Protein AF-A0A928ZUV5-F1 (afdb_monomer)

Structure (mmCIF, N/CA/C/O backbone):
data_AF-A0A928ZUV5-F1
#
_entry.id   AF-A0A928ZUV5-F1
#
loop_
_atom_site.group_PDB
_atom_site.id
_atom_site.type_symbol
_atom_site.label_atom_id
_atom_site.label_alt_id
_atom_site.label_comp_id
_atom_site.label_asym_id
_atom_site.label_entity_id
_atom_site.label_seq_id
_atom_site.pdbx_PDB_ins_code
_atom_site.Cartn_x
_atom_site.Cartn_y
_atom_site.Cartn_z
_atom_site.occupancy
_atom_site.B_iso_or_equiv
_atom_site.auth_seq_id
_atom_site.auth_comp_id
_atom_site.auth_asym_id
_atom_site.auth_atom_id
_atom_site.pdbx_PDB_model_num
ATOM 1 N N . MET A 1 1 ? -35.736 39.343 26.086 1.00 34.75 1 MET A N 1
ATOM 2 C CA . MET A 1 1 ? -36.819 38.716 25.304 1.00 34.75 1 MET A CA 1
ATOM 3 C C . MET A 1 1 ? -36.236 38.257 23.977 1.00 34.75 1 MET A C 1
ATOM 5 O O . MET A 1 1 ? -35.538 39.042 23.350 1.00 34.75 1 MET A O 1
ATOM 9 N N . LEU A 1 2 ? -36.472 36.987 23.620 1.00 40.19 2 LEU A N 1
ATOM 10 C CA . LEU A 1 2 ? -36.371 36.425 22.257 1.00 40.19 2 LEU A CA 1
ATOM 11 C C . LEU A 1 2 ? -37.178 37.307 21.276 1.00 40.19 2 LEU A C 1
ATOM 13 O O . LEU A 1 2 ? -38.035 38.056 21.731 1.00 40.19 2 LEU A O 1
ATOM 17 N N . VAL A 1 3 ? -36.928 37.349 19.966 1.00 33.28 3 VAL A N 1
ATOM 18 C CA . VAL A 1 3 ? -37.143 36.328 18.912 1.00 33.28 3 VAL A CA 1
ATOM 19 C C . VAL A 1 3 ? -36.393 36.866 17.671 1.00 33.28 3 VAL A C 1
ATOM 21 O O . VAL A 1 3 ? -36.357 38.075 17.490 1.00 33.28 3 VAL A O 1
ATOM 24 N N . GLY A 1 4 ? -35.750 36.151 16.754 1.00 29.72 4 GLY A N 1
ATOM 25 C CA . GLY A 1 4 ? -35.701 34.753 16.348 1.00 29.72 4 GLY A CA 1
ATOM 26 C C . GLY A 1 4 ? -35.381 34.810 14.848 1.00 29.72 4 GLY A C 1
ATOM 27 O O . GLY A 1 4 ? -36.216 35.231 14.054 1.00 29.72 4 GLY A O 1
ATOM 28 N N . THR A 1 5 ? -34.144 34.506 14.464 1.00 37.41 5 THR A N 1
ATOM 29 C CA . THR A 1 5 ? -33.697 34.520 13.068 1.00 37.41 5 THR A CA 1
ATOM 30 C C . THR A 1 5 ? -34.237 33.285 12.353 1.00 37.41 5 THR A C 1
ATOM 32 O O . THR A 1 5 ? -33.891 32.156 12.698 1.00 37.41 5 THR A O 1
ATOM 35 N N . GLN A 1 6 ? -35.098 33.491 11.353 1.00 34.44 6 GLN A N 1
ATOM 36 C CA . GLN A 1 6 ? -35.467 32.446 10.401 1.00 34.44 6 GLN A CA 1
ATOM 37 C C . GLN A 1 6 ? -34.206 31.996 9.656 1.00 34.44 6 GLN A C 1
ATOM 39 O O . GLN A 1 6 ? -33.642 32.744 8.859 1.00 34.44 6 GLN A O 1
ATOM 44 N N . LEU A 1 7 ? -33.771 30.760 9.912 1.00 34.69 7 LEU A N 1
ATOM 45 C CA . LEU A 1 7 ? -32.947 30.020 8.966 1.00 34.69 7 LEU A CA 1
ATOM 46 C C . LEU A 1 7 ? -33.766 29.861 7.682 1.00 34.69 7 LEU A C 1
ATOM 48 O O . LEU A 1 7 ? -34.763 29.139 7.670 1.00 34.69 7 LEU A O 1
ATOM 52 N N . SER A 1 8 ? -33.361 30.538 6.608 1.00 36.69 8 SER A N 1
ATOM 53 C CA . SER A 1 8 ? -33.871 30.225 5.277 1.00 36.69 8 SER A CA 1
ATOM 54 C C . SER A 1 8 ? -33.466 28.793 4.946 1.00 36.69 8 SER A C 1
ATOM 56 O O . SER A 1 8 ? -32.279 28.459 4.985 1.00 36.69 8 SER A O 1
ATOM 58 N N . ALA A 1 9 ? -34.461 27.952 4.672 1.00 40.84 9 ALA A N 1
ATOM 59 C CA . ALA A 1 9 ? -34.273 26.564 4.286 1.00 40.84 9 ALA A CA 1
ATOM 60 C C . ALA A 1 9 ? -33.273 26.470 3.124 1.00 40.84 9 ALA A C 1
ATOM 62 O O . ALA A 1 9 ? -33.366 27.217 2.147 1.00 40.84 9 ALA A O 1
ATOM 63 N N . LEU A 1 10 ? -32.296 25.573 3.266 1.00 36.78 10 LEU A N 1
ATOM 64 C CA . LEU A 1 10 ? -31.362 25.238 2.198 1.00 36.78 10 LEU A CA 1
ATOM 65 C C . LEU A 1 10 ? -32.161 24.713 0.994 1.00 36.78 10 LEU A C 1
ATOM 67 O O . LEU A 1 10 ? -33.110 23.954 1.197 1.00 36.78 10 LEU A O 1
ATOM 71 N N . PRO A 1 11 ? -31.812 25.108 -0.241 1.00 39.28 11 PRO A N 1
ATOM 72 C CA . PRO A 1 11 ? -32.515 24.634 -1.422 1.00 39.28 11 PRO A CA 1
ATOM 73 C C . PRO A 1 11 ? -32.370 23.114 -1.557 1.00 39.28 11 PRO A C 1
ATOM 75 O O . PRO A 1 11 ? -31.277 22.563 -1.415 1.00 39.28 11 PRO A O 1
ATOM 78 N N . ASP A 1 12 ? -33.493 22.462 -1.844 1.00 45.22 12 ASP A N 1
ATOM 79 C CA . ASP A 1 12 ? -33.680 21.009 -1.909 1.00 45.22 12 ASP A CA 1
ATOM 80 C C . ASP A 1 12 ? -33.172 20.444 -3.250 1.00 45.22 12 ASP A C 1
ATOM 82 O O . ASP A 1 12 ? -33.903 19.813 -4.009 1.00 45.22 12 ASP A O 1
ATOM 86 N N . VAL A 1 13 ? -31.921 20.762 -3.605 1.00 48.31 13 VAL A N 1
ATOM 87 C CA . VAL A 1 13 ? -31.307 20.317 -4.863 1.00 48.31 13 VAL A CA 1
ATOM 88 C C . VAL A 1 13 ? -30.431 19.096 -4.579 1.00 48.31 13 VAL A C 1
ATOM 90 O O . VAL A 1 13 ? -29.430 19.212 -3.861 1.00 48.31 13 VAL A O 1
ATOM 93 N N . PRO A 1 14 ? -30.762 17.918 -5.133 1.00 38.62 14 PRO A N 1
ATOM 94 C CA . PRO A 1 14 ? -29.944 16.728 -4.982 1.00 38.62 14 PRO A CA 1
ATOM 95 C C . PRO A 1 14 ? -28.511 16.968 -5.494 1.00 38.62 14 PRO A C 1
ATOM 97 O O . PRO A 1 14 ? -28.330 17.620 -6.525 1.00 38.62 14 PRO A O 1
ATOM 100 N N . PRO A 1 15 ? -27.467 16.399 -4.857 1.00 39.66 15 PRO A N 1
ATOM 101 C CA . PRO A 1 15 ? -26.061 16.676 -5.188 1.00 39.66 15 PRO A CA 1
ATOM 102 C C . PRO A 1 15 ? -25.649 16.441 -6.652 1.00 39.66 15 PRO A C 1
ATOM 104 O O . PRO A 1 15 ? -24.589 16.902 -7.072 1.00 39.66 15 PRO A O 1
ATOM 107 N N . TYR A 1 16 ? -26.453 15.705 -7.422 1.00 41.53 16 TYR A N 1
ATOM 108 C CA . TYR A 1 16 ? -26.205 15.394 -8.829 1.00 41.53 16 TYR A CA 1
ATOM 109 C C . TYR A 1 16 ? -26.739 16.452 -9.812 1.00 41.53 16 TYR A C 1
ATOM 111 O O . TYR A 1 16 ? -26.345 16.422 -10.974 1.00 41.53 16 TYR A O 1
ATOM 119 N N . GLU A 1 17 ? -27.585 17.389 -9.370 1.00 33.06 17 GLU A N 1
ATOM 120 C CA . GLU A 1 17 ? -28.183 18.432 -10.227 1.00 33.06 17 GLU A CA 1
ATOM 121 C C . GLU A 1 17 ? -27.441 19.776 -10.166 1.00 33.06 17 GLU A C 1
ATOM 123 O O . GLU A 1 17 ? -27.757 20.707 -10.906 1.00 33.06 17 GLU A O 1
ATOM 128 N N . ILE A 1 18 ? -26.395 19.886 -9.340 1.00 37.78 18 ILE A N 1
ATOM 129 C CA . ILE A 1 18 ? -25.515 21.058 -9.332 1.00 37.78 18 ILE A CA 1
ATOM 130 C C . ILE A 1 18 ? -24.645 21.014 -10.596 1.00 37.78 18 ILE A C 1
ATOM 132 O O . ILE A 1 18 ? -23.668 20.262 -10.672 1.00 37.78 18 ILE A O 1
ATOM 136 N N . SER A 1 19 ? -24.977 21.839 -11.594 1.00 27.92 19 SER A N 1
ATOM 137 C CA . SER A 1 19 ? -24.165 21.991 -12.804 1.00 27.92 19 SER A CA 1
ATOM 138 C C . SER A 1 19 ? -22.754 22.462 -12.433 1.00 27.92 19 SER A C 1
ATOM 140 O O . SER A 1 19 ? -22.548 23.565 -11.925 1.00 27.92 19 SER A O 1
ATOM 142 N N . ASN A 1 20 ? -21.783 21.583 -12.660 1.00 37.09 20 ASN A N 1
ATOM 143 C CA . ASN A 1 20 ? -20.393 21.712 -12.247 1.00 37.09 20 ASN A CA 1
ATOM 144 C C . ASN A 1 20 ? -19.578 22.479 -13.314 1.00 37.09 20 ASN A C 1
ATOM 146 O O . ASN A 1 20 ? -19.436 21.961 -14.421 1.00 37.09 20 ASN A O 1
ATOM 150 N N . PRO A 1 21 ? -18.982 23.649 -13.009 1.00 34.03 21 PRO A N 1
ATOM 151 C CA . PRO A 1 21 ? -18.217 24.430 -13.987 1.00 34.03 21 PRO A CA 1
ATOM 152 C C . PRO A 1 21 ? -16.858 23.813 -14.373 1.00 34.03 21 PRO A C 1
ATOM 154 O O . PRO A 1 21 ? -16.180 24.341 -15.247 1.00 34.03 21 PRO A O 1
ATOM 157 N N . CYS A 1 22 ? -16.454 22.685 -13.773 1.00 36.38 22 CYS A N 1
ATOM 158 C CA . CYS A 1 22 ? -15.201 22.000 -14.103 1.00 36.38 22 CYS A CA 1
ATOM 159 C C . CYS A 1 22 ? -15.484 20.535 -14.468 1.00 36.38 22 CYS A C 1
ATOM 161 O O . CYS A 1 22 ? -15.741 19.706 -13.591 1.00 36.38 22 CYS A O 1
ATOM 163 N N . SER A 1 23 ? -15.448 20.189 -15.754 1.00 34.97 23 SER A N 1
ATOM 164 C CA . SER A 1 23 ? -15.669 18.840 -16.299 1.00 34.97 23 SER A CA 1
ATOM 165 C C . SER A 1 23 ? -14.643 17.819 -15.778 1.00 34.97 23 SER A C 1
ATOM 167 O O . SER A 1 23 ? -13.642 17.558 -16.439 1.00 34.97 23 SER A O 1
ATOM 169 N N . GLY A 1 24 ? -14.880 17.277 -14.576 1.00 41.72 24 GLY A N 1
ATOM 170 C CA . GLY A 1 24 ? -14.031 16.313 -13.861 1.00 41.72 24 GLY A CA 1
ATOM 171 C C . GLY A 1 24 ? -13.125 15.490 -14.769 1.00 41.72 24 GLY A C 1
ATOM 172 O O . GLY A 1 24 ? -13.603 14.624 -15.493 1.00 41.72 24 GLY A O 1
ATOM 173 N N . GLY A 1 25 ? -11.830 15.805 -14.745 1.00 52.34 25 GLY A N 1
ATOM 174 C CA . GLY A 1 25 ? -10.859 15.222 -15.662 1.00 52.34 25 GLY A CA 1
ATOM 175 C C . GLY A 1 25 ? -10.641 13.720 -15.459 1.00 52.34 25 GLY A C 1
ATOM 176 O O . GLY A 1 25 ? -11.062 13.121 -14.473 1.00 52.34 25 GLY A O 1
ATOM 177 N N . ASN A 1 26 ? -9.920 13.104 -16.393 1.00 63.84 26 ASN A N 1
ATOM 178 C CA . ASN A 1 26 ? -9.464 11.719 -16.274 1.00 63.84 26 ASN A CA 1
ATOM 179 C C . ASN A 1 26 ? -8.281 11.612 -15.294 1.00 63.84 26 ASN A C 1
ATOM 181 O O . ASN A 1 26 ? -7.395 12.470 -15.287 1.00 63.84 26 ASN A O 1
ATOM 185 N N . ILE A 1 27 ? -8.198 10.525 -14.514 1.00 78.44 27 ILE A N 1
ATOM 186 C CA . ILE A 1 27 ? -7.034 10.260 -13.651 1.00 78.44 27 ILE A CA 1
ATOM 187 C C . ILE A 1 27 ? -5.859 9.785 -14.523 1.00 78.44 27 ILE A C 1
ATOM 189 O O . ILE A 1 27 ? -5.655 8.594 -14.746 1.00 78.44 27 ILE A O 1
ATOM 193 N N . GLN A 1 28 ? -5.090 10.731 -15.062 1.00 75.12 28 GLN A N 1
ATOM 194 C CA . GLN A 1 28 ? -4.007 10.441 -16.014 1.00 75.12 28 GLN A CA 1
ATOM 195 C C . GLN A 1 28 ? -2.661 10.129 -15.332 1.00 75.12 28 GLN A C 1
ATOM 197 O O . GLN A 1 28 ? -1.810 9.429 -15.894 1.00 75.12 28 GLN A O 1
ATOM 202 N N . ARG A 1 29 ? -2.463 10.605 -14.097 1.00 80.94 29 ARG A N 1
ATOM 203 C CA . ARG A 1 29 ? -1.216 10.477 -13.327 1.00 80.94 29 ARG A CA 1
ATOM 204 C C . ARG A 1 29 ? -1.486 10.124 -11.853 1.00 80.94 29 ARG A C 1
ATOM 206 O O . ARG A 1 29 ? -2.605 10.345 -11.392 1.00 80.94 29 ARG A O 1
ATOM 213 N N . PRO A 1 30 ? -0.497 9.564 -11.122 1.00 85.31 30 PRO A N 1
ATOM 214 C CA . PRO A 1 30 ? -0.672 9.221 -9.714 1.00 85.31 30 PRO A CA 1
ATOM 215 C C . PRO A 1 30 ? -0.987 10.462 -8.882 1.00 85.31 30 PRO A C 1
ATOM 217 O O . PRO A 1 30 ? -0.330 11.484 -9.065 1.00 85.31 30 PRO A O 1
ATOM 220 N N . ALA A 1 31 ? -1.916 10.332 -7.932 1.00 88.31 31 ALA A N 1
ATOM 221 C CA . ALA A 1 31 ? -2.242 11.372 -6.952 1.00 88.31 31 ALA A CA 1
ATOM 222 C C . ALA A 1 31 ? -1.061 11.733 -6.048 1.00 88.31 31 ALA A C 1
ATOM 224 O O . ALA A 1 31 ? -0.915 12.872 -5.629 1.00 88.31 31 ALA A O 1
ATOM 225 N N . LEU A 1 32 ? -0.206 10.752 -5.763 1.00 87.75 32 LEU A N 1
ATOM 226 C CA . LEU A 1 32 ? 1.003 10.916 -4.977 1.00 87.75 32 LEU A CA 1
ATOM 227 C C . LEU A 1 32 ? 2.144 10.189 -5.684 1.00 87.75 32 LEU A C 1
ATOM 229 O O . LEU A 1 32 ? 2.018 9.027 -6.076 1.00 87.75 32 LEU A O 1
ATOM 233 N N . ARG A 1 33 ? 3.286 10.858 -5.841 1.00 81.75 33 ARG A N 1
ATOM 234 C CA . ARG A 1 33 ? 4.514 10.182 -6.261 1.00 81.75 33 ARG A CA 1
ATOM 235 C C . ARG A 1 33 ? 5.185 9.613 -5.024 1.00 81.75 33 ARG A C 1
ATOM 237 O O . ARG A 1 33 ? 5.738 10.362 -4.233 1.00 81.75 33 ARG A O 1
ATOM 244 N N . TYR A 1 34 ? 5.095 8.300 -4.870 1.00 76.88 34 TYR A N 1
ATOM 245 C CA . TYR A 1 34 ? 5.625 7.574 -3.724 1.00 76.88 34 TYR A CA 1
ATOM 246 C C . TYR A 1 34 ? 6.459 6.382 -4.192 1.00 76.88 34 TYR A C 1
ATOM 248 O O . TYR A 1 34 ? 6.263 5.867 -5.302 1.00 76.88 34 TYR A O 1
ATOM 256 N N . PHE A 1 35 ? 7.399 5.943 -3.355 1.00 71.19 35 PHE A N 1
ATOM 257 C CA . PHE A 1 35 ? 8.228 4.781 -3.656 1.00 71.19 35 PHE A CA 1
ATOM 258 C C . PHE A 1 35 ? 7.375 3.538 -3.924 1.00 71.19 35 PHE A C 1
ATOM 260 O O . PHE A 1 35 ? 6.336 3.332 -3.305 1.00 71.19 35 PHE A O 1
ATOM 267 N N . GLY A 1 36 ? 7.818 2.721 -4.881 1.00 73.06 36 GLY A N 1
ATOM 268 C CA . GLY A 1 36 ? 7.126 1.486 -5.253 1.00 73.06 36 GLY A CA 1
ATOM 269 C C . GLY A 1 36 ? 5.856 1.674 -6.090 1.00 73.06 36 GLY A C 1
ATOM 270 O O . GLY A 1 36 ? 5.246 0.675 -6.459 1.00 73.06 36 GLY A O 1
ATOM 271 N N . GLY A 1 37 ? 5.474 2.909 -6.445 1.00 81.44 37 GLY A N 1
ATOM 272 C CA . GLY A 1 37 ? 4.234 3.193 -7.172 1.00 81.44 37 GLY A CA 1
ATOM 273 C C . GLY A 1 37 ? 4.103 2.446 -8.506 1.00 81.44 37 GLY A C 1
ATOM 274 O O . GLY A 1 37 ? 4.863 2.676 -9.451 1.00 81.44 37 GLY A O 1
ATOM 275 N N . LYS A 1 38 ? 3.080 1.592 -8.617 1.00 86.38 38 LYS A N 1
ATOM 276 C CA . LYS A 1 38 ? 2.831 0.743 -9.795 1.00 86.38 38 LYS A CA 1
ATOM 277 C C . LYS A 1 38 ? 2.019 1.403 -10.905 1.00 86.38 38 LYS A C 1
ATOM 279 O O . LYS A 1 38 ? 1.602 0.722 -11.834 1.00 86.38 38 LYS A O 1
ATOM 284 N N . TRP A 1 39 ? 1.845 2.726 -10.884 1.00 87.50 39 TRP A N 1
ATOM 285 C CA . TRP A 1 39 ? 0.979 3.460 -11.822 1.00 87.50 39 TRP A CA 1
ATOM 286 C C . TRP A 1 39 ? 1.140 3.063 -13.294 1.00 87.50 39 TRP A C 1
ATOM 288 O O . TRP A 1 39 ? 0.157 2.868 -14.003 1.00 87.50 39 TRP A O 1
ATOM 298 N N . ARG A 1 40 ? 2.390 2.931 -13.758 1.00 86.31 40 ARG A N 1
ATOM 299 C CA . ARG A 1 40 ? 2.705 2.600 -15.158 1.00 86.31 40 ARG A CA 1
ATOM 300 C C . ARG A 1 40 ? 2.382 1.153 -15.523 1.00 86.31 40 ARG A C 1
ATOM 302 O O . ARG A 1 40 ? 2.090 0.882 -16.683 1.00 86.31 40 ARG A O 1
ATOM 309 N N . ILE A 1 41 ? 2.481 0.229 -14.568 1.00 88.69 41 ILE A N 1
ATOM 310 C CA . ILE A 1 41 ? 2.246 -1.201 -14.804 1.00 88.69 41 ILE A CA 1
ATOM 311 C C . ILE A 1 41 ? 0.872 -1.666 -14.321 1.00 88.69 41 ILE A C 1
ATOM 313 O O . ILE A 1 41 ? 0.480 -2.774 -14.663 1.00 88.69 41 ILE A O 1
ATOM 317 N N . ALA A 1 42 ? 0.124 -0.816 -13.616 1.00 89.38 42 ALA A N 1
ATOM 318 C CA . ALA A 1 42 ? -1.205 -1.109 -13.101 1.00 89.38 42 ALA A CA 1
ATOM 319 C C . ALA A 1 42 ? -2.154 -1.701 -14.156 1.00 89.38 42 ALA A C 1
ATOM 321 O O . ALA A 1 42 ? -2.770 -2.703 -13.831 1.00 89.38 42 ALA A O 1
ATOM 322 N N . PRO A 1 43 ? -2.229 -1.226 -15.422 1.00 87.06 43 PRO A N 1
ATOM 323 C CA . PRO A 1 43 ? -3.073 -1.883 -16.429 1.00 87.06 43 PRO A CA 1
ATOM 324 C C . PRO A 1 43 ? -2.738 -3.362 -16.656 1.00 87.06 43 PRO A C 1
ATOM 326 O O . PRO A 1 43 ? -3.629 -4.176 -16.837 1.00 87.06 43 PRO A O 1
ATOM 329 N N . TRP A 1 44 ? -1.454 -3.727 -16.612 1.00 90.81 44 TRP A N 1
ATOM 330 C CA . TRP A 1 44 ? -1.048 -5.129 -16.731 1.00 90.81 44 TRP A CA 1
ATOM 331 C C . TRP A 1 44 ? -1.393 -5.924 -15.478 1.00 90.81 44 TRP A C 1
ATOM 333 O O . TRP A 1 44 ? -1.866 -7.038 -15.617 1.00 90.81 44 TRP A O 1
ATOM 343 N N . ILE A 1 45 ? -1.208 -5.349 -14.285 1.00 91.56 45 ILE A N 1
ATOM 344 C CA . ILE A 1 45 ? -1.619 -5.986 -13.025 1.00 91.56 45 ILE A CA 1
ATOM 345 C C . ILE A 1 45 ? -3.126 -6.254 -13.038 1.00 91.56 45 ILE A C 1
ATOM 347 O O . ILE A 1 45 ? -3.545 -7.372 -12.773 1.00 91.56 45 ILE A O 1
ATOM 351 N N . ILE A 1 46 ? -3.921 -5.240 -13.398 1.00 89.56 46 ILE A N 1
ATOM 352 C CA . ILE A 1 46 ? -5.388 -5.283 -13.442 1.00 89.56 46 ILE A CA 1
ATOM 353 C C . ILE A 1 46 ? -5.884 -6.404 -14.358 1.00 89.56 46 ILE A C 1
ATOM 355 O O . ILE A 1 46 ? -6.822 -7.101 -13.992 1.00 89.56 46 ILE A O 1
ATOM 359 N N . ASN A 1 47 ? -5.218 -6.633 -15.493 1.00 89.19 47 ASN A N 1
ATOM 360 C CA . ASN A 1 47 ? -5.569 -7.710 -16.423 1.00 89.19 47 ASN A CA 1
ATOM 361 C C . ASN A 1 47 ? -5.381 -9.125 -15.847 1.00 89.19 47 ASN A C 1
ATOM 363 O O . ASN A 1 47 ? -5.874 -10.078 -16.441 1.00 89.19 47 ASN A O 1
ATOM 367 N N . HIS A 1 48 ? -4.672 -9.264 -14.725 1.00 91.56 48 HIS A N 1
ATOM 368 C CA . HIS A 1 48 ? -4.461 -10.535 -14.024 1.00 91.56 48 HIS A CA 1
ATOM 369 C C . HIS A 1 48 ? -5.221 -10.614 -12.696 1.00 91.56 48 HIS A C 1
ATOM 371 O O . HIS A 1 48 ? -5.063 -11.584 -11.956 1.00 91.56 48 HIS A O 1
ATOM 377 N N . LEU A 1 49 ? -6.022 -9.598 -12.360 1.00 89.44 49 LEU A N 1
ATOM 378 C CA . LEU A 1 49 ? -6.871 -9.640 -11.176 1.00 89.44 49 LEU A CA 1
ATOM 379 C C . LEU A 1 49 ? -8.108 -10.502 -11.479 1.00 89.44 49 LEU A C 1
ATOM 381 O O . LEU A 1 49 ? -8.808 -10.217 -12.453 1.00 89.44 49 LEU A O 1
ATOM 385 N N . PRO A 1 50 ? -8.415 -11.525 -10.663 1.00 90.12 50 PRO A N 1
ATOM 386 C CA . PRO A 1 50 ? -9.644 -12.293 -10.827 1.00 90.12 50 PRO A CA 1
ATOM 387 C C . PRO A 1 50 ? -10.871 -11.421 -10.538 1.00 90.12 50 PRO A C 1
ATOM 389 O O . PRO A 1 50 ? -10.772 -10.377 -9.887 1.00 90.12 50 PRO A O 1
ATOM 392 N N . GLU A 1 51 ? -12.043 -11.855 -10.995 1.00 86.56 51 GLU A N 1
ATOM 393 C CA . GLU A 1 51 ? -13.306 -11.205 -10.645 1.00 86.56 51 GLU A CA 1
ATOM 394 C C . GLU A 1 51 ? -13.525 -11.232 -9.124 1.00 86.56 51 GLU A C 1
ATOM 396 O O . GLU A 1 51 ? -13.261 -12.230 -8.455 1.00 86.56 51 GLU A O 1
ATOM 401 N N . HIS A 1 52 ? -13.976 -10.113 -8.557 1.00 90.19 52 HIS A N 1
ATOM 402 C CA . HIS A 1 52 ? -14.082 -9.950 -7.112 1.00 90.19 52 HIS A CA 1
ATOM 403 C C . HIS A 1 52 ? -15.153 -8.932 -6.733 1.00 90.19 52 HIS A C 1
ATOM 405 O O . HIS A 1 52 ? -15.388 -7.945 -7.431 1.00 90.19 52 HIS A O 1
ATOM 411 N N . ARG A 1 53 ? -15.767 -9.144 -5.564 1.00 89.75 53 ARG A N 1
ATOM 412 C CA . ARG A 1 53 ? -16.744 -8.211 -4.985 1.00 89.75 53 ARG A CA 1
ATOM 413 C C . ARG A 1 53 ? -16.086 -7.230 -4.020 1.00 89.75 53 ARG A C 1
ATOM 415 O O . ARG A 1 53 ? -16.467 -6.062 -3.985 1.00 89.75 53 ARG A O 1
ATOM 422 N N . VAL A 1 54 ? -15.130 -7.714 -3.228 1.00 93.06 54 VAL A N 1
ATOM 423 C CA . VAL A 1 54 ? -14.363 -6.916 -2.267 1.00 93.06 54 VAL A CA 1
ATOM 424 C C . VAL A 1 54 ? -12.923 -6.832 -2.761 1.00 93.06 54 VAL A C 1
ATOM 426 O O . VAL A 1 54 ? -12.330 -7.848 -3.111 1.00 93.06 54 VAL A O 1
ATOM 429 N N . TYR A 1 55 ? -12.362 -5.630 -2.806 1.00 97.19 55 TYR A N 1
ATOM 430 C CA . TYR A 1 55 ? -10.967 -5.3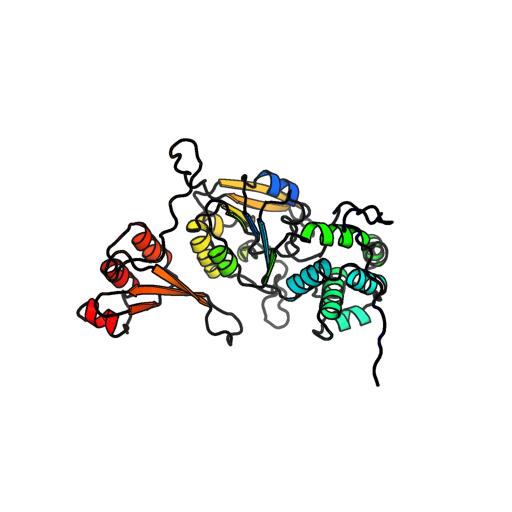89 -3.162 1.00 97.19 55 TYR A CA 1
ATOM 431 C C . TYR A 1 55 ? -10.223 -4.819 -1.961 1.00 97.19 55 TYR A C 1
ATOM 433 O O . TYR A 1 55 ? -10.687 -3.848 -1.365 1.00 97.19 55 TYR A O 1
ATOM 441 N N . CYS A 1 56 ? -9.074 -5.391 -1.620 1.00 98.19 56 CYS A N 1
ATOM 442 C CA . CYS A 1 56 ? -8.225 -4.903 -0.544 1.00 98.19 56 CYS A CA 1
ATOM 443 C C . CYS A 1 56 ? -6.780 -4.733 -1.032 1.00 98.19 56 CYS A C 1
ATOM 445 O O . CYS A 1 56 ? -6.205 -5.658 -1.607 1.00 98.19 56 CYS A O 1
ATOM 447 N N . GLU A 1 57 ? -6.183 -3.568 -0.767 1.00 97.81 57 GLU A N 1
ATOM 448 C CA . GLU A 1 57 ? -4.735 -3.347 -0.870 1.00 97.81 57 GLU A CA 1
ATOM 449 C C . GLU A 1 57 ? -4.135 -3.242 0.533 1.00 97.81 57 GLU A C 1
ATOM 451 O O . GLU A 1 57 ? -4.207 -2.173 1.138 1.00 97.81 57 GLU A O 1
ATOM 456 N N . PRO A 1 58 ? -3.528 -4.313 1.076 1.00 95.31 58 PRO A N 1
ATOM 457 C CA . PRO A 1 58 ? -2.888 -4.256 2.388 1.00 95.31 58 PRO A CA 1
ATOM 458 C C . PRO A 1 58 ? -1.642 -3.354 2.413 1.00 95.31 58 PRO A C 1
ATOM 460 O O . PRO A 1 58 ? -1.304 -2.808 3.462 1.00 95.31 58 PRO A O 1
ATOM 463 N N . TYR A 1 59 ? -0.973 -3.209 1.264 1.00 94.50 59 TYR A N 1
ATOM 464 C CA . TYR A 1 59 ? 0.199 -2.355 1.042 1.00 94.50 59 TYR A CA 1
ATOM 465 C C . TYR A 1 59 ? -0.105 -1.358 -0.079 1.00 94.50 59 TYR A C 1
ATOM 467 O O . TYR A 1 59 ? 0.363 -1.505 -1.208 1.00 94.50 59 TYR A O 1
ATOM 475 N N . GLY A 1 60 ? -0.967 -0.386 0.197 1.00 91.25 60 GLY A N 1
ATOM 476 C CA . GLY A 1 60 ? -1.503 0.470 -0.853 1.00 91.25 60 GLY A CA 1
ATOM 477 C C . GLY A 1 60 ? -0.501 1.467 -1.439 1.00 91.25 60 GLY A C 1
ATOM 478 O O . GLY A 1 60 ? -0.617 1.839 -2.609 1.00 91.25 60 GLY A O 1
ATOM 479 N N . GLY A 1 61 ? 0.501 1.916 -0.676 1.00 91.44 61 GLY A N 1
ATOM 480 C CA . GLY A 1 61 ? 1.424 2.962 -1.116 1.00 91.44 61 GLY A CA 1
ATOM 481 C C . GLY A 1 61 ? 0.660 4.173 -1.665 1.00 91.44 61 GLY A C 1
ATOM 482 O O . GLY A 1 61 ? -0.234 4.704 -1.023 1.00 91.44 61 GLY A O 1
ATOM 483 N N . ALA A 1 62 ? 0.948 4.594 -2.899 1.00 91.06 62 ALA A N 1
ATOM 484 C CA . ALA A 1 62 ? 0.198 5.670 -3.566 1.00 91.06 62 ALA A CA 1
ATOM 485 C C . ALA A 1 62 ? -1.143 5.233 -4.207 1.00 91.06 62 ALA A C 1
ATOM 487 O O . ALA A 1 62 ? -1.612 5.898 -5.134 1.00 91.06 62 ALA A O 1
ATOM 488 N N . PHE A 1 63 ? -1.713 4.094 -3.802 1.00 94.12 63 PHE A N 1
ATOM 489 C CA . PHE A 1 63 ? -2.989 3.535 -4.277 1.00 94.12 63 PHE A CA 1
ATOM 490 C C . PHE A 1 63 ? -3.088 3.399 -5.803 1.00 94.12 63 PHE A C 1
ATOM 492 O O . PHE A 1 63 ? -4.136 3.588 -6.419 1.00 94.12 63 PHE A O 1
ATOM 499 N N . SER A 1 64 ? -1.960 3.105 -6.455 1.00 92.12 64 SER A N 1
ATOM 500 C CA . SER A 1 64 ? -1.850 3.165 -7.916 1.00 92.12 64 SER A CA 1
ATOM 501 C C . SER A 1 64 ? -2.741 2.161 -8.647 1.00 92.12 64 SER A C 1
ATOM 503 O O . SER A 1 64 ? -3.231 2.481 -9.728 1.00 92.12 64 SER A O 1
ATOM 505 N N . VAL A 1 65 ? -2.905 0.949 -8.108 1.00 92.75 65 VAL A N 1
ATOM 506 C CA . VAL A 1 65 ? -3.742 -0.087 -8.730 1.00 92.75 65 VAL A CA 1
ATOM 507 C C . VAL A 1 65 ? -5.211 0.185 -8.401 1.00 92.75 65 VAL A C 1
ATOM 509 O O . VAL A 1 65 ? -6.018 0.282 -9.324 1.00 92.75 65 VAL A O 1
ATOM 512 N N . GLY A 1 66 ? -5.530 0.459 -7.136 1.00 92.19 66 GLY A N 1
ATOM 513 C CA . GLY A 1 66 ? -6.869 0.785 -6.649 1.00 92.19 66 GLY A CA 1
ATOM 514 C C . GLY A 1 66 ? -7.504 1.973 -7.368 1.00 92.19 66 GLY A C 1
ATOM 515 O O . GLY A 1 66 ? -8.647 1.891 -7.805 1.00 92.19 66 GLY A O 1
ATOM 516 N N . LEU A 1 67 ? -6.749 3.050 -7.605 1.00 91.88 67 LEU A N 1
ATOM 517 C CA . LEU A 1 67 ? -7.244 4.217 -8.347 1.00 91.88 67 LEU A CA 1
ATOM 518 C C . LEU A 1 67 ? -7.484 3.948 -9.840 1.00 91.88 67 LEU A C 1
ATOM 520 O O . LEU A 1 67 ? -8.216 4.703 -10.478 1.00 91.88 67 LEU A O 1
ATOM 524 N N . ARG A 1 68 ? -6.859 2.913 -10.415 1.00 90.12 68 ARG A N 1
ATOM 525 C CA . ARG A 1 68 ? -6.900 2.624 -11.859 1.00 90.12 68 ARG A CA 1
ATOM 526 C C . ARG A 1 68 ? -7.806 1.461 -12.240 1.00 90.12 68 ARG A C 1
ATOM 528 O O . ARG A 1 68 ? -8.211 1.397 -13.397 1.00 90.12 68 ARG A O 1
ATOM 535 N N . LYS A 1 69 ? -8.094 0.540 -11.320 1.00 89.94 69 LYS A N 1
ATOM 536 C CA . LYS A 1 69 ? -9.065 -0.531 -11.562 1.00 89.94 69 LYS A CA 1
ATOM 537 C C . LYS A 1 69 ? -10.483 0.031 -11.612 1.00 89.94 69 LYS A C 1
ATOM 539 O O . LYS A 1 69 ? -10.798 1.019 -10.936 1.00 89.94 69 LYS A O 1
ATOM 544 N N . SER A 1 70 ? -11.350 -0.658 -12.347 1.00 85.56 70 SER A N 1
ATOM 545 C CA . SER A 1 70 ? -12.798 -0.469 -12.242 1.00 85.56 70 SER A CA 1
ATOM 546 C C . SER A 1 70 ? -13.233 -0.663 -10.787 1.00 85.56 70 SER A C 1
ATOM 548 O O . SER A 1 70 ? -12.731 -1.599 -10.164 1.00 85.56 70 SER A O 1
ATOM 550 N N . PRO A 1 71 ? -14.110 0.179 -10.215 1.00 87.69 71 PRO A N 1
ATOM 551 C CA . PRO A 1 71 ? -14.552 0.040 -8.827 1.00 87.69 71 PRO A CA 1
ATOM 552 C C . PRO A 1 71 ? -15.125 -1.350 -8.519 1.00 87.69 71 PRO A C 1
ATOM 554 O O . PRO A 1 71 ? -15.865 -1.910 -9.324 1.00 87.69 71 PRO A O 1
ATOM 557 N N . ALA A 1 72 ? -14.776 -1.905 -7.356 1.00 85.88 72 ALA A N 1
ATOM 558 C CA . ALA A 1 72 ? -15.462 -3.074 -6.795 1.00 85.88 72 ALA A CA 1
ATOM 559 C C . ALA A 1 72 ? -16.644 -2.622 -5.918 1.00 85.88 72 ALA A C 1
ATOM 561 O O . ALA A 1 72 ? -16.762 -1.439 -5.598 1.00 85.88 72 ALA A O 1
ATOM 562 N N . ALA A 1 73 ? -17.503 -3.553 -5.492 1.00 85.56 73 ALA A N 1
ATOM 563 C CA . ALA A 1 73 ? -18.631 -3.223 -4.614 1.00 85.56 73 ALA A CA 1
ATOM 564 C C . ALA A 1 73 ? -18.169 -2.694 -3.245 1.00 85.56 73 ALA A C 1
ATOM 566 O O . ALA A 1 73 ? -18.838 -1.859 -2.643 1.00 85.56 73 ALA A O 1
ATOM 567 N N . VAL A 1 74 ? -17.026 -3.185 -2.758 1.00 93.25 74 VAL A N 1
ATOM 568 C CA . VAL A 1 74 ? -16.346 -2.675 -1.563 1.00 93.25 74 VAL A CA 1
ATOM 569 C C . VAL A 1 74 ? -14.854 -2.579 -1.858 1.00 93.25 74 VAL A C 1
ATOM 571 O O . VAL A 1 74 ? -14.260 -3.539 -2.347 1.00 93.25 74 VAL A O 1
ATOM 574 N N . GLU A 1 75 ? -14.238 -1.440 -1.547 1.00 96.50 75 GLU A N 1
ATOM 575 C CA . GLU A 1 75 ? -12.799 -1.226 -1.718 1.00 96.50 75 GLU A CA 1
ATOM 576 C C . GLU A 1 75 ? -12.170 -0.739 -0.416 1.00 96.50 75 GLU A C 1
ATOM 578 O O . GLU A 1 75 ? -12.622 0.249 0.164 1.00 96.50 75 GLU A O 1
ATOM 583 N N . ILE A 1 76 ? -11.115 -1.430 0.010 1.00 98.12 76 ILE A N 1
ATOM 584 C CA . ILE A 1 76 ? -10.321 -1.121 1.193 1.00 98.12 76 ILE A CA 1
ATOM 585 C C . ILE A 1 76 ? -8.886 -0.860 0.753 1.00 98.12 76 ILE A C 1
ATOM 587 O O . ILE A 1 76 ? -8.221 -1.740 0.208 1.00 98.12 76 ILE A O 1
ATOM 591 N N . LEU A 1 77 ? -8.389 0.342 1.002 1.00 97.88 77 LEU A N 1
ATOM 592 C CA . LEU A 1 77 ? -7.015 0.722 0.711 1.00 97.88 77 LEU A CA 1
ATOM 593 C C . LEU A 1 77 ? -6.304 1.001 2.035 1.00 97.88 77 LEU A C 1
ATOM 595 O O . LEU A 1 77 ? -6.532 2.034 2.665 1.00 97.88 77 LEU A O 1
ATOM 599 N N . ASN A 1 78 ? -5.476 0.053 2.471 1.00 94.88 78 ASN A N 1
ATOM 600 C CA . ASN A 1 78 ? -4.708 0.153 3.704 1.00 94.88 78 ASN A CA 1
ATOM 601 C C . ASN A 1 78 ? -3.284 0.617 3.402 1.00 94.88 78 ASN A C 1
ATOM 603 O O . ASN A 1 78 ? -2.636 0.137 2.472 1.00 94.88 78 ASN A O 1
ATOM 607 N N . GLU A 1 79 ? -2.768 1.513 4.235 1.00 92.44 79 GLU A N 1
ATOM 608 C CA . GLU A 1 79 ? -1.361 1.885 4.194 1.00 92.44 79 GLU A CA 1
ATOM 609 C C . GLU A 1 79 ? -0.799 2.044 5.609 1.00 92.44 79 GLU A C 1
ATOM 611 O O . GLU A 1 79 ? -1.461 2.545 6.516 1.00 92.44 79 GLU A O 1
ATOM 616 N N . ARG A 1 80 ? 0.444 1.597 5.813 1.00 85.38 80 ARG A N 1
ATOM 617 C CA . ARG A 1 80 ? 1.122 1.676 7.112 1.00 85.38 80 ARG A CA 1
ATOM 618 C C . ARG A 1 80 ? 1.680 3.068 7.379 1.00 85.38 80 ARG A C 1
ATOM 620 O O . ARG A 1 80 ? 1.851 3.439 8.536 1.00 85.38 80 ARG A O 1
ATOM 627 N N . ASN A 1 81 ? 2.020 3.821 6.335 1.00 84.44 81 ASN A N 1
ATOM 628 C CA . ASN A 1 81 ? 2.512 5.180 6.493 1.00 84.44 81 ASN A CA 1
ATOM 629 C C . ASN A 1 81 ? 1.365 6.167 6.781 1.00 84.44 81 ASN A C 1
ATOM 631 O O . ASN A 1 81 ? 0.586 6.467 5.870 1.00 84.44 81 ASN A O 1
ATOM 635 N N . PRO A 1 82 ? 1.294 6.749 7.995 1.00 84.75 82 PRO A N 1
ATOM 636 C CA . PRO A 1 82 ? 0.213 7.660 8.362 1.00 84.75 82 PRO A CA 1
ATOM 637 C C . PRO A 1 82 ? 0.183 8.924 7.499 1.00 84.75 82 PRO A C 1
ATOM 639 O O . PRO A 1 82 ? -0.890 9.472 7.281 1.00 84.75 82 PRO A O 1
ATOM 642 N N . ASN A 1 83 ? 1.320 9.370 6.954 1.00 89.88 83 ASN A N 1
ATOM 643 C CA . ASN A 1 83 ? 1.357 10.557 6.096 1.00 89.88 83 ASN A CA 1
ATOM 644 C C . ASN A 1 83 ? 0.683 10.304 4.742 1.00 89.88 83 ASN A C 1
ATOM 646 O O . ASN A 1 83 ? 0.025 11.190 4.198 1.00 89.88 83 ASN A O 1
ATOM 650 N N . VAL A 1 84 ? 0.815 9.083 4.212 1.00 93.12 84 VAL A N 1
ATOM 651 C CA . VAL A 1 84 ? 0.133 8.672 2.978 1.00 93.12 84 VAL A CA 1
ATOM 652 C C . VAL A 1 84 ? -1.369 8.594 3.221 1.00 93.12 84 VAL A C 1
ATOM 654 O O . VAL A 1 84 ? -2.141 9.164 2.451 1.00 93.12 84 VAL A O 1
ATOM 657 N N . VAL A 1 85 ? -1.777 7.958 4.323 1.00 93.62 85 VAL A N 1
ATOM 658 C CA . VAL A 1 85 ? -3.190 7.870 4.710 1.00 93.62 85 VAL A CA 1
ATOM 659 C C . VAL A 1 85 ? -3.789 9.260 4.915 1.00 93.62 85 VAL A C 1
ATOM 661 O O . VAL A 1 85 ? -4.823 9.560 4.322 1.00 93.62 85 VAL A O 1
ATOM 664 N N . ASN A 1 86 ? -3.113 10.130 5.670 1.00 94.50 86 ASN A N 1
ATOM 665 C CA . ASN A 1 86 ? -3.557 11.500 5.911 1.00 94.50 86 ASN A CA 1
ATOM 666 C C . ASN A 1 86 ? -3.726 12.283 4.599 1.00 94.50 86 ASN A C 1
ATOM 668 O O . ASN A 1 86 ? -4.757 12.919 4.400 1.00 94.50 86 ASN A O 1
ATOM 672 N N . PHE A 1 87 ? -2.773 12.185 3.663 1.00 96.81 87 PHE A N 1
ATOM 673 C CA . PHE A 1 87 ? -2.895 12.835 2.354 1.00 96.81 87 PHE A CA 1
ATOM 674 C C . PHE A 1 87 ? -4.164 12.408 1.607 1.00 96.81 87 PHE A C 1
ATOM 676 O O . PHE A 1 87 ? -4.929 13.260 1.159 1.00 96.81 87 PHE A O 1
ATOM 683 N N . PHE A 1 88 ? -4.421 11.103 1.494 1.00 97.44 88 PHE A N 1
ATOM 684 C CA . PHE A 1 88 ? -5.599 10.615 0.777 1.00 97.44 88 PHE A CA 1
ATOM 685 C C . PHE A 1 88 ? -6.912 10.878 1.522 1.00 97.44 88 PHE A C 1
ATOM 687 O O . PHE A 1 88 ? -7.927 11.130 0.875 1.00 97.44 88 PHE A O 1
ATOM 694 N N . GLN A 1 89 ? -6.906 10.874 2.858 1.00 96.38 89 GLN A N 1
ATOM 695 C CA . GLN A 1 89 ? -8.065 11.263 3.664 1.00 96.38 89 GLN A CA 1
ATOM 696 C C . GLN A 1 89 ? -8.401 12.748 3.483 1.00 96.38 89 GLN A C 1
ATOM 698 O O . GLN A 1 89 ? -9.562 13.074 3.244 1.00 96.38 89 GLN A O 1
ATOM 703 N N . MET A 1 90 ? -7.401 13.636 3.515 1.00 96.31 90 MET A N 1
ATOM 704 C CA . MET A 1 90 ? -7.600 15.066 3.253 1.00 96.31 90 MET A CA 1
ATOM 705 C C . MET A 1 90 ? -8.035 15.317 1.811 1.00 96.31 90 MET A C 1
ATOM 707 O O . MET A 1 90 ? -8.969 16.074 1.586 1.00 96.31 90 MET A O 1
ATOM 711 N N . LEU A 1 91 ? -7.446 14.622 0.835 1.00 95.44 91 LEU A N 1
ATOM 712 C CA . LEU A 1 91 ? -7.873 14.731 -0.559 1.00 95.44 91 LEU A CA 1
ATOM 713 C C . LEU A 1 91 ? -9.319 14.252 -0.767 1.00 95.44 91 LEU A C 1
ATOM 715 O O . LEU A 1 91 ? -10.046 14.800 -1.593 1.00 95.44 91 LEU A O 1
ATOM 719 N N . LYS A 1 92 ? -9.751 13.223 -0.036 1.00 94.56 92 LYS A N 1
ATOM 720 C CA . LYS A 1 92 ? -11.128 12.725 -0.087 1.00 94.56 92 LYS A CA 1
ATOM 721 C C . LYS A 1 92 ? -12.115 13.691 0.580 1.00 94.56 92 LYS A C 1
ATOM 723 O O . LYS A 1 92 ? -13.183 13.916 0.025 1.00 94.56 92 LYS A O 1
ATOM 728 N N . ALA A 1 93 ? -11.779 14.227 1.752 1.00 91.88 93 ALA A N 1
ATOM 729 C CA . ALA A 1 93 ? -12.696 15.029 2.565 1.00 91.88 93 ALA A CA 1
ATOM 730 C C . ALA A 1 93 ? -12.721 16.517 2.177 1.00 91.88 93 ALA A C 1
ATOM 732 O O . ALA A 1 93 ? -13.794 17.101 2.081 1.00 91.88 93 ALA A O 1
ATOM 733 N N . TRP A 1 94 ? -11.549 17.101 1.921 1.00 94.25 94 TRP A N 1
ATOM 734 C CA . TRP A 1 94 ? -11.334 18.536 1.691 1.00 94.25 94 TRP A CA 1
ATOM 735 C C . TRP A 1 94 ? -10.491 18.777 0.426 1.00 94.25 94 TRP A C 1
ATOM 737 O O . TRP A 1 94 ? -9.403 19.362 0.486 1.00 94.25 94 TRP A O 1
ATOM 747 N N . PRO A 1 95 ? -10.926 18.269 -0.748 1.00 91.56 95 PRO A N 1
ATOM 748 C CA . PRO A 1 95 ? -10.121 18.332 -1.961 1.00 91.56 95 PRO A CA 1
ATOM 749 C C . PRO A 1 95 ? -9.819 19.762 -2.402 1.00 91.56 95 PRO A C 1
ATOM 751 O O . PRO A 1 95 ? -8.719 20.018 -2.879 1.00 91.56 95 PRO A O 1
ATOM 754 N N . ARG A 1 96 ? -10.772 20.694 -2.276 1.00 90.50 96 ARG A N 1
ATOM 755 C CA . ARG A 1 96 ? -10.611 22.064 -2.787 1.00 90.50 96 ARG A CA 1
ATOM 756 C C . ARG A 1 96 ? -9.597 22.840 -1.957 1.00 90.50 96 ARG A C 1
ATOM 758 O O . ARG A 1 96 ? -8.739 23.515 -2.516 1.00 90.50 96 ARG A O 1
ATOM 765 N N . GLU A 1 97 ? -9.675 22.702 -0.644 1.00 92.06 97 GLU A N 1
ATOM 766 C CA . GLU A 1 97 ? -8.795 23.336 0.327 1.00 92.06 97 GLU A CA 1
ATOM 767 C C . GLU A 1 97 ? -7.372 22.799 0.182 1.00 92.06 97 GLU A C 1
ATOM 769 O O . GLU A 1 97 ? -6.428 23.581 0.059 1.00 92.06 97 GLU A O 1
ATOM 774 N N . LEU A 1 98 ? -7.216 21.471 0.101 1.00 93.62 98 LEU A N 1
ATOM 775 C CA . LEU A 1 98 ? -5.909 20.856 -0.115 1.00 93.62 98 LEU A CA 1
ATOM 776 C C . LEU A 1 98 ? -5.304 21.277 -1.461 1.00 93.62 98 LEU A C 1
ATOM 778 O O . LEU A 1 98 ? -4.134 21.645 -1.504 1.00 93.62 98 LEU A O 1
ATOM 782 N N . ILE A 1 99 ? -6.079 21.256 -2.550 1.00 90.31 99 ILE A N 1
ATOM 783 C CA . ILE A 1 99 ? -5.602 21.661 -3.883 1.00 90.31 99 ILE A CA 1
ATOM 784 C C . ILE A 1 99 ? -5.188 23.131 -3.892 1.00 90.31 99 ILE A C 1
ATOM 786 O O . ILE A 1 99 ? -4.087 23.444 -4.334 1.00 90.31 99 ILE A O 1
ATOM 790 N N . THR A 1 100 ? -6.008 24.013 -3.318 1.00 88.69 100 THR A N 1
ATOM 791 C CA . THR A 1 100 ? -5.684 25.443 -3.208 1.00 88.69 100 THR A CA 1
ATOM 792 C C . THR A 1 100 ? -4.375 25.638 -2.449 1.00 88.69 100 THR A C 1
ATOM 794 O O . THR A 1 100 ? -3.482 26.338 -2.922 1.00 88.69 100 THR A O 1
ATOM 797 N N . ALA A 1 101 ? -4.216 24.965 -1.304 1.00 91.00 101 ALA A N 1
ATOM 798 C CA . ALA A 1 101 ? -2.997 25.034 -0.508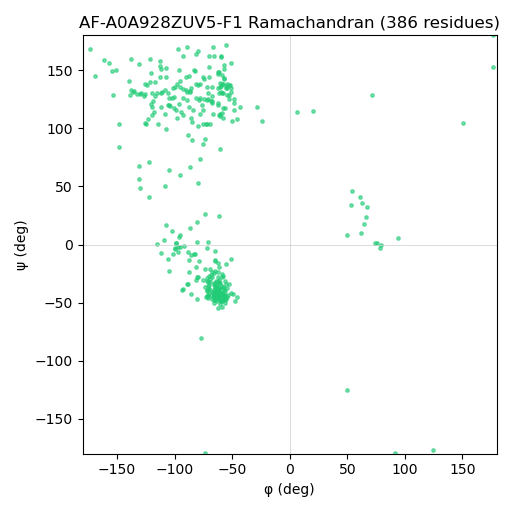 1.00 91.00 101 ALA A CA 1
ATOM 799 C C . ALA A 1 101 ? -1.765 24.526 -1.282 1.00 91.00 101 ALA A C 1
ATOM 801 O O . ALA A 1 101 ? -0.680 25.096 -1.162 1.00 91.00 101 ALA A O 1
ATOM 802 N N . LEU A 1 102 ? -1.913 23.478 -2.097 1.00 89.62 102 LEU A N 1
ATOM 803 C CA . LEU A 1 102 ? -0.844 22.929 -2.937 1.00 89.62 102 LEU A CA 1
ATOM 804 C C . LEU A 1 102 ? -0.454 23.843 -4.106 1.00 89.62 102 LEU A C 1
ATOM 806 O O . LEU A 1 102 ? 0.739 23.933 -4.427 1.00 89.62 102 LEU A O 1
ATOM 810 N N . ASP A 1 103 ? -1.433 24.506 -4.717 1.00 85.81 103 ASP A N 1
ATOM 811 C CA . ASP A 1 103 ? -1.243 25.380 -5.876 1.00 85.81 103 ASP A CA 1
ATOM 812 C C . ASP A 1 103 ? -0.532 26.682 -5.491 1.00 85.81 103 ASP A C 1
ATOM 814 O O . ASP A 1 103 ? 0.379 27.116 -6.194 1.00 85.81 103 ASP A O 1
ATOM 818 N N . VAL A 1 104 ? -0.862 27.263 -4.332 1.00 85.31 104 VAL A N 1
ATOM 819 C CA . VAL A 1 104 ? -0.230 28.510 -3.851 1.00 85.31 104 VAL A CA 1
ATOM 820 C C . VAL A 1 104 ? 1.118 28.292 -3.150 1.00 85.31 104 VAL A C 1
ATOM 822 O O . VAL A 1 104 ? 1.811 29.252 -2.812 1.00 85.31 104 VAL A O 1
ATOM 825 N N . SER A 1 105 ? 1.509 27.040 -2.895 1.00 87.38 105 SER A N 1
ATOM 826 C CA . SER A 1 105 ? 2.721 26.725 -2.133 1.00 87.38 105 SER A CA 1
ATOM 827 C C . SER A 1 105 ? 4.014 27.038 -2.898 1.00 87.38 105 SER A C 1
ATOM 829 O O . SER A 1 105 ? 4.201 26.536 -4.014 1.00 87.38 105 SER A O 1
ATOM 831 N N . PRO A 1 106 ? 4.980 27.752 -2.284 1.00 85.69 106 PRO A N 1
ATOM 832 C CA . PRO A 1 106 ? 6.236 28.084 -2.944 1.00 85.69 106 PRO A CA 1
ATOM 833 C C . PRO A 1 106 ? 7.082 26.832 -3.197 1.00 85.69 106 PRO A C 1
ATOM 835 O O . PRO A 1 106 ? 7.286 25.997 -2.319 1.00 85.69 106 PRO A O 1
ATOM 838 N N . ARG A 1 107 ? 7.653 26.709 -4.398 1.00 80.44 107 ARG A N 1
ATOM 839 C CA . ARG A 1 107 ? 8.506 25.569 -4.780 1.00 80.44 107 ARG A CA 1
ATOM 840 C C . ARG A 1 107 ? 9.982 25.881 -4.573 1.00 80.44 107 ARG A C 1
ATOM 842 O O . ARG A 1 107 ? 10.779 25.883 -5.507 1.00 80.44 107 ARG A O 1
ATOM 849 N N . THR A 1 108 ? 10.340 26.176 -3.328 1.00 84.06 108 THR A N 1
ATOM 850 C CA . THR A 1 108 ? 11.703 26.563 -2.945 1.00 84.06 108 THR A CA 1
ATOM 851 C C . THR A 1 108 ? 12.354 25.508 -2.061 1.00 84.06 108 THR A C 1
ATOM 853 O O . THR A 1 108 ? 11.682 24.728 -1.385 1.00 84.06 108 THR A O 1
ATOM 856 N N . GLN A 1 109 ? 13.687 25.511 -2.019 1.00 83.94 109 GLN A N 1
ATOM 857 C CA . GLN A 1 109 ? 14.421 24.655 -1.091 1.00 83.94 109 GLN A CA 1
ATOM 858 C C . GLN A 1 109 ? 14.065 24.977 0.369 1.00 83.94 109 GLN A C 1
ATOM 860 O O . GLN A 1 109 ? 13.939 24.063 1.176 1.00 83.94 109 GLN A O 1
ATOM 865 N N . ALA A 1 110 ? 13.851 26.253 0.704 1.00 88.75 110 ALA A N 1
ATOM 866 C CA . ALA A 1 110 ? 13.433 26.656 2.044 1.00 88.75 110 ALA A CA 1
ATOM 867 C C . ALA A 1 110 ? 12.075 26.044 2.426 1.00 88.75 110 ALA A C 1
ATOM 869 O O . ALA A 1 110 ? 11.930 25.517 3.525 1.00 88.75 110 ALA A O 1
ATOM 870 N N . GLU A 1 111 ? 11.101 26.048 1.510 1.00 90.00 111 GLU A N 1
ATOM 871 C CA . GLU A 1 111 ? 9.807 25.401 1.747 1.00 90.00 111 GLU A CA 1
ATOM 872 C C . GLU A 1 111 ? 9.941 23.880 1.875 1.00 90.00 111 GLU A C 1
ATOM 874 O O . GLU A 1 111 ? 9.327 23.271 2.749 1.00 90.00 111 GLU A O 1
ATOM 879 N N . PHE A 1 112 ? 10.798 23.255 1.065 1.00 88.50 112 PHE A N 1
ATOM 880 C CA . PHE A 1 112 ? 11.090 21.830 1.196 1.00 88.50 112 PHE A CA 1
ATOM 881 C C . PHE A 1 112 ? 11.649 21.454 2.566 1.00 88.50 112 PHE A C 1
ATOM 883 O O . PHE A 1 112 ? 11.248 20.430 3.115 1.00 88.50 112 PHE A O 1
ATOM 890 N N . GLU A 1 113 ? 12.555 22.258 3.125 1.00 88.94 113 GLU A N 1
ATOM 891 C CA . GLU A 1 113 ? 13.088 22.005 4.466 1.00 88.94 113 GLU A CA 1
ATOM 892 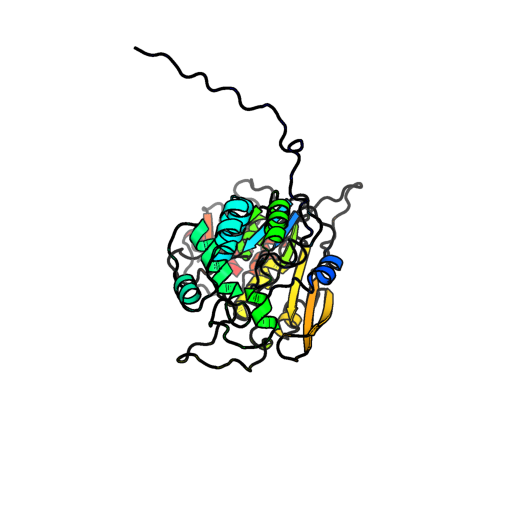C C . GLU A 1 113 ? 11.987 22.091 5.535 1.00 88.94 113 GLU A C 1
ATOM 894 O O . GLU A 1 113 ? 11.925 21.216 6.399 1.00 88.94 113 GLU A O 1
ATOM 899 N N . LYS A 1 114 ? 11.046 23.043 5.426 1.00 91.12 114 LYS A N 1
ATOM 900 C CA . LYS A 1 114 ? 9.869 23.101 6.317 1.00 91.12 114 LYS A CA 1
ATOM 901 C C . LYS A 1 114 ? 8.979 21.863 6.188 1.00 91.12 114 LYS A C 1
ATOM 903 O O . LYS A 1 114 ? 8.488 21.344 7.187 1.00 91.12 114 LYS A O 1
ATOM 908 N N . CYS A 1 115 ? 8.811 21.347 4.969 1.00 90.25 115 CYS A N 1
ATOM 909 C CA . CYS A 1 115 ? 7.991 20.163 4.702 1.00 90.25 115 CYS A CA 1
ATOM 910 C C . CYS A 1 115 ? 8.537 18.869 5.336 1.00 90.25 115 CYS A C 1
ATOM 912 O O . CYS A 1 115 ? 7.823 17.870 5.372 1.00 90.25 115 CYS A O 1
ATOM 914 N N . LYS A 1 116 ? 9.786 18.849 5.827 1.00 84.56 116 LYS A N 1
ATOM 915 C CA . LYS A 1 116 ? 10.366 17.676 6.509 1.00 84.56 116 LYS A CA 1
ATOM 916 C C . LYS A 1 116 ? 9.918 17.526 7.960 1.00 84.56 116 LYS A C 1
ATOM 918 O O . LYS A 1 116 ? 10.160 16.476 8.555 1.00 84.56 116 LYS A O 1
ATOM 923 N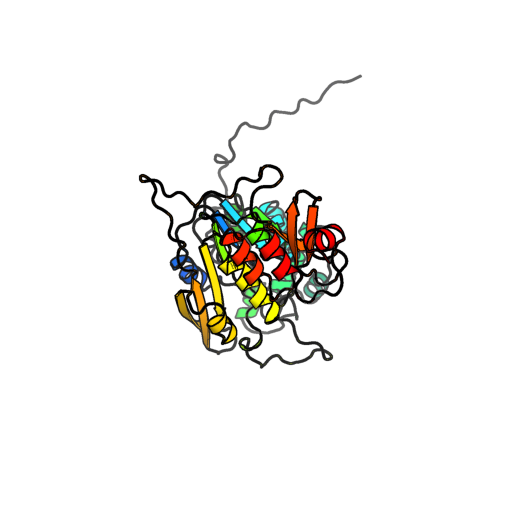 N . VAL A 1 117 ? 9.320 18.564 8.536 1.00 84.38 117 VAL A N 1
ATOM 924 C CA . VAL A 1 117 ? 8.904 18.593 9.939 1.00 84.38 117 VAL A CA 1
ATOM 925 C C . VAL A 1 117 ? 7.410 18.297 10.034 1.00 84.38 117 VAL A C 1
ATOM 927 O O . VAL A 1 117 ? 6.611 18.846 9.273 1.00 84.38 117 VAL A O 1
ATOM 930 N N . ILE A 1 118 ? 7.039 17.433 10.983 1.00 81.19 118 ILE A N 1
ATOM 931 C CA . ILE A 1 118 ? 5.639 17.154 11.320 1.00 81.19 118 ILE A CA 1
ATOM 932 C C . ILE A 1 118 ? 5.138 18.294 12.207 1.00 81.19 118 ILE A C 1
ATOM 934 O O . ILE A 1 118 ? 5.459 18.353 13.390 1.00 81.19 118 ILE A O 1
ATOM 938 N N . GLU A 1 119 ? 4.381 19.210 11.619 1.00 82.50 119 GLU A N 1
ATOM 939 C CA . GLU A 1 119 ? 3.812 20.380 12.285 1.00 82.50 119 GLU A CA 1
ATOM 940 C C . GLU A 1 119 ? 2.591 20.863 11.485 1.00 82.50 119 GLU A C 1
ATOM 942 O O . GLU A 1 119 ? 2.485 20.598 10.285 1.00 82.50 119 GLU A O 1
ATOM 947 N N . GLY A 1 120 ? 1.681 21.566 12.164 1.00 91.25 120 GLY A N 1
ATOM 948 C CA . GLY A 1 120 ? 0.415 22.039 11.608 1.00 91.25 120 GLY A CA 1
ATOM 949 C C . GLY A 1 120 ? -0.726 21.044 11.808 1.00 91.25 120 GLY A C 1
ATOM 950 O O . GLY A 1 120 ? -0.550 19.980 12.410 1.00 91.25 120 GLY A O 1
ATOM 951 N N . ASP A 1 121 ? -1.909 21.408 11.321 1.00 91.88 121 ASP A N 1
ATOM 952 C CA . ASP A 1 121 ? -3.080 20.533 11.321 1.00 91.88 121 ASP A CA 1
ATOM 953 C C . ASP A 1 121 ? -2.970 19.417 10.261 1.00 91.88 121 ASP A C 1
ATOM 955 O O . ASP A 1 121 ? -1.972 19.289 9.547 1.00 91.88 121 ASP A O 1
ATOM 959 N N . THR A 1 122 ? -3.988 18.560 10.163 1.00 93.81 122 THR A N 1
ATOM 960 C CA . THR A 1 122 ? -3.989 17.429 9.223 1.00 93.81 122 THR A CA 1
ATOM 961 C C . THR A 1 122 ? -3.907 17.871 7.761 1.00 93.81 122 THR A C 1
ATOM 963 O O . THR A 1 122 ? -3.268 17.185 6.959 1.00 93.81 122 THR A O 1
ATOM 966 N N . LEU A 1 123 ? -4.497 19.017 7.405 1.00 93.88 123 LEU A N 1
ATOM 967 C CA . LEU A 1 123 ? -4.456 19.556 6.046 1.00 93.88 123 LEU A CA 1
ATOM 968 C C . LEU A 1 123 ? -3.053 20.064 5.709 1.00 93.88 123 LEU A C 1
ATOM 970 O O . LEU A 1 123 ? -2.506 19.713 4.661 1.00 93.88 123 LEU A O 1
ATOM 974 N N . GLU A 1 124 ? -2.432 20.809 6.620 1.00 94.56 124 GLU A N 1
ATOM 975 C CA . GLU A 1 124 ? -1.065 21.300 6.462 1.00 94.56 124 GLU A CA 1
ATOM 976 C C . GLU A 1 124 ? -0.060 20.145 6.399 1.00 94.56 124 GLU A C 1
ATOM 978 O O . GLU A 1 124 ? 0.830 20.130 5.546 1.00 94.56 124 GLU A O 1
ATOM 983 N N . GLN A 1 125 ? -0.237 19.115 7.226 1.00 94.31 125 GLN A N 1
ATOM 984 C CA . GLN A 1 125 ? 0.587 17.907 7.167 1.00 94.31 125 GLN A CA 1
ATOM 985 C C . GLN A 1 125 ? 0.438 17.172 5.824 1.00 94.31 125 GLN A C 1
ATOM 987 O O . GLN A 1 125 ? 1.432 16.693 5.274 1.00 94.31 125 GLN A O 1
ATOM 992 N N . ALA A 1 126 ? -0.772 17.106 5.256 1.00 94.81 126 ALA A N 1
ATOM 993 C CA . ALA A 1 126 ? -1.005 16.523 3.932 1.00 94.81 126 ALA A CA 1
ATOM 994 C C . ALA A 1 126 ? -0.328 17.341 2.819 1.00 94.81 126 ALA A C 1
ATOM 996 O O . ALA A 1 126 ? 0.343 16.765 1.954 1.00 94.81 126 ALA A O 1
ATOM 997 N N . ARG A 1 127 ? -0.445 18.676 2.871 1.00 93.94 127 ARG A N 1
ATOM 998 C CA . ARG A 1 127 ? 0.222 19.610 1.949 1.00 93.94 127 ARG A CA 1
ATOM 999 C C . ARG A 1 127 ? 1.740 19.437 2.002 1.00 93.94 127 ARG A C 1
ATOM 1001 O O . ARG A 1 127 ? 2.370 19.182 0.972 1.00 93.94 127 ARG A O 1
ATOM 1008 N N . ARG A 1 128 ? 2.324 19.508 3.204 1.00 93.31 128 ARG A N 1
ATOM 1009 C CA . ARG A 1 128 ? 3.765 19.334 3.444 1.00 93.31 128 ARG A CA 1
ATOM 1010 C C . ARG A 1 128 ? 4.253 17.988 2.930 1.00 93.31 128 ARG A C 1
ATOM 1012 O O . ARG A 1 128 ? 5.239 17.942 2.199 1.00 93.31 128 ARG A O 1
ATOM 1019 N N . PHE A 1 129 ? 3.549 16.899 3.235 1.00 92.38 129 PHE A N 1
ATOM 1020 C CA . PHE A 1 129 ? 3.947 15.564 2.791 1.00 92.38 129 PHE A CA 1
ATOM 1021 C C . PHE A 1 129 ? 3.925 15.413 1.263 1.00 92.38 129 PHE A C 1
ATOM 1023 O O . PHE A 1 129 ? 4.877 14.883 0.680 1.00 92.38 129 PHE A O 1
ATOM 1030 N N . TYR A 1 130 ? 2.883 15.917 0.593 1.00 91.38 130 TYR A N 1
ATOM 1031 C CA . TYR A 1 130 ? 2.816 15.914 -0.870 1.00 91.38 130 TYR A CA 1
ATOM 1032 C C . TYR A 1 130 ? 3.985 16.692 -1.483 1.00 91.38 130 TYR A C 1
ATOM 1034 O O . TYR A 1 130 ? 4.681 16.181 -2.366 1.00 91.38 130 TYR A O 1
ATOM 1042 N N . LEU A 1 131 ? 4.246 17.904 -0.989 1.00 88.44 131 LEU A N 1
ATOM 1043 C CA . LEU A 1 131 ? 5.336 18.751 -1.467 1.00 88.44 131 LEU A CA 1
ATOM 1044 C C . LEU A 1 131 ? 6.706 18.121 -1.207 1.00 88.44 131 LEU A C 1
ATOM 1046 O O . LEU A 1 131 ? 7.550 18.100 -2.104 1.00 88.44 131 LEU A O 1
ATOM 1050 N N . GLN A 1 132 ? 6.915 17.538 -0.026 1.00 87.69 132 GLN A N 1
ATOM 1051 C CA . GLN A 1 132 ? 8.132 16.802 0.308 1.00 87.69 132 GLN A CA 1
ATOM 1052 C C . GLN A 1 132 ? 8.374 15.666 -0.693 1.00 87.69 132 GLN A C 1
ATOM 1054 O O . GLN A 1 132 ? 9.486 15.508 -1.203 1.00 87.69 132 GLN A O 1
ATOM 1059 N N . CYS A 1 133 ? 7.338 14.894 -1.026 1.00 85.25 133 CYS A N 1
ATOM 1060 C CA . CYS A 1 133 ? 7.442 13.845 -2.032 1.00 85.25 133 CYS A CA 1
ATOM 1061 C C . CYS A 1 133 ? 7.799 14.438 -3.400 1.00 85.25 133 CYS A C 1
ATOM 1063 O O . CYS A 1 133 ? 8.823 14.067 -3.968 1.00 85.25 133 CYS A O 1
ATOM 1065 N N . GLN A 1 134 ? 7.035 15.410 -3.900 1.00 81.19 134 GLN A N 1
ATOM 1066 C CA . GLN A 1 134 ? 7.205 15.966 -5.249 1.00 81.19 134 GLN A CA 1
ATOM 1067 C C . GLN A 1 134 ? 8.534 16.704 -5.467 1.00 81.19 134 GLN A C 1
ATOM 1069 O O . GLN A 1 134 ? 9.109 16.630 -6.551 1.00 81.19 134 GLN A O 1
ATOM 1074 N N . MET A 1 135 ? 9.033 17.414 -4.453 1.00 81.38 135 MET A N 1
ATOM 1075 C CA . MET A 1 135 ? 10.252 18.228 -4.560 1.00 81.38 135 MET A CA 1
ATOM 1076 C C . MET A 1 135 ? 11.537 17.444 -4.253 1.00 81.38 135 MET A C 1
ATOM 1078 O O . MET A 1 135 ? 12.653 17.943 -4.427 1.00 81.38 135 MET A O 1
ATOM 1082 N N . SER A 1 136 ? 11.406 16.198 -3.802 1.00 78.69 136 SER A N 1
ATOM 1083 C CA . SER A 1 136 ? 12.552 15.353 -3.488 1.00 78.69 136 SER A CA 1
ATOM 1084 C C . SER A 1 136 ? 13.135 14.641 -4.712 1.00 78.69 136 SER A C 1
ATOM 1086 O O . SER A 1 136 ? 12.445 14.251 -5.656 1.00 78.69 136 SER A O 1
ATOM 1088 N N . PHE A 1 137 ? 14.441 14.387 -4.672 1.00 69.25 137 PHE A N 1
ATOM 1089 C CA . PHE A 1 137 ? 15.126 13.548 -5.642 1.00 69.25 137 PHE A CA 1
ATOM 1090 C C . PHE A 1 137 ? 14.492 12.153 -5.643 1.00 69.25 137 PHE A C 1
ATOM 1092 O O . PHE A 1 137 ? 14.316 11.545 -4.587 1.00 69.25 137 PHE A O 1
ATOM 1099 N N . SER A 1 138 ? 14.160 11.643 -6.832 1.00 66.81 138 SER A N 1
ATOM 1100 C CA . SER A 1 138 ? 13.425 10.382 -7.057 1.00 66.81 138 SER A CA 1
ATOM 1101 C C . SER A 1 138 ? 11.995 10.310 -6.492 1.00 66.81 138 SER A C 1
ATOM 1103 O O . SER A 1 138 ? 11.373 9.257 -6.583 1.00 66.81 138 SER A O 1
ATOM 1105 N N . ASN A 1 139 ? 11.436 11.433 -6.030 1.00 67.56 139 ASN A N 1
ATOM 1106 C CA . ASN A 1 139 ? 10.085 11.556 -5.475 1.00 67.56 139 ASN A CA 1
ATOM 1107 C C . ASN A 1 139 ? 9.828 10.701 -4.212 1.00 67.56 139 ASN A C 1
ATOM 1109 O O . ASN A 1 139 ? 8.797 10.048 -4.083 1.00 67.56 139 ASN A O 1
ATOM 1113 N N . GLY A 1 140 ? 10.810 10.653 -3.312 1.00 62.12 140 GLY A N 1
ATOM 1114 C CA . GLY A 1 140 ? 10.840 9.785 -2.134 1.00 62.12 140 GLY A CA 1
ATOM 1115 C C . GLY A 1 140 ? 10.810 10.465 -0.763 1.00 62.12 140 GLY A C 1
ATOM 1116 O O . GLY A 1 140 ? 10.954 9.805 0.259 1.00 62.12 140 GLY A O 1
ATOM 1117 N N . GLY A 1 141 ? 10.747 11.792 -0.728 1.00 63.38 141 GLY A N 1
ATOM 1118 C CA . GLY A 1 141 ? 10.796 12.613 0.485 1.00 63.38 141 GLY A CA 1
ATOM 1119 C C . GLY A 1 141 ? 12.190 12.826 1.097 1.00 63.38 141 GLY A C 1
ATOM 1120 O O . GLY A 1 141 ? 12.320 13.558 2.071 1.00 63.38 141 GLY A O 1
ATOM 1121 N N . GLY A 1 142 ? 13.245 12.219 0.537 1.00 70.94 142 GLY A N 1
ATOM 1122 C CA . GLY A 1 142 ? 14.587 12.210 1.138 1.00 70.94 142 GLY A CA 1
ATOM 1123 C C . GLY A 1 142 ? 15.387 13.512 0.978 1.00 70.94 142 GLY A C 1
ATOM 1124 O O . GLY A 1 142 ? 15.510 14.310 1.903 1.00 70.94 142 GLY A O 1
ATOM 1125 N N . ARG A 1 143 ? 16.012 13.711 -0.189 1.00 73.06 143 ARG A N 1
ATOM 1126 C CA . ARG A 1 143 ? 16.882 14.872 -0.469 1.00 73.06 143 ARG A CA 1
ATOM 1127 C C . ARG A 1 143 ? 16.183 15.830 -1.422 1.00 73.06 143 ARG A C 1
ATOM 1129 O O . ARG A 1 143 ? 15.540 15.356 -2.350 1.00 73.06 143 ARG A O 1
ATOM 1136 N N . TRP A 1 144 ? 16.379 17.135 -1.253 1.00 77.44 144 TRP A N 1
ATOM 1137 C CA . TRP A 1 144 ? 15.965 18.145 -2.232 1.00 77.44 144 TRP A CA 1
ATOM 1138 C C . TRP A 1 144 ? 16.473 17.797 -3.638 1.00 77.44 144 TRP A C 1
ATOM 1140 O O . TRP A 1 144 ? 17.636 17.414 -3.811 1.00 77.44 144 TRP A O 1
ATOM 1150 N N . SER A 1 145 ? 15.608 17.917 -4.644 1.00 72.19 145 SER A N 1
ATOM 1151 C CA . SER A 1 145 ? 15.988 17.724 -6.042 1.00 72.19 145 SER A CA 1
ATOM 1152 C C . SER A 1 145 ? 16.481 19.034 -6.662 1.00 72.19 145 SER A C 1
ATOM 1154 O O . SER A 1 145 ? 15.692 19.784 -7.226 1.00 72.19 145 SER A O 1
ATOM 1156 N N . SER A 1 146 ? 17.794 19.279 -6.653 1.00 64.50 146 SER A N 1
ATOM 1157 C CA . SER A 1 146 ? 18.411 20.351 -7.448 1.00 64.50 146 SER A CA 1
ATOM 1158 C C . SER A 1 146 ? 18.807 19.847 -8.845 1.00 64.50 146 SER A C 1
ATOM 1160 O O . SER A 1 146 ? 19.398 18.774 -8.991 1.00 64.50 146 SER A O 1
ATOM 1162 N N . GLY A 1 147 ? 18.457 20.570 -9.913 1.00 59.94 147 GLY A N 1
ATOM 1163 C CA . GLY A 1 147 ? 18.952 20.293 -11.269 1.00 59.94 147 GLY A CA 1
ATOM 1164 C C . GLY A 1 147 ? 18.353 21.199 -12.344 1.00 59.94 147 GLY A C 1
ATOM 1165 O O . GLY A 1 147 ? 17.231 21.662 -12.198 1.00 59.94 147 GLY A O 1
ATOM 1166 N N . THR A 1 148 ? 19.103 21.407 -13.427 1.00 54.00 148 THR A N 1
ATOM 1167 C CA . THR A 1 148 ? 18.823 22.373 -14.509 1.00 54.00 148 THR A CA 1
ATOM 1168 C C . THR A 1 148 ? 18.105 21.774 -15.722 1.00 54.00 148 THR A C 1
ATOM 1170 O O . THR A 1 148 ? 17.958 22.436 -16.745 1.00 54.00 148 THR A O 1
ATOM 1173 N N . SER A 1 149 ? 17.671 20.510 -15.663 1.00 57.16 149 SER A N 1
ATOM 1174 C CA . SER A 1 149 ? 17.008 19.886 -16.810 1.00 57.16 149 SER A CA 1
ATOM 1175 C C . SER A 1 149 ? 15.583 20.409 -16.995 1.00 57.16 149 SER A C 1
ATOM 1177 O O . SER A 1 149 ? 14.832 20.573 -16.034 1.00 57.16 149 SER A O 1
ATOM 1179 N N . THR A 1 150 ? 15.164 20.578 -18.248 1.00 51.91 150 THR A N 1
ATOM 1180 C CA . THR A 1 150 ? 13.799 20.984 -18.634 1.00 51.91 150 THR A CA 1
ATOM 1181 C C . THR A 1 150 ? 12.719 20.068 -18.056 1.00 51.91 150 THR A C 1
ATOM 1183 O O . THR A 1 150 ? 11.661 20.536 -17.657 1.00 51.91 150 THR A O 1
ATOM 1186 N N . ALA A 1 151 ? 12.989 18.767 -17.915 1.00 57.47 151 ALA A N 1
ATOM 1187 C CA . ALA A 1 151 ? 12.076 17.835 -17.250 1.00 57.47 151 ALA A CA 1
ATOM 1188 C C . ALA A 1 151 ? 11.888 18.120 -15.745 1.00 57.47 151 ALA A C 1
ATOM 1190 O O . ALA A 1 151 ? 10.870 17.729 -15.184 1.00 57.47 151 ALA A O 1
ATOM 1191 N N . ARG A 1 152 ? 12.857 18.771 -15.086 1.00 56.97 152 ARG A N 1
ATOM 1192 C CA . ARG A 1 152 ? 12.772 19.190 -13.677 1.00 56.97 152 ARG A CA 1
ATOM 1193 C C . ARG A 1 152 ? 12.170 20.582 -13.521 1.00 56.97 152 ARG A C 1
ATOM 1195 O O . ARG A 1 152 ? 11.412 20.769 -12.578 1.00 56.97 152 ARG A O 1
ATOM 1202 N N . LEU A 1 153 ? 12.416 21.493 -14.465 1.00 49.53 153 LEU A N 1
ATOM 1203 C CA . LEU A 1 153 ? 11.700 22.774 -14.550 1.00 49.53 153 LEU A CA 1
ATOM 1204 C C . LEU A 1 153 ? 10.186 22.541 -14.717 1.00 49.53 153 LEU A C 1
ATOM 1206 O O . LEU A 1 153 ? 9.396 23.079 -13.952 1.00 49.53 153 LEU A O 1
ATOM 1210 N N . ARG A 1 154 ? 9.782 21.576 -15.558 1.00 47.00 154 ARG A N 1
ATOM 1211 C CA . ARG A 1 154 ? 8.373 21.153 -15.702 1.00 47.00 154 ARG A CA 1
ATOM 1212 C C . ARG A 1 154 ? 7.740 20.559 -14.439 1.00 47.00 154 ARG A C 1
ATOM 1214 O O . ARG A 1 154 ? 6.525 20.580 -14.321 1.00 47.00 154 ARG A O 1
ATOM 1221 N N . LEU A 1 155 ? 8.514 20.020 -13.489 1.00 50.91 155 LEU A N 1
ATOM 1222 C CA . LEU A 1 155 ? 7.957 19.586 -12.195 1.00 50.91 155 LEU A CA 1
ATOM 1223 C C . LEU A 1 155 ? 7.613 20.771 -11.295 1.00 50.91 155 LEU A C 1
ATOM 1225 O O . LEU A 1 155 ? 6.829 20.604 -10.369 1.00 50.91 155 LEU A O 1
ATOM 1229 N N . VAL A 1 156 ? 8.205 21.934 -11.543 1.00 50.69 156 VAL A N 1
ATOM 1230 C CA . VAL A 1 156 ? 7.856 23.188 -10.878 1.00 50.69 156 VAL A CA 1
ATOM 1231 C C . VAL A 1 156 ? 6.725 23.893 -11.640 1.00 50.69 156 VAL A C 1
ATOM 1233 O O . VAL A 1 156 ? 5.858 24.466 -10.994 1.00 50.69 156 VAL A O 1
ATOM 1236 N N . GLU A 1 157 ? 6.681 23.776 -12.975 1.00 43.59 157 GLU A N 1
ATOM 1237 C CA . GLU A 1 157 ? 5.740 24.504 -13.851 1.00 43.59 157 GLU A CA 1
ATOM 1238 C C . GLU A 1 157 ? 4.415 23.771 -14.180 1.00 43.59 157 GLU A C 1
ATOM 1240 O O . GLU A 1 157 ? 3.374 24.413 -14.228 1.00 43.59 157 GLU A O 1
ATOM 1245 N N . ASP A 1 158 ? 4.395 22.446 -14.391 1.00 53.16 158 ASP A N 1
ATOM 1246 C CA . ASP A 1 158 ? 3.198 21.684 -14.819 1.00 53.16 158 ASP A CA 1
ATOM 1247 C C . ASP A 1 158 ? 2.595 20.872 -13.661 1.00 53.16 158 ASP A C 1
ATOM 1249 O O . ASP A 1 158 ? 2.594 19.633 -13.618 1.00 53.16 158 ASP A O 1
ATOM 1253 N N . GLN A 1 159 ? 2.128 21.608 -12.658 1.00 57.62 159 GLN A N 1
ATOM 1254 C CA . GLN A 1 159 ? 1.598 21.056 -11.413 1.00 57.62 159 GLN A CA 1
ATOM 1255 C C . GLN A 1 159 ? 0.088 21.186 -11.301 1.00 57.62 159 GLN A C 1
ATOM 1257 O O . GLN A 1 159 ? -0.409 20.994 -10.201 1.00 57.62 159 GLN A O 1
ATOM 1262 N N . ASN A 1 160 ? -0.623 21.434 -12.411 1.00 62.69 160 ASN A N 1
ATOM 1263 C CA . ASN A 1 160 ? -2.079 21.519 -12.400 1.00 62.69 160 ASN A CA 1
ATOM 1264 C C . ASN A 1 160 ? -2.672 20.347 -11.581 1.00 62.69 160 ASN A C 1
ATOM 1266 O O . ASN A 1 160 ? -2.595 19.175 -11.988 1.00 62.69 160 ASN A O 1
ATOM 1270 N N . CYS A 1 161 ? -3.197 20.688 -10.402 1.00 72.94 161 CYS A N 1
ATOM 1271 C CA . CYS A 1 161 ? -3.758 19.776 -9.420 1.00 72.94 161 CYS A CA 1
ATOM 1272 C C . CYS A 1 161 ? -5.199 19.372 -9.765 1.00 72.94 161 CYS A C 1
ATOM 1274 O O . CYS A 1 161 ? -5.777 18.571 -9.038 1.00 72.94 161 CYS A O 1
ATOM 1276 N N . ASP A 1 162 ? -5.765 19.823 -10.890 1.00 71.38 162 ASP A N 1
ATOM 1277 C CA . ASP A 1 162 ? -7.139 19.524 -11.325 1.00 71.38 162 ASP A CA 1
ATOM 1278 C C . ASP A 1 162 ? -7.444 18.019 -11.352 1.00 71.38 162 ASP A C 1
ATOM 1280 O O . ASP A 1 162 ? -8.550 17.581 -11.026 1.00 71.38 162 ASP A O 1
ATOM 1284 N N . TYR A 1 163 ? -6.450 17.185 -11.681 1.00 80.94 163 TYR A N 1
ATOM 1285 C CA . TYR A 1 163 ? -6.610 15.727 -11.671 1.00 80.94 163 TYR A CA 1
ATOM 1286 C C . TYR A 1 163 ? -6.861 15.155 -10.260 1.00 80.94 163 TYR A C 1
ATOM 1288 O O . TYR A 1 163 ? -7.436 14.074 -10.135 1.00 80.94 163 TYR A O 1
ATOM 1296 N N . LEU A 1 164 ? -6.472 15.864 -9.194 1.00 88.88 164 LEU A N 1
ATOM 1297 C CA . LEU A 1 164 ? -6.713 15.461 -7.808 1.00 88.88 164 LEU A CA 1
ATOM 1298 C C . LEU A 1 164 ? -8.205 15.533 -7.448 1.00 88.88 164 LEU A C 1
ATOM 1300 O O . LEU A 1 164 ? -8.674 14.688 -6.686 1.00 88.88 164 LEU A O 1
ATOM 1304 N N . LEU A 1 165 ? -8.991 16.433 -8.057 1.00 88.75 165 LEU A N 1
ATOM 1305 C CA . LEU A 1 165 ? -10.454 16.417 -7.903 1.00 88.75 165 LEU A CA 1
ATOM 1306 C C . LEU A 1 165 ? -11.064 15.124 -8.456 1.00 88.75 165 LEU A C 1
ATOM 1308 O O . LEU A 1 165 ? -11.969 14.552 -7.848 1.00 88.75 165 LEU A O 1
ATOM 1312 N N . ALA A 1 166 ? -10.554 14.627 -9.585 1.00 87.19 166 ALA A N 1
ATOM 1313 C CA . ALA A 1 166 ? -10.994 13.352 -10.147 1.00 87.19 166 ALA A CA 1
ATOM 1314 C C . ALA A 1 166 ? -10.625 12.167 -9.240 1.00 87.19 166 ALA A C 1
ATOM 1316 O O . ALA A 1 166 ? -11.434 11.261 -9.036 1.00 87.19 166 ALA A O 1
ATOM 1317 N N . VAL A 1 167 ? -9.432 12.202 -8.638 1.00 91.81 167 VAL A N 1
ATOM 1318 C CA . VAL A 1 167 ? -9.007 11.218 -7.631 1.00 91.81 167 VAL A CA 1
ATOM 1319 C C . VAL A 1 167 ? -9.928 11.250 -6.412 1.00 91.81 167 VAL A C 1
ATOM 1321 O O . VAL A 1 167 ? -10.380 10.196 -5.973 1.00 91.81 167 VAL A O 1
ATOM 1324 N N . SER A 1 168 ? -10.246 12.436 -5.889 1.00 93.69 168 SER A N 1
ATOM 1325 C CA . SER A 1 168 ? -11.154 12.602 -4.749 1.00 93.69 168 SER A CA 1
ATOM 1326 C C . SER A 1 168 ? -12.513 11.941 -5.012 1.00 93.69 168 SER A C 1
ATOM 1328 O O . SER A 1 168 ? -12.972 11.117 -4.220 1.00 93.69 168 SER A O 1
ATOM 1330 N N . ARG A 1 169 ? -13.097 12.176 -6.197 1.00 90.38 169 ARG A N 1
ATOM 1331 C CA . ARG A 1 169 ? -14.348 11.525 -6.630 1.00 90.38 169 ARG A CA 1
ATOM 1332 C C . ARG A 1 169 ? -14.218 10.005 -6.715 1.00 90.38 169 ARG A C 1
ATOM 1334 O O . ARG A 1 169 ? -15.090 9.292 -6.229 1.00 90.38 169 ARG A O 1
ATOM 1341 N N . ARG A 1 170 ? -13.116 9.489 -7.273 1.00 91.12 170 ARG A N 1
ATOM 1342 C CA . ARG A 1 170 ? -12.843 8.041 -7.338 1.00 91.12 170 ARG A CA 1
ATOM 1343 C C . ARG A 1 170 ? -12.739 7.400 -5.953 1.00 91.12 170 ARG A C 1
ATOM 1345 O O . ARG A 1 170 ? -13.086 6.228 -5.809 1.00 91.12 170 ARG A O 1
ATOM 1352 N N . LEU A 1 171 ? -12.281 8.150 -4.953 1.00 93.44 171 LEU A N 1
ATOM 1353 C CA . LEU A 1 171 ? -12.140 7.696 -3.571 1.00 93.44 171 LEU A CA 1
ATOM 1354 C C . LEU A 1 171 ? -13.436 7.789 -2.756 1.00 93.44 171 LEU A C 1
ATOM 1356 O O . LEU A 1 171 ? -13.455 7.275 -1.638 1.00 93.44 171 LEU A O 1
ATOM 1360 N N . ALA A 1 172 ? -14.514 8.396 -3.268 1.00 87.56 172 ALA A N 1
ATOM 1361 C CA . ALA A 1 172 ? -15.735 8.677 -2.502 1.00 87.56 172 ALA A CA 1
ATOM 1362 C C . ALA A 1 172 ? -16.288 7.446 -1.756 1.00 87.56 172 ALA A C 1
ATOM 1364 O O . ALA A 1 172 ? -16.575 7.531 -0.563 1.00 87.56 172 ALA A O 1
ATOM 1365 N N . ASN A 1 173 ? -16.289 6.275 -2.401 1.00 85.38 173 ASN A N 1
ATOM 1366 C CA . ASN A 1 173 ? -16.793 5.016 -1.829 1.00 85.38 173 ASN A CA 1
ATOM 1367 C C . ASN A 1 173 ? -15.692 4.056 -1.344 1.00 85.38 173 ASN A C 1
ATOM 1369 O O . ASN A 1 173 ? -15.957 2.895 -1.047 1.00 85.38 173 ASN A O 1
ATOM 1373 N N . VAL A 1 174 ? -14.450 4.534 -1.259 1.00 95.12 174 VAL A N 1
ATOM 1374 C CA . VAL A 1 174 ? -13.299 3.744 -0.809 1.00 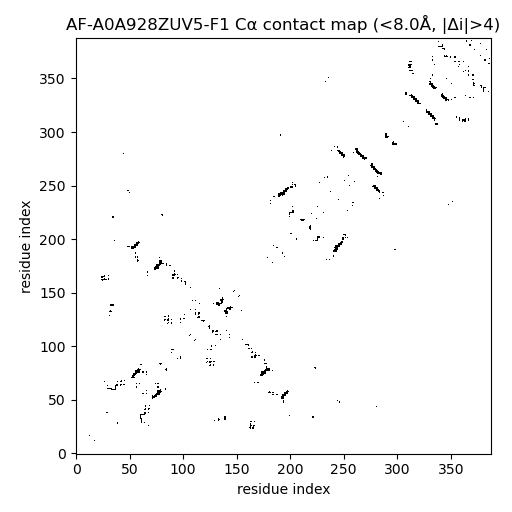95.12 174 VAL A CA 1
ATOM 1375 C C . VAL A 1 174 ? -13.087 3.907 0.695 1.00 95.12 174 VAL A C 1
ATOM 1377 O O . VAL A 1 174 ? -13.083 5.029 1.212 1.00 95.12 174 VAL A O 1
ATOM 1380 N N . GLN A 1 175 ? -12.868 2.799 1.397 1.00 96.50 175 GLN A N 1
ATOM 1381 C CA . GLN A 1 175 ? -12.434 2.789 2.791 1.00 96.50 175 GLN A CA 1
ATOM 1382 C C . GLN A 1 175 ? -10.912 2.940 2.827 1.00 96.50 175 GLN A C 1
ATOM 1384 O O . GLN A 1 175 ? -10.191 2.097 2.300 1.00 96.50 175 GLN A O 1
ATOM 1389 N N . ILE A 1 176 ? -10.422 4.038 3.403 1.00 96.38 176 ILE A N 1
ATOM 1390 C CA . ILE A 1 176 ? -8.984 4.276 3.568 1.00 96.38 176 ILE A CA 1
ATOM 1391 C C . ILE A 1 176 ? -8.621 3.926 5.010 1.00 96.38 176 ILE A C 1
ATOM 1393 O O . ILE A 1 176 ? -9.104 4.576 5.939 1.00 96.38 176 ILE A O 1
ATOM 1397 N N . GLU A 1 177 ? -7.764 2.924 5.184 1.00 91.06 177 GLU A N 1
ATOM 1398 C CA . GLU A 1 177 ? -7.347 2.409 6.489 1.00 91.06 177 GLU A CA 1
ATOM 1399 C C . GLU A 1 177 ? -5.869 2.706 6.771 1.00 91.06 177 GLU A C 1
ATOM 1401 O O . GLU A 1 177 ? -5.039 2.810 5.864 1.00 91.06 177 GLU A O 1
ATOM 1406 N N . HIS A 1 178 ? -5.543 2.839 8.057 1.00 88.12 178 HIS A N 1
ATOM 1407 C CA . HIS A 1 178 ? -4.174 2.976 8.543 1.00 88.12 178 HIS A CA 1
ATOM 1408 C C . HIS A 1 178 ? -3.837 1.801 9.454 1.00 88.12 178 HIS A C 1
ATOM 1410 O O . HIS A 1 178 ? -4.396 1.676 10.548 1.00 88.12 178 HIS A O 1
ATOM 1416 N N . GLY A 1 179 ? -2.897 0.958 9.035 1.00 75.94 179 GLY A N 1
ATOM 1417 C CA . GLY A 1 179 ? -2.581 -0.231 9.807 1.00 75.94 179 GLY A CA 1
ATOM 1418 C C . GLY A 1 179 ? -1.554 -1.163 9.187 1.00 75.94 179 GLY A C 1
ATOM 1419 O O . GLY A 1 179 ? -0.996 -0.936 8.113 1.00 75.94 179 GLY A O 1
ATOM 1420 N N . LEU A 1 180 ? -1.295 -2.237 9.927 1.00 79.81 180 LEU A N 1
ATOM 1421 C CA . LEU A 1 180 ? -0.480 -3.355 9.474 1.00 79.81 180 LEU A CA 1
ATOM 1422 C C . LEU A 1 180 ? -1.243 -4.156 8.412 1.00 79.81 180 LEU A C 1
ATOM 1424 O O . LEU A 1 180 ? -2.421 -4.467 8.600 1.00 79.81 180 LEU A O 1
ATOM 1428 N N . ALA A 1 181 ? -0.557 -4.527 7.332 1.00 81.38 181 ALA A N 1
ATOM 1429 C CA . ALA A 1 181 ? -1.130 -5.286 6.222 1.00 81.38 181 ALA A CA 1
ATOM 1430 C C . ALA A 1 181 ? -1.765 -6.604 6.688 1.00 81.38 181 ALA A C 1
ATOM 1432 O O . ALA A 1 181 ? -2.858 -6.962 6.267 1.00 81.38 181 ALA A O 1
ATOM 1433 N N . GLU A 1 182 ? -1.119 -7.287 7.629 1.00 79.25 182 GLU A N 1
ATOM 1434 C CA . GLU A 1 182 ? -1.582 -8.525 8.252 1.00 79.25 182 GLU A CA 1
ATOM 1435 C C . GLU A 1 182 ? -2.939 -8.342 8.942 1.00 79.25 182 GLU A C 1
ATOM 1437 O O . GLU A 1 182 ? -3.781 -9.236 8.922 1.00 79.25 182 GLU A O 1
ATOM 1442 N N . THR A 1 183 ? -3.163 -7.164 9.536 1.00 75.44 183 THR A N 1
ATOM 1443 C CA . THR A 1 183 ? -4.432 -6.829 10.195 1.00 75.44 183 THR A CA 1
ATOM 1444 C C . THR A 1 183 ? -5.525 -6.579 9.163 1.00 75.44 183 THR A C 1
ATOM 1446 O O . THR A 1 183 ? -6.615 -7.127 9.303 1.00 75.44 183 THR A O 1
ATOM 1449 N N . ALA A 1 184 ? -5.222 -5.820 8.106 1.00 76.56 184 ALA A N 1
ATOM 1450 C CA . ALA A 1 184 ? -6.157 -5.584 7.008 1.00 76.56 184 ALA A CA 1
ATOM 1451 C C . ALA A 1 184 ? -6.564 -6.900 6.323 1.00 76.56 184 ALA A C 1
ATOM 1453 O O . ALA A 1 184 ? -7.748 -7.135 6.092 1.00 76.56 184 ALA A O 1
ATOM 1454 N N . ILE A 1 185 ? -5.604 -7.801 6.079 1.00 83.50 185 ILE A N 1
ATOM 1455 C CA . ILE A 1 185 ? -5.883 -9.129 5.519 1.00 83.50 185 ILE A CA 1
ATOM 1456 C C . ILE A 1 185 ? -6.812 -9.912 6.447 1.00 83.50 185 ILE A C 1
ATOM 1458 O O . ILE A 1 185 ? -7.849 -10.382 5.998 1.00 83.50 185 ILE A O 1
ATOM 1462 N N . ALA A 1 186 ? -6.490 -10.009 7.740 1.00 76.31 186 ALA A N 1
ATOM 1463 C CA . ALA A 1 186 ? -7.284 -10.788 8.689 1.00 76.31 186 ALA A CA 1
ATOM 1464 C C . ALA A 1 186 ? -8.725 -10.269 8.865 1.00 76.31 186 ALA A C 1
ATOM 1466 O O . ALA A 1 186 ? -9.651 -11.070 8.981 1.00 76.31 186 ALA A O 1
ATOM 1467 N N . ILE A 1 187 ? -8.925 -8.947 8.892 1.00 77.06 187 ILE A N 1
ATOM 1468 C CA . ILE A 1 187 ? -10.253 -8.333 9.064 1.00 77.06 187 ILE A CA 1
ATOM 1469 C C . ILE A 1 187 ? -11.119 -8.550 7.820 1.00 77.06 187 ILE A C 1
ATOM 1471 O O . ILE A 1 187 ? -12.294 -8.905 7.936 1.00 77.06 187 ILE A O 1
ATOM 1475 N N . HIS A 1 188 ? -10.536 -8.357 6.636 1.00 85.50 188 HIS A N 1
ATOM 1476 C CA . HIS A 1 188 ? -11.278 -8.336 5.375 1.00 85.50 188 HIS A CA 1
ATOM 1477 C C . HIS A 1 188 ? -11.293 -9.689 4.654 1.00 85.50 188 HIS A C 1
ATOM 1479 O O . HIS A 1 188 ? -11.776 -9.781 3.524 1.00 85.50 188 HIS A O 1
ATOM 1485 N N . ASP A 1 189 ? -10.797 -10.754 5.292 1.00 86.44 189 ASP A N 1
ATOM 1486 C CA . ASP A 1 189 ? -10.715 -12.077 4.681 1.00 86.44 189 ASP A CA 1
ATOM 1487 C C . ASP A 1 189 ? -12.095 -12.704 4.428 1.00 86.44 189 ASP A C 1
ATOM 1489 O O . ASP A 1 189 ? -12.950 -12.886 5.315 1.00 86.44 189 ASP A O 1
ATOM 1493 N N . SER A 1 190 ? -12.316 -13.044 3.163 1.00 82.31 190 SER A N 1
ATOM 1494 C CA . SER A 1 190 ? -13.489 -13.755 2.679 1.00 82.31 190 SER A CA 1
ATOM 1495 C C . SER A 1 190 ? -13.194 -14.354 1.309 1.00 82.31 190 SER A C 1
ATOM 1497 O O . SER A 1 190 ? -12.360 -13.834 0.574 1.00 82.31 190 SER A O 1
ATOM 1499 N N . ALA A 1 191 ? -13.950 -15.375 0.906 1.00 83.50 191 ALA A N 1
ATOM 1500 C CA . ALA A 1 191 ? -13.835 -15.953 -0.435 1.00 83.50 191 ALA A CA 1
ATOM 1501 C C . ALA A 1 191 ? -14.165 -14.964 -1.575 1.00 83.50 191 ALA A C 1
ATOM 1503 O O . ALA A 1 191 ? -13.833 -15.225 -2.725 1.00 83.50 191 ALA A O 1
ATOM 1504 N N . HIS A 1 192 ? -14.813 -13.833 -1.275 1.00 85.31 192 HIS A N 1
ATOM 1505 C CA . HIS A 1 192 ? -15.139 -12.791 -2.255 1.00 85.31 192 HIS A CA 1
ATOM 1506 C C . HIS A 1 192 ? -14.151 -11.616 -2.241 1.00 85.31 192 HIS A C 1
ATOM 1508 O O . HIS A 1 192 ? -14.348 -10.646 -2.984 1.00 85.31 192 HIS A O 1
ATOM 1514 N N . THR A 1 193 ? -13.130 -11.682 -1.381 1.00 91.88 193 THR A N 1
ATOM 1515 C CA . THR A 1 193 ? -12.098 -10.657 -1.253 1.00 91.88 193 THR A CA 1
ATOM 1516 C C . THR A 1 193 ? -10.916 -10.994 -2.145 1.00 91.88 193 THR A C 1
ATOM 1518 O O . THR A 1 193 ? -10.339 -12.075 -2.044 1.00 91.88 193 THR A O 1
ATOM 1521 N N . LEU A 1 194 ? -10.538 -10.047 -2.998 1.00 97.31 194 LEU A N 1
ATOM 1522 C CA . LEU A 1 194 ? -9.250 -10.032 -3.670 1.00 97.31 194 LEU A CA 1
ATOM 1523 C C . LEU A 1 194 ? -8.284 -9.141 -2.894 1.00 97.31 194 LEU A C 1
ATOM 1525 O O . LEU A 1 194 ? -8.516 -7.940 -2.757 1.00 97.31 194 LEU A O 1
ATOM 1529 N N . PHE A 1 195 ? -7.180 -9.730 -2.450 1.00 98.06 195 PHE A N 1
ATOM 1530 C CA . PHE A 1 195 ? -6.032 -9.019 -1.912 1.00 98.06 195 PHE A CA 1
ATOM 1531 C C . PHE A 1 195 ? -4.999 -8.785 -3.017 1.00 98.06 195 PHE A C 1
ATOM 1533 O O . PHE A 1 195 ? -4.395 -9.737 -3.519 1.00 98.06 195 PHE A O 1
ATOM 1540 N N . TYR A 1 196 ? -4.765 -7.523 -3.378 1.00 98.00 196 TYR A N 1
ATOM 1541 C CA . TYR A 1 196 ? -3.585 -7.136 -4.150 1.00 98.00 196 TYR A CA 1
ATOM 1542 C C . TYR A 1 196 ? -2.477 -6.720 -3.181 1.00 98.00 196 TYR A C 1
ATOM 1544 O O . TYR A 1 196 ? -2.590 -5.721 -2.469 1.00 98.00 196 TYR A O 1
ATOM 1552 N N . VAL A 1 197 ? -1.418 -7.523 -3.114 1.00 97.50 197 VAL A N 1
ATOM 1553 C CA . VAL A 1 197 ? -0.380 -7.416 -2.086 1.00 97.50 197 VAL A CA 1
ATOM 1554 C C . VAL A 1 197 ? 0.915 -6.963 -2.744 1.00 97.50 197 VAL A C 1
ATOM 1556 O O . VAL A 1 197 ? 1.448 -7.648 -3.609 1.00 97.50 197 VAL A O 1
ATOM 1559 N N . ASP A 1 198 ? 1.433 -5.805 -2.346 1.00 94.75 198 ASP A N 1
ATOM 1560 C CA . ASP A 1 198 ? 2.637 -5.202 -2.933 1.00 94.75 198 ASP A CA 1
ATOM 1561 C C . ASP A 1 198 ? 3.612 -4.773 -1.824 1.00 94.75 198 ASP A C 1
ATOM 1563 O O . ASP A 1 198 ? 3.775 -3.581 -1.548 1.00 94.75 198 ASP A O 1
ATOM 1567 N N . PRO A 1 199 ? 4.201 -5.743 -1.099 1.00 92.12 199 PRO A N 1
ATOM 1568 C CA . PRO A 1 199 ? 5.028 -5.448 0.058 1.00 92.12 199 PRO A CA 1
ATOM 1569 C C . PRO A 1 199 ? 6.348 -4.793 -0.374 1.00 92.12 199 PRO A C 1
ATOM 1571 O O . PRO A 1 199 ? 6.780 -4.950 -1.518 1.00 92.12 199 PRO A O 1
ATOM 1574 N N . PRO A 1 200 ? 7.076 -4.130 0.540 1.00 85.69 200 PRO A N 1
ATOM 1575 C CA . PRO A 1 200 ? 8.488 -3.837 0.326 1.00 85.69 200 PRO A CA 1
ATOM 1576 C C . PRO A 1 200 ? 9.234 -5.108 -0.130 1.00 85.69 200 PRO A C 1
ATOM 1578 O O . PRO A 1 200 ? 9.337 -6.057 0.631 1.00 85.69 200 PRO A O 1
ATOM 1581 N N . TYR A 1 201 ? 9.774 -5.144 -1.356 1.00 82.06 201 TYR A N 1
ATOM 1582 C CA . TYR A 1 201 ? 10.357 -6.360 -1.964 1.00 82.06 201 TYR A CA 1
ATOM 1583 C C . TYR A 1 201 ? 11.528 -6.986 -1.184 1.00 82.06 201 TYR A C 1
ATOM 1585 O O . TYR A 1 201 ? 12.196 -6.312 -0.414 1.00 82.06 201 TYR A O 1
ATOM 1593 N N . VAL A 1 202 ? 11.881 -8.242 -1.439 1.00 72.88 202 VAL A N 1
ATOM 1594 C CA . VAL A 1 202 ? 13.028 -8.886 -0.768 1.00 72.88 202 VAL A CA 1
ATOM 1595 C C . VAL A 1 202 ? 14.320 -8.076 -0.965 1.00 72.88 202 VAL A C 1
ATOM 1597 O O . VAL A 1 202 ? 14.608 -7.612 -2.070 1.00 72.88 202 VAL A O 1
ATOM 1600 N N . GLN A 1 203 ? 15.101 -7.864 0.100 1.00 69.44 203 GLN A N 1
ATOM 1601 C CA . GLN A 1 203 ? 16.254 -6.949 0.071 1.00 69.44 203 GLN A CA 1
ATOM 1602 C C . GLN A 1 203 ? 17.329 -7.377 -0.941 1.00 69.44 203 GLN A C 1
ATOM 1604 O O . GLN A 1 203 ? 17.874 -6.528 -1.649 1.00 69.44 203 GLN A O 1
ATOM 1609 N N . SER A 1 204 ? 17.582 -8.684 -1.063 1.00 62.84 204 SER A N 1
ATOM 1610 C CA . SER A 1 204 ? 18.619 -9.266 -1.932 1.00 62.84 204 SER A CA 1
ATOM 1611 C C . SER A 1 204 ? 18.463 -8.907 -3.414 1.00 62.84 204 SER A C 1
ATOM 1613 O O . SER A 1 204 ? 19.449 -8.806 -4.142 1.00 62.84 204 SER A O 1
ATOM 1615 N N . VAL A 1 205 ? 17.235 -8.640 -3.867 1.00 60.62 205 VAL A N 1
ATOM 1616 C CA . VAL A 1 205 ? 16.919 -8.354 -5.278 1.00 60.62 205 VAL A CA 1
ATOM 1617 C C . VAL A 1 205 ? 16.774 -6.860 -5.577 1.00 60.62 205 VAL A C 1
ATOM 1619 O O . VAL A 1 205 ? 16.669 -6.436 -6.735 1.00 60.62 205 VAL A O 1
ATOM 1622 N N . ARG A 1 206 ? 16.859 -6.009 -4.549 1.00 63.66 206 ARG A N 1
ATOM 1623 C CA . ARG A 1 206 ? 16.876 -4.549 -4.680 1.00 63.66 206 ARG A CA 1
ATOM 1624 C C . ARG A 1 206 ? 18.307 -4.049 -4.913 1.00 63.66 206 ARG A C 1
ATOM 1626 O O . ARG A 1 206 ? 18.871 -3.373 -4.072 1.00 63.66 206 ARG A O 1
ATOM 1633 N N . GLY A 1 207 ? 18.884 -4.401 -6.068 1.00 53.03 207 GLY A N 1
ATOM 1634 C CA . GLY A 1 207 ? 20.224 -4.020 -6.564 1.00 53.03 207 GLY A CA 1
ATOM 1635 C C . GLY A 1 207 ? 21.162 -3.233 -5.625 1.00 53.03 207 GLY A C 1
ATOM 1636 O O . GLY A 1 207 ? 20.961 -2.044 -5.388 1.00 53.03 207 GLY A O 1
ATOM 1637 N N . SER A 1 208 ? 22.264 -3.872 -5.235 1.00 41.44 208 SER A N 1
ATOM 1638 C CA . SER A 1 208 ? 23.289 -3.483 -4.249 1.00 41.44 208 SER A CA 1
ATOM 1639 C C . SER A 1 208 ? 24.100 -2.189 -4.488 1.00 41.44 208 SER A C 1
ATOM 1641 O O . SER A 1 208 ? 25.216 -2.082 -3.991 1.00 41.44 208 SER A O 1
ATOM 1643 N N . LYS A 1 209 ? 23.611 -1.190 -5.237 1.00 40.06 209 LYS A N 1
ATOM 1644 C CA . LYS A 1 209 ? 24.388 0.033 -5.556 1.00 40.06 209 LYS A CA 1
ATOM 1645 C C . LYS A 1 209 ? 24.087 1.268 -4.698 1.00 40.06 209 LYS A C 1
ATOM 1647 O O . LYS A 1 209 ? 24.709 2.301 -4.919 1.00 40.06 209 LYS A O 1
ATOM 1652 N N . ASP A 1 210 ? 23.189 1.186 -3.716 1.00 39.19 210 ASP A N 1
ATOM 1653 C CA . ASP A 1 210 ? 22.984 2.273 -2.739 1.00 39.19 210 ASP A CA 1
ATOM 1654 C C . ASP A 1 210 ? 23.194 1.785 -1.296 1.00 39.19 210 ASP A C 1
ATOM 1656 O O . ASP A 1 210 ? 22.498 2.182 -0.368 1.00 39.19 210 ASP A O 1
ATOM 1660 N N . SER A 1 211 ? 24.222 0.952 -1.102 1.00 35.47 211 SER A N 1
ATOM 1661 C CA . SER A 1 211 ? 24.866 0.663 0.190 1.00 35.47 211 SER A CA 1
ATOM 1662 C C . SER A 1 211 ? 25.739 1.831 0.682 1.00 35.47 211 SER A C 1
ATOM 1664 O O . SER A 1 211 ? 26.691 1.643 1.442 1.00 35.47 211 SER A O 1
ATOM 1666 N N . ARG A 1 212 ? 25.431 3.072 0.277 1.00 35.62 212 ARG A N 1
ATOM 1667 C CA . ARG A 1 212 ? 25.991 4.250 0.940 1.00 35.62 212 ARG A CA 1
ATOM 1668 C C . ARG A 1 212 ? 25.291 4.394 2.279 1.00 35.62 212 ARG A C 1
ATOM 1670 O O . ARG A 1 212 ? 24.237 5.019 2.391 1.00 35.62 212 ARG A O 1
ATOM 1677 N N . HIS A 1 213 ? 25.904 3.764 3.272 1.00 33.31 213 HIS A N 1
ATOM 1678 C CA . HIS A 1 213 ? 25.720 4.053 4.679 1.00 33.31 213 HIS A CA 1
ATOM 1679 C C . HIS A 1 213 ? 25.714 5.573 4.863 1.00 33.31 213 HIS A C 1
ATOM 1681 O O . HIS A 1 213 ? 26.698 6.245 4.559 1.00 33.31 213 HIS A O 1
ATOM 1687 N N . ILE A 1 214 ? 24.610 6.124 5.356 1.00 33.28 214 ILE A N 1
ATOM 1688 C CA . ILE A 1 214 ? 24.684 7.396 6.068 1.00 33.28 214 ILE A CA 1
ATOM 1689 C C . ILE A 1 214 ? 25.021 6.982 7.497 1.00 33.28 214 ILE A C 1
ATOM 1691 O O . ILE A 1 214 ? 24.199 6.355 8.160 1.00 33.28 214 ILE A O 1
ATOM 1695 N N . ASN A 1 215 ? 26.253 7.247 7.934 1.00 30.88 215 ASN A N 1
ATOM 1696 C CA . ASN A 1 215 ? 26.704 7.020 9.312 1.00 30.88 215 ASN A CA 1
ATOM 1697 C C . ASN A 1 215 ? 26.486 5.581 9.829 1.00 30.88 215 ASN A C 1
ATOM 1699 O O . ASN A 1 215 ? 25.965 5.381 10.921 1.00 30.88 215 ASN A O 1
ATOM 1703 N N . GLY A 1 216 ? 26.832 4.566 9.030 1.00 30.45 216 GLY A N 1
ATOM 1704 C CA . GLY A 1 216 ? 26.770 3.159 9.458 1.00 30.45 216 GLY A CA 1
ATOM 1705 C C . GLY A 1 216 ? 25.366 2.543 9.554 1.00 30.45 216 GLY A C 1
ATOM 1706 O O . GLY A 1 216 ? 25.255 1.366 9.879 1.00 30.45 216 GLY A O 1
ATOM 1707 N N . ALA A 1 217 ? 24.296 3.277 9.224 1.00 33.84 217 ALA A N 1
ATOM 1708 C CA . ALA A 1 217 ? 22.941 2.729 9.160 1.00 33.84 217 ALA A CA 1
ATOM 1709 C C . ALA A 1 217 ? 22.568 2.314 7.719 1.00 33.84 217 ALA A C 1
ATOM 1711 O O . ALA A 1 217 ? 22.813 3.086 6.782 1.00 33.84 217 ALA A O 1
ATOM 1712 N N . PRO A 1 218 ? 21.955 1.129 7.503 1.00 39.53 218 PRO A N 1
ATOM 1713 C CA . PRO A 1 218 ? 21.484 0.721 6.184 1.00 39.53 218 PRO A CA 1
ATOM 1714 C C . PRO A 1 218 ? 20.423 1.705 5.678 1.00 39.53 218 PRO A C 1
ATOM 1716 O O . PRO A 1 218 ? 19.472 2.047 6.386 1.00 39.53 218 PRO A O 1
ATOM 1719 N N . ARG A 1 219 ? 20.590 2.178 4.439 1.00 45.91 219 ARG A N 1
ATOM 1720 C CA . ARG A 1 219 ? 19.662 3.111 3.796 1.00 45.91 219 ARG A CA 1
ATOM 1721 C C . ARG A 1 219 ? 18.346 2.379 3.501 1.00 45.91 219 ARG A C 1
ATOM 1723 O O . ARG A 1 219 ? 18.275 1.583 2.571 1.00 45.91 219 ARG A O 1
ATOM 1730 N N . ARG A 1 220 ? 17.311 2.636 4.305 1.00 53.62 220 ARG A N 1
ATOM 1731 C CA . ARG A 1 220 ? 15.950 2.120 4.081 1.00 53.62 220 ARG A CA 1
ATOM 1732 C C . ARG A 1 220 ? 15.329 2.839 2.877 1.00 53.62 220 ARG A C 1
ATOM 1734 O O . ARG A 1 220 ? 15.331 4.069 2.842 1.00 53.62 220 ARG A O 1
ATOM 1741 N N . GLN A 1 221 ? 14.854 2.094 1.878 1.00 57.88 221 GLN A N 1
ATOM 1742 C CA . GLN A 1 221 ? 14.168 2.652 0.702 1.00 57.88 221 GLN A CA 1
ATOM 1743 C C . GLN A 1 221 ? 12.696 2.941 1.011 1.00 57.88 221 GLN A C 1
ATOM 1745 O O . GLN A 1 221 ? 12.135 3.898 0.483 1.00 57.88 221 GLN A O 1
ATOM 1750 N N . TYR A 1 222 ? 12.100 2.154 1.906 1.00 55.25 222 TYR A N 1
ATOM 1751 C CA . TYR A 1 222 ? 10.775 2.388 2.468 1.00 55.25 222 TYR A CA 1
ATOM 1752 C C . TYR A 1 222 ? 10.878 2.849 3.924 1.00 55.25 222 TYR A C 1
ATOM 1754 O O . TYR A 1 222 ? 11.804 2.483 4.646 1.00 55.25 222 TYR A O 1
ATOM 1762 N N . ALA A 1 223 ? 9.895 3.624 4.391 1.00 56.16 223 ALA A N 1
ATOM 1763 C CA . ALA A 1 223 ? 9.818 4.015 5.803 1.00 56.16 223 ALA A CA 1
ATOM 1764 C C . ALA A 1 223 ? 9.692 2.788 6.732 1.00 56.16 223 ALA A C 1
ATOM 1766 O O . ALA A 1 223 ? 10.246 2.769 7.835 1.00 56.16 223 ALA A O 1
ATOM 1767 N N . TYR A 1 224 ? 9.023 1.741 6.242 1.00 62.81 224 TYR A N 1
ATOM 1768 C CA . TYR A 1 224 ? 8.847 0.456 6.906 1.00 62.81 224 TYR A CA 1
ATOM 1769 C C . TYR A 1 224 ? 9.389 -0.645 5.991 1.00 62.81 224 TYR A C 1
ATOM 1771 O O . TYR A 1 224 ? 8.813 -0.919 4.944 1.00 62.81 224 TYR A O 1
ATOM 1779 N N . GLU A 1 225 ? 10.528 -1.226 6.364 1.00 74.00 225 GLU A N 1
ATOM 1780 C CA . GLU A 1 225 ? 11.181 -2.306 5.613 1.00 74.00 225 GLU A CA 1
ATOM 1781 C C . GLU A 1 225 ? 10.745 -3.685 6.110 1.00 74.00 225 GLU A C 1
ATOM 1783 O O . GLU A 1 225 ? 10.251 -3.809 7.232 1.00 74.00 225 GLU A O 1
ATOM 1788 N N . MET A 1 226 ? 10.980 -4.700 5.276 1.00 73.00 226 MET A N 1
ATOM 1789 C CA . MET A 1 226 ? 10.793 -6.113 5.604 1.00 73.00 226 MET A CA 1
ATOM 1790 C C . MET A 1 226 ? 12.132 -6.852 5.539 1.00 73.00 226 MET A C 1
ATOM 1792 O O . MET A 1 226 ? 12.964 -6.581 4.664 1.00 73.00 226 MET A O 1
ATOM 1796 N N . ILE A 1 227 ? 12.347 -7.758 6.489 1.00 75.44 227 ILE A N 1
ATOM 1797 C CA . ILE A 1 227 ? 13.389 -8.790 6.417 1.00 75.44 227 ILE A CA 1
ATOM 1798 C C . ILE A 1 227 ? 12.788 -10.105 5.907 1.00 75.44 227 ILE A C 1
ATOM 1800 O O . ILE A 1 227 ? 11.568 -10.254 5.847 1.00 75.44 227 ILE A O 1
ATOM 1804 N N . ASP A 1 228 ? 13.630 -11.076 5.560 1.00 75.31 228 ASP A N 1
ATOM 1805 C CA . ASP A 1 228 ? 13.182 -12.366 5.021 1.00 75.31 228 ASP A CA 1
ATOM 1806 C C . ASP A 1 228 ? 12.170 -13.071 5.944 1.00 75.31 228 ASP A C 1
ATOM 1808 O O . ASP A 1 228 ? 11.173 -13.609 5.466 1.00 75.31 228 ASP A O 1
ATOM 1812 N N . ASP A 1 229 ? 12.342 -12.986 7.266 1.00 74.19 229 ASP A N 1
ATOM 1813 C CA . ASP A 1 229 ? 11.380 -13.530 8.238 1.00 74.19 229 ASP A CA 1
ATOM 1814 C C . ASP A 1 229 ? 10.009 -12.839 8.197 1.00 74.19 229 ASP A C 1
ATOM 1816 O O . ASP A 1 229 ? 8.989 -13.486 8.451 1.00 74.19 229 ASP A O 1
ATOM 1820 N N . ASP A 1 230 ? 9.950 -11.547 7.862 1.00 76.88 230 ASP A N 1
ATOM 1821 C CA . ASP A 1 230 ? 8.680 -10.839 7.671 1.00 76.88 230 ASP A CA 1
ATOM 1822 C C . ASP A 1 230 ? 7.992 -11.333 6.391 1.00 76.88 230 ASP A C 1
ATOM 1824 O O . ASP A 1 230 ? 6.780 -11.546 6.374 1.00 76.88 230 ASP A O 1
ATOM 1828 N N . HIS A 1 231 ? 8.759 -11.596 5.325 1.00 85.12 231 HIS A N 1
ATOM 1829 C CA . HIS A 1 231 ? 8.229 -12.191 4.093 1.00 85.12 231 HIS A CA 1
ATOM 1830 C C . HIS A 1 231 ? 7.703 -13.611 4.317 1.00 85.12 231 HIS A C 1
ATOM 1832 O O . HIS A 1 231 ? 6.643 -13.954 3.795 1.00 85.12 231 HIS A O 1
ATOM 1838 N N . ARG A 1 232 ? 8.394 -14.423 5.127 1.00 83.31 232 ARG A N 1
ATOM 1839 C CA . ARG A 1 232 ? 7.932 -15.766 5.516 1.00 83.31 232 ARG A CA 1
ATOM 1840 C C . ARG A 1 232 ? 6.632 -15.703 6.324 1.00 83.31 232 ARG A C 1
ATOM 1842 O O . ARG A 1 232 ? 5.730 -16.506 6.092 1.00 83.31 232 ARG A O 1
ATOM 1849 N N . GLN A 1 233 ? 6.501 -14.732 7.231 1.00 76.75 233 GLN A N 1
ATOM 1850 C CA . GLN A 1 233 ? 5.261 -14.497 7.981 1.00 76.75 233 GLN A CA 1
ATOM 1851 C C . GLN A 1 233 ? 4.111 -14.047 7.074 1.00 76.75 233 GLN A C 1
ATOM 1853 O O . GLN A 1 233 ? 3.010 -14.586 7.180 1.00 76.75 233 GLN A O 1
ATOM 1858 N N . LEU A 1 234 ? 4.366 -13.111 6.157 1.00 84.94 234 LEU A N 1
ATOM 1859 C CA . LEU A 1 234 ? 3.377 -12.685 5.170 1.00 84.94 234 LEU A CA 1
ATOM 1860 C C . LEU A 1 234 ? 2.936 -13.866 4.296 1.00 84.94 234 LEU A C 1
ATOM 1862 O O . LEU A 1 234 ? 1.740 -14.082 4.136 1.00 84.94 234 LEU A O 1
ATOM 1866 N N . ALA A 1 235 ? 3.873 -14.677 3.798 1.00 88.62 235 ALA A N 1
ATOM 1867 C CA . ALA A 1 235 ? 3.557 -15.870 3.016 1.00 88.62 235 ALA A CA 1
ATOM 1868 C C . ALA A 1 235 ? 2.671 -16.847 3.793 1.00 88.62 235 ALA A C 1
ATOM 1870 O O . ALA A 1 235 ? 1.691 -17.353 3.249 1.00 88.62 235 ALA A O 1
ATOM 1871 N N . ALA A 1 236 ? 2.954 -17.066 5.082 1.00 79.94 236 ALA A N 1
ATOM 1872 C CA . ALA A 1 236 ? 2.085 -17.871 5.930 1.00 79.94 236 ALA A CA 1
ATOM 1873 C C . ALA A 1 236 ? 0.663 -17.287 5.994 1.00 79.94 236 ALA A C 1
ATOM 1875 O O . ALA A 1 236 ? -0.292 -18.036 5.869 1.00 79.94 236 ALA A O 1
ATOM 1876 N N . ILE A 1 237 ? 0.484 -15.972 6.104 1.00 82.50 237 ILE A N 1
ATOM 1877 C CA . ILE A 1 237 ? -0.857 -15.363 6.104 1.00 82.50 237 ILE A CA 1
ATOM 1878 C C . ILE A 1 237 ? -1.551 -15.545 4.745 1.00 82.50 237 ILE A C 1
ATOM 1880 O O . ILE A 1 237 ? -2.678 -16.033 4.686 1.00 82.50 237 ILE A O 1
ATOM 1884 N N . LEU A 1 238 ? -0.873 -15.202 3.648 1.00 90.50 238 LEU A N 1
ATOM 1885 C CA . LEU A 1 238 ? -1.457 -15.208 2.302 1.00 90.50 238 LEU A CA 1
ATOM 1886 C C . LEU A 1 238 ? -1.825 -16.607 1.805 1.00 90.50 238 LEU A C 1
ATOM 1888 O O . LEU A 1 238 ? -2.800 -16.775 1.076 1.00 90.50 238 LEU A O 1
ATOM 1892 N N . ARG A 1 239 ? -1.061 -17.630 2.197 1.00 87.50 239 ARG A N 1
ATOM 1893 C CA . ARG A 1 239 ? -1.376 -19.020 1.842 1.00 87.50 239 ARG A CA 1
ATOM 1894 C C . ARG A 1 239 ? -2.639 -19.526 2.537 1.00 87.50 239 ARG A C 1
ATOM 1896 O O . ARG A 1 239 ? -3.294 -20.410 1.997 1.00 87.50 239 ARG A O 1
ATOM 1903 N N . HIS A 1 240 ? -2.986 -18.965 3.695 1.00 74.94 240 HIS A N 1
ATOM 1904 C CA . HIS A 1 240 ? -4.094 -19.450 4.521 1.00 74.94 240 HIS A CA 1
ATOM 1905 C C . HIS A 1 240 ? -5.340 -18.564 4.487 1.00 74.94 240 HIS A C 1
ATOM 1907 O O . HIS A 1 240 ? -6.387 -19.013 4.948 1.00 74.94 240 HIS A O 1
ATOM 1913 N N . CYS A 1 241 ? -5.267 -17.341 3.952 1.00 81.38 241 CYS A N 1
ATOM 1914 C CA . CYS A 1 241 ? -6.466 -16.521 3.794 1.00 81.38 241 CYS A CA 1
ATOM 1915 C C . CYS A 1 241 ? -7.458 -17.201 2.837 1.00 81.38 241 CYS A C 1
ATOM 1917 O O . CYS A 1 241 ? -7.045 -17.869 1.889 1.00 81.38 241 CYS A O 1
ATOM 1919 N N . TYR A 1 242 ? -8.760 -17.031 3.048 1.00 82.62 242 TYR A N 1
ATOM 1920 C CA . TYR A 1 242 ? -9.796 -17.529 2.134 1.00 82.62 242 TYR A CA 1
ATOM 1921 C C . TYR A 1 242 ? -9.803 -16.764 0.812 1.00 82.62 242 TYR A C 1
ATOM 1923 O O . TYR A 1 242 ? -10.109 -17.337 -0.233 1.00 82.62 242 TYR A O 1
ATOM 1931 N N . GLY A 1 243 ? -9.463 -15.478 0.867 1.00 87.38 243 GLY A N 1
ATOM 1932 C CA . GLY A 1 243 ? -9.462 -14.594 -0.284 1.00 87.38 243 GLY A CA 1
ATOM 1933 C C . GLY A 1 243 ? -8.528 -15.025 -1.408 1.00 87.38 243 GLY A C 1
ATOM 1934 O O . GLY A 1 243 ? -7.581 -15.808 -1.244 1.00 87.38 243 GLY A O 1
ATOM 1935 N N . MET A 1 244 ? -8.817 -14.458 -2.572 1.00 95.44 244 MET A N 1
ATOM 1936 C CA . MET A 1 244 ? -7.932 -14.478 -3.726 1.00 95.44 244 MET A CA 1
ATOM 1937 C C . MET A 1 244 ? -6.736 -13.577 -3.432 1.00 95.44 244 MET A C 1
ATOM 1939 O O . MET A 1 244 ? -6.883 -12.530 -2.798 1.00 95.44 244 MET A O 1
ATOM 1943 N N . VAL A 1 245 ? -5.555 -13.961 -3.909 1.00 97.31 245 VAL A N 1
ATOM 1944 C CA . VAL A 1 245 ? -4.336 -13.178 -3.695 1.00 97.31 245 VAL A CA 1
ATOM 1945 C C . VAL A 1 245 ? -3.582 -13.026 -5.003 1.00 97.31 245 VAL A C 1
ATOM 1947 O O . VAL A 1 245 ? -3.298 -14.011 -5.685 1.00 97.31 245 VAL A O 1
ATOM 1950 N N . VAL A 1 246 ? -3.223 -11.783 -5.309 1.00 97.69 246 VAL A N 1
ATOM 1951 C CA . VAL A 1 246 ? -2.241 -11.431 -6.335 1.00 97.69 246 VAL A CA 1
ATOM 1952 C C . VAL A 1 246 ? -1.115 -10.672 -5.641 1.00 97.69 246 VAL A C 1
ATOM 1954 O O . VAL A 1 246 ? -1.317 -9.562 -5.150 1.00 97.69 246 VAL A O 1
ATOM 1957 N N . LEU A 1 247 ? 0.063 -11.289 -5.566 1.0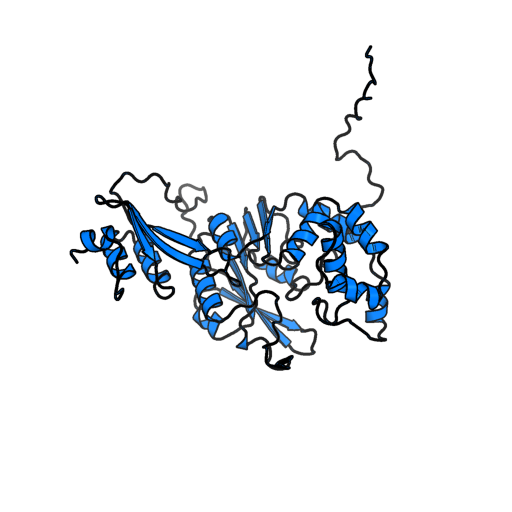0 97.44 247 LEU A N 1
ATOM 1958 C CA . LEU A 1 247 ? 1.253 -10.743 -4.917 1.00 97.44 247 LEU A CA 1
ATOM 1959 C C . LEU A 1 247 ? 2.228 -10.195 -5.963 1.00 97.44 247 LEU A C 1
ATOM 1961 O O . LEU A 1 247 ? 2.655 -10.932 -6.848 1.00 97.44 247 LEU A O 1
ATOM 1965 N N . SER A 1 248 ? 2.631 -8.936 -5.824 1.00 95.31 248 SER A N 1
ATOM 1966 C CA . SER A 1 248 ? 3.696 -8.311 -6.615 1.00 95.31 248 SER A CA 1
ATOM 1967 C C . SER A 1 248 ? 5.067 -8.469 -5.955 1.00 95.31 248 SER A C 1
ATOM 1969 O O . SER A 1 248 ? 5.209 -8.406 -4.731 1.00 95.31 248 SER A O 1
ATOM 1971 N N . GLY A 1 249 ? 6.104 -8.638 -6.773 1.00 91.50 249 GLY A N 1
ATOM 1972 C CA . GLY A 1 249 ? 7.489 -8.752 -6.321 1.00 91.50 249 GLY A CA 1
ATOM 1973 C C . GLY A 1 249 ? 8.487 -8.784 -7.474 1.00 91.50 249 GLY A C 1
ATOM 1974 O O . GLY A 1 249 ? 8.124 -9.000 -8.626 1.00 91.50 249 GLY A O 1
ATOM 1975 N N . TYR A 1 250 ? 9.776 -8.636 -7.169 1.00 88.56 250 TYR A N 1
ATOM 1976 C CA . TYR A 1 250 ? 10.821 -9.104 -8.082 1.00 88.56 250 TYR A CA 1
ATOM 1977 C C . TYR A 1 250 ? 11.050 -10.596 -7.885 1.00 88.56 250 TYR A C 1
ATOM 1979 O O . TYR A 1 250 ? 10.945 -11.100 -6.765 1.00 88.56 250 TYR A O 1
ATOM 1987 N N . ARG A 1 251 ? 11.433 -11.289 -8.961 1.00 85.00 251 ARG A N 1
ATOM 1988 C CA . ARG A 1 251 ? 11.885 -12.679 -8.864 1.00 85.00 251 ARG A CA 1
ATOM 1989 C C . ARG A 1 251 ? 13.024 -12.796 -7.849 1.00 85.00 251 ARG A C 1
ATOM 1991 O O . ARG A 1 251 ? 13.994 -12.047 -7.946 1.00 85.00 251 ARG A O 1
ATOM 1998 N N . SER A 1 252 ? 12.893 -13.723 -6.905 1.00 86.75 252 SER A N 1
ATOM 1999 C CA . SER A 1 252 ? 13.879 -14.006 -5.859 1.00 86.75 252 SER A CA 1
ATOM 2000 C C . SER A 1 252 ? 13.796 -15.472 -5.446 1.00 86.75 252 SER A C 1
ATOM 2002 O O . SER A 1 252 ? 12.705 -16.040 -5.472 1.00 86.75 252 SER A O 1
ATOM 2004 N N . ASP A 1 253 ? 14.915 -16.047 -5.005 1.00 88.50 253 ASP A N 1
ATOM 2005 C CA . ASP A 1 253 ? 14.955 -17.433 -4.519 1.00 88.50 253 ASP A CA 1
ATOM 2006 C C . ASP A 1 253 ? 13.989 -17.642 -3.344 1.00 88.50 253 ASP A C 1
ATOM 2008 O O . ASP A 1 253 ? 13.307 -18.658 -3.273 1.00 88.50 253 ASP A O 1
ATOM 2012 N N . LEU A 1 254 ? 13.846 -16.635 -2.472 1.00 87.56 254 LEU A N 1
ATOM 2013 C CA . LEU A 1 254 ? 12.897 -16.669 -1.360 1.00 87.56 254 LEU A CA 1
ATOM 2014 C C . LEU A 1 254 ? 11.444 -16.790 -1.843 1.00 87.56 254 LEU A C 1
ATOM 2016 O O . LEU A 1 254 ? 10.673 -17.552 -1.277 1.00 87.56 254 LEU A O 1
ATOM 2020 N N . TYR A 1 255 ? 11.034 -16.041 -2.869 1.00 92.38 255 TYR A N 1
ATOM 2021 C CA . TYR A 1 255 ? 9.656 -16.135 -3.372 1.00 92.38 255 TYR A CA 1
ATOM 2022 C C . TYR A 1 255 ? 9.431 -17.400 -4.203 1.00 92.38 255 TYR A C 1
ATOM 2024 O O . TYR A 1 255 ? 8.329 -17.944 -4.171 1.00 92.38 255 TYR A O 1
ATOM 2032 N N . ASP A 1 256 ? 10.463 -17.890 -4.893 1.00 90.69 256 ASP A N 1
ATOM 2033 C CA . ASP A 1 256 ? 10.421 -19.184 -5.579 1.00 90.69 256 ASP A CA 1
ATOM 2034 C C . ASP A 1 256 ? 10.285 -20.341 -4.555 1.00 90.69 256 ASP A C 1
ATOM 2036 O O . ASP A 1 256 ? 9.547 -21.290 -4.808 1.00 90.69 256 ASP A O 1
ATOM 2040 N N . GLU A 1 257 ? 10.894 -20.225 -3.364 1.00 93.00 257 GLU A N 1
ATOM 2041 C CA . GLU A 1 257 ? 10.716 -21.149 -2.226 1.00 93.00 257 GLU A CA 1
ATOM 2042 C C . GLU A 1 257 ? 9.324 -21.034 -1.573 1.00 93.00 257 GLU A C 1
ATOM 2044 O O . GLU A 1 257 ? 8.719 -22.041 -1.207 1.00 93.00 257 GLU A O 1
ATOM 2049 N N . LEU A 1 258 ? 8.812 -19.811 -1.388 1.00 90.56 258 LEU A N 1
ATOM 2050 C CA . LEU A 1 258 ? 7.573 -19.558 -0.636 1.00 90.56 258 LEU A CA 1
ATOM 2051 C C . LEU A 1 258 ? 6.291 -19.808 -1.434 1.00 90.56 258 LEU A C 1
ATOM 2053 O O . LEU A 1 258 ? 5.251 -20.121 -0.843 1.00 90.56 258 LEU A O 1
ATOM 2057 N N . TYR A 1 259 ? 6.349 -19.659 -2.756 1.00 94.88 259 TYR A N 1
ATOM 2058 C CA . TYR A 1 259 ? 5.194 -19.761 -3.648 1.00 94.88 259 TYR A CA 1
ATOM 2059 C C . TYR A 1 259 ? 5.450 -20.694 -4.848 1.00 94.88 259 TYR A C 1
ATOM 2061 O O . TYR A 1 259 ? 5.160 -20.304 -5.982 1.00 94.88 259 TYR A O 1
ATOM 2069 N N . PRO A 1 260 ? 5.976 -21.919 -4.637 1.00 93.44 260 PRO A N 1
ATOM 2070 C CA . PRO A 1 260 ? 6.356 -22.820 -5.730 1.00 93.44 260 PRO A CA 1
ATOM 2071 C C . PRO A 1 260 ? 5.146 -23.327 -6.529 1.00 93.44 260 PRO A C 1
ATOM 2073 O O . PRO A 1 260 ? 5.271 -23.713 -7.685 1.00 93.44 260 PRO A O 1
ATOM 2076 N N . ASP A 1 261 ? 3.974 -23.327 -5.900 1.00 91.81 261 ASP A N 1
ATOM 2077 C CA . ASP A 1 261 ? 2.688 -23.795 -6.412 1.00 91.81 261 ASP A CA 1
ATOM 2078 C C . ASP A 1 261 ? 1.782 -22.659 -6.915 1.00 91.81 261 ASP A C 1
ATOM 2080 O O . ASP A 1 261 ? 0.685 -22.920 -7.403 1.00 91.81 261 ASP A O 1
ATOM 2084 N N . TRP A 1 262 ? 2.202 -21.397 -6.787 1.00 94.56 262 TRP A N 1
ATOM 2085 C CA . TRP A 1 262 ? 1.431 -20.257 -7.287 1.00 94.56 262 TRP A CA 1
ATOM 2086 C C . TRP A 1 262 ? 1.786 -19.979 -8.742 1.00 94.56 262 TRP A C 1
ATOM 2088 O O . TRP A 1 262 ? 2.943 -20.089 -9.153 1.00 94.56 262 TRP A O 1
ATOM 2098 N N . GLN A 1 263 ? 0.800 -19.551 -9.532 1.00 94.44 263 GLN A N 1
ATOM 2099 C CA . GLN A 1 263 ? 1.065 -19.155 -10.909 1.00 94.44 263 GLN A CA 1
ATOM 2100 C C . GLN A 1 263 ? 1.918 -17.884 -10.910 1.00 94.44 263 GLN A C 1
ATOM 2102 O O . GLN A 1 263 ? 1.501 -16.853 -10.382 1.00 94.44 263 GLN A O 1
ATOM 2107 N N . ARG A 1 264 ? 3.097 -17.941 -11.538 1.00 94.75 264 ARG A N 1
ATOM 2108 C CA . ARG A 1 264 ? 3.980 -16.782 -11.699 1.00 94.75 264 ARG A CA 1
ATOM 2109 C C . ARG A 1 264 ? 3.851 -16.186 -13.098 1.00 94.75 264 ARG A C 1
ATOM 2111 O O . ARG A 1 264 ? 4.026 -16.888 -14.091 1.00 94.75 264 ARG A O 1
ATOM 2118 N N . ILE A 1 265 ? 3.599 -14.881 -13.182 1.00 93.62 265 ILE A N 1
ATOM 2119 C CA . ILE A 1 265 ? 3.543 -14.122 -14.439 1.00 93.62 265 ILE A CA 1
ATOM 2120 C C . ILE A 1 265 ? 4.610 -13.035 -14.407 1.00 93.62 265 ILE A C 1
ATOM 2122 O O . ILE A 1 265 ? 4.706 -12.279 -13.445 1.00 93.62 265 ILE A O 1
ATOM 2126 N N . GLU A 1 266 ? 5.409 -12.934 -15.466 1.00 93.62 266 GLU A N 1
ATOM 2127 C CA . GLU A 1 266 ? 6.563 -12.036 -15.519 1.00 93.62 266 GLU A CA 1
ATOM 2128 C C . GLU A 1 266 ? 6.370 -10.910 -16.538 1.00 93.62 266 GLU A C 1
ATOM 2130 O O . GLU A 1 266 ? 5.819 -11.098 -17.625 1.00 93.62 266 GLU A O 1
ATOM 2135 N N . ARG A 1 267 ? 6.885 -9.721 -16.217 1.00 88.50 267 ARG A N 1
ATOM 2136 C CA . ARG A 1 267 ? 6.969 -8.590 -17.140 1.00 88.50 267 ARG A CA 1
ATOM 2137 C C . ARG A 1 267 ? 8.299 -7.874 -16.987 1.00 88.50 267 ARG A C 1
ATOM 2139 O O . ARG A 1 267 ? 8.677 -7.427 -15.908 1.00 88.50 267 ARG A O 1
ATOM 2146 N N . LYS A 1 268 ? 8.989 -7.671 -18.109 1.00 84.69 268 LYS A N 1
ATOM 2147 C CA . LYS A 1 268 ? 10.175 -6.809 -18.154 1.00 84.69 268 LYS A CA 1
ATOM 2148 C C . LYS A 1 268 ? 9.751 -5.348 -18.022 1.00 84.69 268 LYS A C 1
ATOM 2150 O O . LYS A 1 268 ? 8.960 -4.845 -18.822 1.00 84.69 268 LYS A O 1
ATOM 2155 N N . VAL A 1 269 ? 10.309 -4.655 -17.036 1.00 76.69 269 VAL A N 1
ATOM 2156 C CA . VAL A 1 269 ? 10.046 -3.240 -16.766 1.00 76.69 269 VAL A CA 1
ATOM 2157 C C . VAL A 1 269 ? 11.362 -2.467 -16.776 1.00 76.69 269 VAL A C 1
ATOM 2159 O O . VAL A 1 269 ? 12.390 -2.916 -16.264 1.00 76.69 269 VAL A O 1
ATOM 2162 N N . ARG A 1 270 ? 11.344 -1.284 -17.398 1.00 67.94 270 ARG A N 1
ATOM 2163 C CA . ARG A 1 270 ? 12.475 -0.347 -17.363 1.00 67.94 270 ARG A CA 1
ATOM 2164 C C . ARG A 1 270 ? 12.475 0.391 -16.028 1.00 67.94 270 ARG A C 1
ATOM 2166 O O . ARG A 1 270 ? 11.484 1.048 -15.705 1.00 67.94 270 ARG A O 1
ATOM 2173 N N . THR A 1 271 ? 13.581 0.339 -15.292 1.00 62.19 271 THR A N 1
ATOM 2174 C CA . THR A 1 271 ? 13.758 1.165 -14.092 1.00 62.19 271 THR A CA 1
A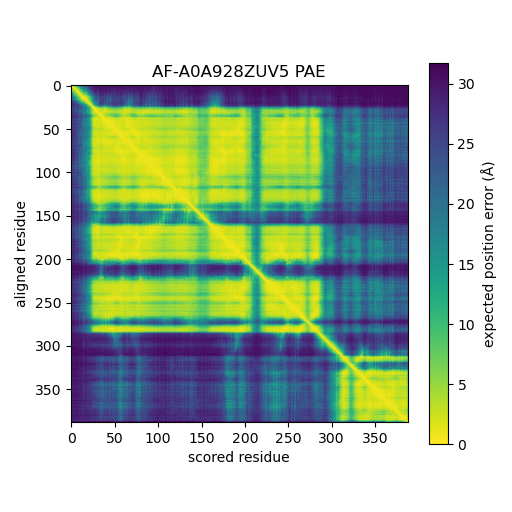TOM 2175 C C . THR A 1 271 ? 14.205 2.580 -14.459 1.00 62.19 271 THR A C 1
ATOM 2177 O O . THR A 1 271 ? 14.669 2.850 -15.568 1.00 62.19 271 THR A O 1
ATOM 2180 N N . SER A 1 272 ? 14.086 3.507 -13.506 1.00 53.44 272 SER A N 1
ATOM 2181 C CA . SER A 1 272 ? 14.596 4.880 -13.622 1.00 53.44 272 SER A CA 1
ATOM 2182 C C . SER A 1 272 ? 16.120 4.949 -13.811 1.00 53.44 272 SER A C 1
ATOM 2184 O O . SER A 1 272 ? 16.634 5.947 -14.309 1.00 53.44 272 SER A O 1
ATOM 2186 N N . SER A 1 273 ? 16.845 3.883 -13.464 1.00 51.03 273 SER A N 1
ATOM 2187 C CA . SER A 1 273 ? 18.305 3.776 -13.491 1.00 51.03 273 SER A CA 1
ATOM 2188 C C . SER A 1 273 ? 18.819 2.864 -14.611 1.00 51.03 273 SER A C 1
ATOM 2190 O O . SER A 1 273 ? 19.611 1.971 -14.345 1.00 51.03 273 SER A O 1
ATOM 2192 N N . ARG A 1 274 ? 18.369 3.053 -15.864 1.00 48.84 274 ARG A N 1
ATOM 2193 C CA . ARG A 1 274 ? 18.839 2.337 -17.086 1.00 48.84 274 ARG A CA 1
ATOM 2194 C C . ARG A 1 274 ? 18.894 0.792 -17.003 1.00 48.84 274 ARG A C 1
ATOM 2196 O O . ARG A 1 274 ? 19.379 0.154 -17.930 1.00 48.84 274 ARG A O 1
ATOM 2203 N N . GLY A 1 275 ? 18.380 0.183 -15.937 1.00 57.31 275 GLY A N 1
ATOM 2204 C CA . GLY A 1 275 ? 18.363 -1.254 -15.712 1.00 57.31 275 GLY A CA 1
ATOM 2205 C C . GLY A 1 275 ? 17.037 -1.861 -16.152 1.00 57.31 275 GLY A C 1
ATOM 2206 O O . GLY A 1 275 ? 15.984 -1.222 -16.094 1.00 57.31 275 GLY A O 1
ATOM 2207 N N . GLN A 1 276 ? 17.082 -3.117 -16.583 1.00 65.50 276 GLN A N 1
ATOM 2208 C CA . GLN A 1 276 ? 15.884 -3.938 -16.702 1.00 65.50 276 GLN A CA 1
ATOM 2209 C C . GLN A 1 276 ? 15.665 -4.670 -15.375 1.00 65.50 276 GLN A C 1
ATOM 2211 O O . GLN A 1 276 ? 16.600 -5.223 -14.788 1.00 65.50 276 GLN A O 1
ATOM 2216 N N . ARG A 1 277 ? 14.428 -4.642 -14.882 1.00 75.88 277 ARG A N 1
ATOM 2217 C CA . ARG A 1 277 ? 13.961 -5.507 -13.796 1.00 75.88 277 ARG A CA 1
ATOM 2218 C C . ARG A 1 277 ? 12.803 -6.341 -14.314 1.00 75.88 277 ARG A C 1
ATOM 2220 O O . ARG A 1 277 ? 12.066 -5.902 -15.198 1.00 75.88 277 ARG A O 1
ATOM 2227 N N . VAL A 1 278 ? 12.683 -7.551 -13.792 1.00 84.38 278 VAL A N 1
ATOM 2228 C CA . VAL A 1 278 ? 11.543 -8.422 -14.061 1.00 84.38 278 VAL A CA 1
ATOM 2229 C C . VAL A 1 278 ? 10.595 -8.260 -12.884 1.00 84.38 278 VAL A C 1
ATOM 2231 O O . VAL A 1 278 ? 10.931 -8.644 -11.766 1.00 84.38 278 VAL A O 1
ATOM 2234 N N . GLU A 1 279 ? 9.466 -7.605 -13.134 1.00 89.56 279 GLU A N 1
ATOM 2235 C CA . GLU A 1 279 ? 8.334 -7.606 -12.210 1.00 89.56 279 GLU A CA 1
ATOM 2236 C C . GLU A 1 279 ? 7.604 -8.935 -12.357 1.00 89.56 279 GLU A C 1
ATOM 2238 O O . GLU A 1 279 ? 7.404 -9.422 -13.474 1.00 89.56 279 GLU A O 1
ATOM 2243 N N . CYS A 1 280 ? 7.206 -9.503 -11.232 1.00 93.50 280 CYS A N 1
ATOM 2244 C CA . CYS A 1 280 ? 6.530 -10.780 -11.144 1.00 93.50 280 CYS A CA 1
ATOM 2245 C C . CYS A 1 280 ? 5.227 -10.607 -10.362 1.00 93.50 280 CYS A C 1
ATOM 2247 O O . CYS A 1 280 ? 5.190 -9.917 -9.342 1.00 93.50 280 CYS A O 1
ATOM 2249 N N . LEU A 1 281 ? 4.172 -11.256 -10.846 1.00 96.00 281 LEU A N 1
ATOM 2250 C CA . LEU A 1 281 ? 2.953 -11.510 -10.091 1.00 96.00 281 LEU A CA 1
ATOM 2251 C C . LEU A 1 281 ? 2.934 -12.982 -9.705 1.00 96.00 281 LEU A C 1
ATOM 2253 O O . LEU A 1 281 ? 3.122 -13.828 -10.577 1.00 96.00 281 LEU A O 1
ATOM 2257 N N . TRP A 1 282 ? 2.683 -13.276 -8.435 1.00 96.56 282 TRP A N 1
ATOM 2258 C CA . TRP A 1 282 ? 2.325 -14.608 -7.959 1.00 96.56 282 TRP A CA 1
ATOM 2259 C C . TRP A 1 282 ? 0.833 -14.613 -7.661 1.00 96.56 282 TRP A C 1
ATOM 2261 O O . TRP A 1 282 ? 0.354 -13.841 -6.828 1.00 96.56 282 TRP A O 1
ATOM 2271 N N . ILE A 1 283 ? 0.103 -15.475 -8.355 1.00 95.62 283 ILE A N 1
ATOM 2272 C CA . ILE A 1 283 ? -1.343 -15.610 -8.237 1.00 95.62 283 ILE A CA 1
ATOM 2273 C C . ILE A 1 283 ? -1.623 -16.893 -7.474 1.00 95.62 283 ILE A C 1
ATOM 2275 O O . ILE A 1 283 ? -1.226 -17.985 -7.895 1.00 95.62 283 ILE A O 1
ATOM 2279 N N . LYS A 1 284 ? -2.301 -16.745 -6.337 1.00 93.94 284 LYS A N 1
ATOM 2280 C CA . LYS A 1 284 ? -2.732 -17.879 -5.528 1.00 93.94 284 LYS A CA 1
ATOM 2281 C C . LYS A 1 284 ? -3.656 -18.769 -6.366 1.00 93.94 284 LYS A C 1
ATOM 2283 O O . LYS A 1 284 ? -4.597 -18.230 -6.956 1.00 93.94 284 LYS A O 1
ATOM 2288 N N . PRO A 1 285 ? -3.433 -20.096 -6.409 1.00 83.31 285 PRO A N 1
ATOM 2289 C CA . PRO A 1 285 ? -4.359 -21.016 -7.055 1.00 83.31 285 PRO A CA 1
ATOM 2290 C C . PRO A 1 285 ? -5.769 -20.789 -6.516 1.00 83.31 285 PRO A C 1
ATOM 2292 O O . PRO A 1 285 ? -5.944 -20.581 -5.310 1.00 83.31 285 PRO A O 1
ATOM 2295 N N . ALA A 1 286 ? -6.764 -20.781 -7.404 1.00 65.69 286 ALA A N 1
ATOM 2296 C CA . ALA A 1 286 ? -8.149 -20.635 -6.988 1.00 65.69 286 ALA A CA 1
ATOM 2297 C C . ALA A 1 286 ? -8.452 -21.694 -5.919 1.00 65.69 286 ALA A C 1
ATOM 2299 O O . ALA A 1 286 ? -8.213 -22.880 -6.133 1.00 65.69 286 ALA A O 1
ATOM 2300 N N . CYS A 1 287 ? -8.948 -21.271 -4.755 1.00 52.03 287 CYS A N 1
ATOM 2301 C CA . CYS A 1 287 ? -9.593 -22.220 -3.861 1.00 52.03 287 CYS A CA 1
ATOM 2302 C C . CYS A 1 287 ? -10.803 -22.748 -4.631 1.00 52.03 287 CYS A C 1
ATOM 2304 O O . CYS A 1 287 ? -11.634 -21.935 -5.037 1.00 52.03 287 CYS A O 1
ATOM 2306 N N . ASP A 1 288 ? -10.881 -24.058 -4.873 1.00 39.59 288 ASP A N 1
ATOM 2307 C CA . ASP A 1 288 ? -12.039 -24.671 -5.520 1.00 39.59 288 ASP A CA 1
ATOM 2308 C C . ASP A 1 288 ? -13.312 -24.192 -4.812 1.00 39.59 288 ASP A C 1
ATOM 2310 O O . ASP A 1 288 ? -13.605 -24.562 -3.671 1.00 39.59 288 ASP A O 1
ATOM 2314 N N . LEU A 1 289 ? -14.057 -23.296 -5.461 1.00 40.44 289 LEU A N 1
ATOM 2315 C CA . LEU A 1 289 ? -15.364 -22.881 -4.982 1.00 40.44 289 LEU A CA 1
ATOM 2316 C C . LEU A 1 289 ? -16.267 -24.107 -5.107 1.00 40.44 289 LEU A C 1
ATOM 2318 O O . LEU A 1 289 ? -16.561 -24.551 -6.219 1.00 40.44 289 LEU A O 1
ATOM 2322 N N . ILE A 1 290 ? -16.701 -24.667 -3.977 1.00 35.81 290 ILE A N 1
ATOM 2323 C CA . ILE A 1 290 ? -17.654 -25.777 -3.973 1.00 35.81 290 ILE A CA 1
ATOM 2324 C C . ILE A 1 290 ? -18.941 -25.280 -4.646 1.00 35.81 290 ILE A C 1
ATOM 2326 O O . ILE A 1 290 ? -19.645 -24.416 -4.123 1.00 35.81 290 ILE A O 1
ATOM 2330 N N . ARG A 1 291 ? -19.255 -25.824 -5.825 1.00 31.80 291 ARG A N 1
ATOM 2331 C CA . ARG A 1 291 ? -20.548 -25.615 -6.485 1.00 31.80 291 ARG A CA 1
ATOM 2332 C C . ARG A 1 291 ? -21.595 -26.466 -5.770 1.00 31.80 291 ARG A C 1
ATOM 2334 O O . ARG A 1 291 ? -21.657 -27.669 -6.000 1.00 31.80 291 ARG A O 1
ATOM 2341 N N . VAL A 1 292 ? -22.439 -25.854 -4.941 1.00 32.69 292 VAL A N 1
ATOM 2342 C CA . VAL A 1 292 ? -23.661 -26.496 -4.431 1.00 32.69 292 VAL A CA 1
ATOM 2343 C C . VAL A 1 292 ? -24.861 -25.830 -5.105 1.00 32.69 292 VAL A C 1
ATOM 2345 O O . VAL A 1 292 ? -25.124 -24.652 -4.894 1.00 32.69 292 VAL A O 1
ATOM 2348 N N . GLY A 1 293 ? -25.576 -26.568 -5.959 1.00 33.66 293 GLY A N 1
ATOM 2349 C CA . GLY A 1 293 ? -26.903 -26.163 -6.450 1.00 33.66 293 GLY A CA 1
ATOM 2350 C C . GLY A 1 293 ? -26.973 -24.872 -7.281 1.00 33.66 293 GLY A C 1
ATOM 2351 O O . GLY A 1 293 ? -27.938 -24.128 -7.157 1.00 33.66 293 GLY A O 1
ATOM 2352 N N . GLY A 1 294 ? -25.971 -24.575 -8.116 1.00 34.16 294 GLY A N 1
ATOM 2353 C CA . GLY A 1 294 ? -26.022 -23.433 -9.046 1.00 34.16 294 GLY A CA 1
ATOM 2354 C C . GLY A 1 294 ? -25.722 -22.059 -8.430 1.00 34.16 294 GLY A C 1
ATOM 2355 O O . GLY A 1 294 ? -25.661 -21.074 -9.161 1.00 34.16 294 GLY A O 1
ATOM 2356 N N . GLN A 1 295 ? -25.454 -21.984 -7.124 1.00 32.12 295 GLN A N 1
ATOM 2357 C CA . GLN A 1 295 ? -24.916 -20.790 -6.471 1.00 32.12 295 GLN A CA 1
ATOM 2358 C C . GLN A 1 295 ? -23.452 -21.021 -6.072 1.00 32.12 295 GLN A C 1
ATOM 2360 O O . GLN A 1 295 ? -23.094 -22.057 -5.510 1.00 32.12 295 GLN A O 1
ATOM 2365 N N . GLN A 1 296 ? -22.583 -20.053 -6.385 1.00 37.69 296 GLN A N 1
ATOM 2366 C CA . GLN A 1 296 ? -21.213 -20.027 -5.871 1.00 37.69 296 GLN A CA 1
ATOM 2367 C C . GLN A 1 296 ? -21.270 -19.660 -4.387 1.00 37.69 296 GLN A C 1
ATOM 2369 O O . GLN A 1 296 ? -21.476 -18.498 -4.040 1.00 37.69 296 GLN A O 1
ATOM 2374 N N . THR A 1 297 ? -21.099 -20.640 -3.507 1.00 35.28 297 THR A N 1
ATOM 2375 C CA . THR A 1 297 ? -21.051 -20.404 -2.062 1.00 35.28 297 THR A CA 1
ATOM 2376 C C . THR A 1 297 ? -19.690 -20.801 -1.522 1.00 35.28 297 THR A C 1
ATOM 2378 O O . THR A 1 297 ? -19.222 -21.915 -1.749 1.00 35.28 297 THR A O 1
ATOM 2381 N N . ALA A 1 298 ? -19.059 -19.884 -0.791 1.00 39.28 298 ALA A N 1
ATOM 2382 C CA . ALA A 1 298 ? -17.854 -20.171 -0.027 1.00 39.28 298 ALA A CA 1
ATOM 2383 C C . ALA A 1 298 ? -18.099 -21.325 0.965 1.00 39.28 298 ALA A C 1
ATOM 2385 O O . ALA A 1 298 ? -19.223 -21.451 1.467 1.00 39.28 298 ALA A O 1
ATOM 2386 N N . PRO A 1 299 ? -17.073 -22.119 1.329 1.00 38.19 299 PRO A N 1
ATOM 2387 C CA . PRO A 1 299 ? -17.172 -22.965 2.512 1.00 38.19 299 PRO A CA 1
ATOM 2388 C C . PRO A 1 299 ? -17.596 -22.097 3.714 1.00 38.19 299 PRO A C 1
ATOM 2390 O O . PRO A 1 299 ? -17.133 -20.957 3.847 1.00 38.19 299 PRO A O 1
ATOM 2393 N N . PRO A 1 300 ? -18.519 -22.578 4.564 1.00 33.38 300 PRO A N 1
ATOM 2394 C CA . PRO A 1 300 ? -19.090 -21.764 5.627 1.00 33.38 300 PRO A CA 1
ATOM 2395 C C . PRO A 1 300 ? -17.988 -21.254 6.561 1.00 33.38 300 PRO A C 1
ATOM 2397 O O . PRO A 1 300 ? -17.179 -22.038 7.060 1.00 33.38 300 PRO A O 1
ATOM 2400 N N . LYS A 1 301 ? -17.984 -19.941 6.854 1.00 35.97 301 LYS A N 1
ATOM 2401 C CA . LYS A 1 301 ? -17.207 -19.407 7.984 1.00 35.97 301 LYS A CA 1
ATOM 2402 C C . LYS A 1 301 ? -17.610 -20.213 9.226 1.00 35.97 301 LYS A C 1
ATOM 2404 O O . LYS A 1 301 ? -18.815 -20.319 9.480 1.00 35.97 301 LYS A O 1
ATOM 2409 N N . PRO A 1 302 ? -16.674 -20.772 10.014 1.00 33.81 302 PRO A N 1
ATOM 2410 C CA . PRO A 1 302 ? -17.042 -21.418 11.264 1.00 33.81 302 PRO A CA 1
ATOM 2411 C C . PRO A 1 302 ? -17.761 -20.387 12.142 1.00 33.81 302 PRO A C 1
ATOM 2413 O O . PRO A 1 302 ? -17.160 -19.423 12.613 1.00 33.81 302 PRO A O 1
ATOM 2416 N N . ARG A 1 303 ? -19.077 -20.561 12.312 1.00 34.84 303 ARG A N 1
ATOM 2417 C CA . ARG A 1 303 ? -19.908 -19.722 13.179 1.00 34.84 303 ARG A CA 1
ATOM 2418 C C . ARG A 1 303 ? -19.338 -19.785 14.595 1.00 34.84 303 ARG A C 1
ATOM 2420 O O . ARG A 1 303 ? -19.313 -20.844 15.220 1.00 34.84 303 ARG A O 1
ATOM 2427 N N . THR A 1 304 ? -18.888 -18.644 15.106 1.00 39.97 304 THR A N 1
ATOM 2428 C CA . THR A 1 304 ? -18.395 -18.482 16.476 1.00 39.97 304 THR A CA 1
ATOM 2429 C C . THR A 1 304 ? -19.563 -18.402 17.454 1.00 39.97 304 THR A C 1
ATOM 2431 O O . THR A 1 304 ? -19.886 -17.348 17.985 1.00 39.97 304 THR A O 1
ATOM 2434 N N . HIS A 1 305 ? -20.195 -19.546 17.686 1.00 37.88 305 HIS A N 1
ATOM 2435 C CA . HIS A 1 305 ? -20.734 -19.912 18.991 1.00 37.88 305 HIS A CA 1
ATOM 2436 C C . HIS A 1 305 ? -20.623 -21.433 19.091 1.00 37.88 305 HIS A C 1
ATOM 2438 O O . HIS A 1 305 ? -21.537 -22.169 18.728 1.00 37.88 305 HIS A O 1
ATOM 2444 N N . ARG A 1 306 ? -19.441 -21.917 19.496 1.00 41.00 306 ARG A N 1
ATOM 2445 C CA . ARG A 1 306 ? -19.241 -23.343 19.770 1.00 41.00 306 ARG A CA 1
ATOM 2446 C C . ARG A 1 306 ? -19.650 -23.634 21.218 1.00 41.00 306 ARG A C 1
ATOM 2448 O O . ARG A 1 306 ? -19.256 -22.877 22.109 1.00 41.00 306 ARG A O 1
ATOM 2455 N N . PRO A 1 307 ? -20.446 -24.687 21.467 1.00 35.69 307 PRO A N 1
ATOM 2456 C CA . PRO A 1 307 ? -20.789 -25.110 22.819 1.00 35.69 307 PRO A CA 1
ATOM 2457 C C . PRO A 1 307 ? -19.515 -25.449 23.607 1.00 35.69 307 PRO A C 1
ATOM 2459 O O . PRO A 1 307 ? -18.537 -25.943 23.035 1.00 35.69 307 PRO A O 1
ATOM 2462 N N . LYS A 1 308 ? -19.520 -25.176 24.921 1.00 38.34 308 LYS A N 1
ATOM 2463 C CA . LYS A 1 308 ? -18.415 -25.531 25.829 1.00 38.34 308 LYS A CA 1
ATOM 2464 C C . LYS A 1 308 ? -18.029 -26.996 25.608 1.00 38.34 308 LYS A C 1
ATOM 2466 O O . LYS A 1 308 ? -18.862 -27.881 25.771 1.00 38.34 308 LYS A O 1
ATOM 2471 N N . GLY A 1 309 ? -16.767 -27.229 25.250 1.00 44.50 309 GLY A N 1
ATOM 2472 C CA . GLY A 1 309 ? -16.204 -28.574 25.126 1.00 44.50 309 GLY A CA 1
ATOM 2473 C C . GLY A 1 309 ? -16.234 -29.218 23.734 1.00 44.50 309 GLY A C 1
ATOM 2474 O O . GLY A 1 309 ? -15.804 -30.362 23.636 1.00 44.50 309 GLY A O 1
ATOM 2475 N N . SER A 1 310 ? -16.655 -28.531 22.660 1.00 40.97 310 SER A N 1
ATOM 2476 C CA . SER A 1 310 ? -16.611 -29.095 21.294 1.00 40.97 310 SER A CA 1
ATOM 2477 C C . SER A 1 310 ? -15.724 -28.308 20.310 1.00 40.97 310 SER A C 1
ATOM 2479 O O . SER A 1 310 ? -15.953 -27.128 20.050 1.00 40.97 310 SER A O 1
ATOM 2481 N N . ALA A 1 311 ? -14.758 -29.038 19.733 1.00 48.78 311 ALA A N 1
ATOM 2482 C CA . ALA A 1 311 ? -13.921 -28.782 18.549 1.00 48.78 311 ALA A CA 1
ATOM 2483 C C . ALA A 1 311 ? -12.804 -27.709 18.601 1.00 48.78 311 ALA A C 1
ATOM 2485 O O . ALA A 1 311 ? -13.049 -26.550 18.931 1.00 48.78 311 ALA A O 1
ATOM 2486 N N . SER A 1 312 ? -11.603 -28.156 18.177 1.00 57.00 312 SER A N 1
ATOM 2487 C CA . SER A 1 312 ? -10.371 -27.456 17.746 1.00 57.00 312 SER A CA 1
ATOM 2488 C C . SER A 1 312 ? -10.214 -25.997 18.205 1.00 57.00 312 SER A C 1
ATOM 2490 O O . SER A 1 312 ? -10.951 -25.117 17.756 1.00 57.00 312 SER A O 1
ATOM 2492 N N . GLY A 1 313 ? -9.215 -25.715 19.048 1.00 61.91 313 GLY A N 1
ATOM 2493 C CA . GLY A 1 313 ? -8.849 -24.337 19.380 1.00 61.91 313 GLY A CA 1
ATOM 2494 C C . GLY A 1 313 ? -8.523 -23.487 18.143 1.00 61.91 313 GLY A C 1
ATOM 2495 O O . GLY A 1 313 ? -8.427 -23.997 17.031 1.00 61.91 313 GLY A O 1
ATOM 2496 N N . TRP A 1 314 ? -8.351 -22.182 18.318 1.00 72.81 314 TRP A N 1
ATOM 2497 C CA . TRP A 1 314 ? -8.084 -21.231 17.238 1.00 72.81 314 TRP A CA 1
ATOM 2498 C C . TRP A 1 314 ? -6.764 -20.493 17.454 1.00 72.81 314 TRP A C 1
ATOM 2500 O O . TRP A 1 314 ? -6.251 -20.412 18.570 1.00 72.81 314 TRP A O 1
ATOM 2510 N N . LEU A 1 315 ? -6.211 -19.933 16.380 1.00 73.06 315 LEU A N 1
ATOM 2511 C CA . LEU A 1 315 ? -5.093 -19.000 16.466 1.00 73.06 315 LEU A CA 1
ATOM 2512 C C . LEU A 1 315 ? -5.626 -17.572 16.619 1.00 73.06 315 LEU A C 1
ATOM 2514 O O . LEU A 1 315 ? -6.408 -17.092 15.808 1.00 73.06 315 LEU A O 1
ATOM 2518 N N . GLU A 1 316 ? -5.192 -16.892 17.673 1.00 75.44 316 GLU A N 1
ATOM 2519 C CA . GLU A 1 316 ? -5.427 -15.476 17.929 1.00 75.44 316 GLU A CA 1
ATOM 2520 C C . GLU A 1 316 ? -4.135 -14.700 17.653 1.00 75.44 316 GLU A C 1
ATOM 2522 O O . GLU A 1 316 ? -3.080 -14.991 18.222 1.00 75.44 316 GLU A O 1
ATOM 2527 N N . THR A 1 317 ? -4.210 -13.682 16.802 1.00 62.16 317 THR A N 1
ATOM 2528 C CA . THR A 1 317 ? -3.112 -12.736 16.590 1.00 62.16 317 THR A CA 1
ATOM 2529 C C . THR A 1 317 ? -3.188 -11.602 17.598 1.00 62.16 317 THR A C 1
ATOM 2531 O O . THR A 1 317 ? -4.222 -10.955 17.752 1.00 62.16 317 THR A O 1
ATOM 2534 N N . ARG A 1 318 ? -2.066 -11.303 18.247 1.00 67.31 318 ARG A N 1
ATOM 2535 C CA . ARG A 1 318 ? -1.896 -10.131 19.103 1.00 67.31 318 ARG A CA 1
ATOM 2536 C C . ARG A 1 318 ? -0.770 -9.283 18.559 1.00 67.31 318 ARG A C 1
ATOM 2538 O O . ARG A 1 318 ? 0.372 -9.731 18.489 1.00 67.31 318 ARG A O 1
ATOM 2545 N N . THR A 1 319 ? -1.066 -8.042 18.219 1.00 53.47 319 THR A N 1
ATOM 2546 C CA . THR A 1 319 ? -0.024 -7.048 17.982 1.00 53.47 319 THR A CA 1
ATOM 2547 C C . THR A 1 319 ? 0.660 -6.742 19.315 1.00 53.47 319 THR A C 1
ATOM 2549 O O . THR A 1 319 ? 0.015 -6.436 20.319 1.00 53.47 319 THR A O 1
ATOM 2552 N N . GLY A 1 320 ? 1.981 -6.922 19.362 1.00 50.38 320 GLY A N 1
ATOM 2553 C CA . GLY A 1 320 ? 2.776 -6.668 20.558 1.00 50.38 320 GLY A CA 1
ATOM 2554 C C . GLY A 1 320 ? 2.617 -5.230 21.062 1.00 50.38 320 GLY A C 1
ATOM 2555 O O . GLY A 1 320 ? 2.306 -4.324 20.295 1.00 50.38 320 GLY A O 1
ATOM 2556 N N . ASN A 1 321 ? 2.844 -5.053 22.368 1.00 39.66 321 ASN A N 1
ATOM 2557 C CA . ASN A 1 321 ? 2.694 -3.816 23.144 1.00 39.66 321 ASN A CA 1
ATOM 2558 C C . ASN A 1 321 ? 2.900 -2.532 22.309 1.00 39.66 321 ASN A C 1
ATOM 2560 O O . ASN A 1 321 ? 4.008 -2.300 21.816 1.00 39.66 321 ASN A O 1
ATOM 2564 N N . LYS A 1 322 ? 1.856 -1.687 22.216 1.00 42.47 322 LYS A N 1
ATOM 2565 C CA . LYS A 1 322 ? 1.801 -0.421 21.445 1.00 42.47 322 LYS A CA 1
ATOM 2566 C C . LYS A 1 322 ? 2.973 0.545 21.717 1.00 42.47 322 LYS A C 1
ATOM 2568 O O . LYS A 1 322 ? 3.152 1.507 20.985 1.00 42.47 322 LYS A O 1
ATOM 2573 N N . LYS A 1 323 ? 3.766 0.294 22.767 1.00 36.28 323 LYS A N 1
ATOM 2574 C CA . LYS A 1 323 ? 4.958 1.057 23.167 1.00 36.28 323 LYS A CA 1
ATOM 2575 C C . LYS A 1 323 ? 6.270 0.640 22.472 1.00 36.28 323 LYS A C 1
ATOM 2577 O O . LYS A 1 323 ? 7.278 1.313 22.664 1.00 36.28 323 LYS A O 1
ATOM 2582 N N . ARG A 1 324 ? 6.323 -0.459 21.704 1.00 40.31 324 ARG A N 1
ATOM 2583 C CA . ARG A 1 324 ? 7.541 -0.845 20.958 1.00 40.31 324 ARG A CA 1
ATOM 2584 C C . ARG A 1 324 ? 7.648 -0.067 19.642 1.00 40.31 324 ARG A C 1
ATOM 2586 O O . ARG A 1 324 ? 6.671 0.028 18.912 1.00 40.31 324 ARG A O 1
ATOM 2593 N N . LYS A 1 325 ? 8.860 0.400 19.298 1.00 38.00 325 LYS A N 1
ATOM 2594 C CA . LYS A 1 325 ? 9.155 1.093 18.021 1.00 38.00 325 LYS A CA 1
ATOM 2595 C C . LYS A 1 325 ? 8.777 0.267 16.779 1.00 38.00 325 LYS A C 1
ATOM 2597 O O . LYS A 1 325 ? 8.387 0.850 15.777 1.00 38.00 325 LYS A O 1
ATOM 2602 N N . ASN A 1 326 ? 8.853 -1.064 16.869 1.00 41.09 326 ASN A N 1
ATOM 2603 C CA . ASN A 1 326 ? 8.377 -2.006 15.854 1.00 41.09 326 ASN A CA 1
ATOM 2604 C C . ASN A 1 326 ? 7.404 -3.000 16.515 1.00 41.09 326 ASN A C 1
ATOM 2606 O O . ASN A 1 326 ? 7.859 -3.870 17.265 1.00 41.09 326 ASN A O 1
ATOM 2610 N N . PRO A 1 327 ? 6.083 -2.877 16.306 1.00 49.47 327 PRO A N 1
ATOM 2611 C CA . PRO A 1 327 ? 5.135 -3.864 16.804 1.00 49.47 327 PRO A CA 1
ATOM 2612 C C . PRO A 1 327 ? 5.328 -5.185 16.050 1.00 49.47 327 PRO A C 1
ATOM 2614 O O . PRO A 1 327 ? 5.331 -5.210 14.824 1.00 49.47 327 PRO A O 1
ATOM 2617 N N . THR A 1 328 ? 5.498 -6.280 16.788 1.00 52.56 328 THR A N 1
ATOM 2618 C CA . THR A 1 328 ? 5.587 -7.642 16.243 1.00 52.56 328 THR A CA 1
ATOM 2619 C C . THR A 1 328 ? 4.250 -8.349 16.431 1.00 52.56 328 THR A C 1
ATOM 2621 O O . THR A 1 328 ? 3.682 -8.292 17.528 1.00 52.56 328 THR A O 1
ATOM 2624 N N . VAL A 1 329 ? 3.743 -9.033 15.405 1.00 57.56 329 VAL A N 1
ATOM 2625 C CA . VAL A 1 329 ? 2.555 -9.887 15.548 1.00 57.56 329 VAL A CA 1
ATOM 2626 C C . VAL A 1 329 ? 2.959 -11.156 16.295 1.00 57.56 329 VAL A C 1
ATOM 2628 O O . VAL A 1 329 ? 3.918 -11.836 15.949 1.00 57.56 329 VAL A O 1
ATOM 2631 N N . SER A 1 330 ? 2.256 -11.447 17.383 1.00 73.56 330 SER A N 1
ATOM 2632 C CA . SER A 1 330 ? 2.427 -12.654 18.187 1.00 73.56 330 SER A CA 1
ATOM 2633 C C . SER A 1 330 ? 1.201 -13.534 18.016 1.00 73.56 330 SER A C 1
ATOM 2635 O O . SER A 1 330 ? 0.080 -13.056 18.164 1.00 73.56 330 SER A O 1
ATOM 2637 N N . TYR A 1 331 ? 1.403 -14.815 17.745 1.00 75.88 331 TYR A N 1
ATOM 2638 C CA . TYR A 1 331 ? 0.316 -15.775 17.601 1.00 75.88 331 TYR A CA 1
ATOM 2639 C C . TYR A 1 331 ? 0.091 -16.504 18.922 1.00 75.88 331 TYR A C 1
ATOM 2641 O O . TYR A 1 331 ? 1.048 -16.839 19.617 1.00 75.88 331 TYR A O 1
ATOM 2649 N N . TYR A 1 332 ? -1.165 -16.748 19.276 1.00 85.69 332 TYR A N 1
ATOM 2650 C CA . TYR A 1 332 ? -1.558 -17.503 20.460 1.00 85.69 332 TYR A CA 1
ATOM 2651 C C . TYR A 1 332 ? -2.568 -18.571 20.064 1.00 85.69 332 TYR A C 1
ATOM 2653 O O . TYR A 1 332 ? -3.559 -18.266 19.416 1.00 85.69 332 TYR A O 1
ATOM 2661 N N . TYR A 1 333 ? -2.347 -19.813 20.472 1.00 86.81 333 TYR A N 1
ATOM 2662 C CA . TYR A 1 333 ? -3.356 -20.854 20.382 1.00 86.81 333 TYR A CA 1
ATOM 2663 C C . TYR A 1 333 ? -4.308 -20.716 21.566 1.00 86.81 333 TYR A C 1
ATOM 2665 O O . TYR A 1 333 ? -3.867 -20.677 22.719 1.00 86.81 333 TYR A O 1
ATOM 2673 N N . ARG A 1 334 ? -5.605 -20.623 21.281 1.00 85.81 334 ARG A N 1
ATOM 2674 C CA . ARG A 1 334 ? -6.666 -20.502 22.274 1.00 85.81 334 ARG A CA 1
ATOM 2675 C C . ARG A 1 334 ? -7.656 -21.634 22.165 1.00 85.81 334 ARG A C 1
ATOM 2677 O O . ARG A 1 334 ? -8.035 -22.036 21.074 1.00 85.81 334 ARG A O 1
ATOM 2684 N N . TRP A 1 335 ? -8.096 -22.119 23.312 1.00 80.56 335 TRP A N 1
ATOM 2685 C CA . TRP A 1 335 ? -9.091 -23.174 23.393 1.00 80.56 335 TRP A CA 1
ATOM 2686 C C . TRP A 1 335 ? -9.850 -23.056 24.715 1.00 80.56 335 TRP A C 1
ATOM 2688 O O . TRP A 1 335 ? -9.238 -22.974 25.778 1.00 80.56 335 TRP A O 1
ATOM 2698 N N . ASP A 1 336 ? -11.180 -23.046 24.665 1.00 80.06 336 ASP A N 1
ATOM 2699 C CA . ASP A 1 336 ? -12.014 -23.107 25.866 1.00 80.06 336 ASP A CA 1
ATOM 2700 C C . ASP A 1 336 ? -12.196 -24.584 26.273 1.00 80.06 336 ASP A C 1
ATOM 2702 O O . ASP A 1 336 ? -13.091 -25.284 25.793 1.00 80.06 336 ASP A O 1
ATOM 2706 N N . SER A 1 337 ? -11.283 -25.072 27.120 1.00 77.50 337 SER A N 1
ATOM 2707 C CA . SER A 1 337 ? -11.271 -26.454 27.615 1.00 77.50 337 SER A CA 1
ATOM 2708 C C . SER A 1 337 ? -12.273 -26.663 28.766 1.00 77.50 337 SER A C 1
ATOM 2710 O O . SER A 1 337 ? -12.711 -25.686 29.384 1.00 77.50 337 SER A O 1
ATOM 2712 N N . PRO A 1 338 ? -12.578 -27.920 29.150 1.00 72.38 338 PRO A N 1
ATOM 2713 C CA . PRO A 1 338 ? -13.387 -28.209 30.340 1.00 72.38 338 PRO A CA 1
ATOM 2714 C C . PRO A 1 338 ? -12.804 -27.665 31.657 1.00 72.38 338 PRO A C 1
ATOM 2716 O O . PRO A 1 338 ? -13.555 -27.402 32.589 1.00 72.38 338 PRO A O 1
ATOM 2719 N N . ARG A 1 339 ? -11.479 -27.476 31.734 1.00 76.44 339 ARG A N 1
ATOM 2720 C CA . ARG A 1 339 ? -10.757 -26.970 32.919 1.00 76.44 339 ARG A CA 1
ATOM 2721 C C . ARG A 1 339 ? -10.580 -25.444 32.907 1.00 76.44 339 ARG A C 1
ATOM 2723 O O . ARG A 1 339 ? -10.015 -24.878 33.833 1.00 76.44 339 ARG A O 1
ATOM 2730 N N . GLY A 1 340 ? -11.050 -24.766 31.859 1.00 79.12 340 GLY A N 1
ATOM 2731 C CA . GLY A 1 340 ? -10.898 -23.324 31.677 1.00 79.12 340 GLY A CA 1
ATOM 2732 C C . GLY A 1 340 ? -10.224 -22.947 30.359 1.00 79.12 340 GLY A C 1
ATOM 2733 O O . GLY A 1 340 ? -9.922 -23.789 29.508 1.00 79.12 340 GLY A O 1
ATOM 2734 N N . ARG A 1 341 ? -10.006 -21.645 30.166 1.00 82.69 341 ARG A N 1
ATOM 2735 C CA . ARG A 1 341 ? -9.444 -21.108 28.923 1.00 82.69 341 ARG A CA 1
ATOM 2736 C C . ARG A 1 341 ? -7.939 -21.361 28.840 1.00 82.69 341 ARG A C 1
ATOM 2738 O O . ARG A 1 341 ? -7.164 -20.832 29.632 1.00 82.69 341 ARG A O 1
ATOM 2745 N N . VAL A 1 342 ? -7.533 -22.089 27.808 1.00 84.44 342 VAL A N 1
ATOM 2746 C CA . VAL A 1 342 ? -6.143 -22.267 27.388 1.00 84.44 342 VAL A CA 1
ATOM 2747 C C . VAL A 1 342 ? -5.749 -21.111 26.471 1.00 84.44 342 VAL A C 1
ATOM 2749 O O . VAL A 1 342 ? -6.502 -20.734 25.572 1.00 84.44 342 VAL A O 1
ATOM 2752 N N . SER A 1 343 ? -4.572 -20.528 26.700 1.00 89.25 343 SER A N 1
ATOM 2753 C CA . SER A 1 343 ? -4.010 -19.460 25.868 1.00 89.25 343 SER A CA 1
ATOM 2754 C C . SER A 1 343 ? -2.491 -19.560 25.866 1.00 89.25 343 SER A C 1
ATOM 2756 O O . SER A 1 343 ? -1.839 -19.127 26.812 1.00 89.25 343 SER A O 1
ATOM 2758 N N . GLU A 1 344 ? -1.922 -20.070 24.781 1.00 90.75 344 GLU A N 1
ATOM 2759 C CA . GLU A 1 344 ? -0.496 -20.369 24.692 1.00 90.75 344 GLU A CA 1
ATOM 2760 C C . GLU A 1 344 ? 0.155 -19.693 23.490 1.00 90.75 344 GLU A C 1
ATOM 2762 O O . GLU A 1 344 ? -0.309 -19.834 22.364 1.00 90.75 344 GLU A O 1
ATOM 2767 N N . TYR A 1 345 ? 1.267 -18.987 23.711 1.00 88.38 345 TYR A N 1
ATOM 2768 C CA . TYR A 1 345 ? 2.023 -18.360 22.621 1.00 88.38 345 TYR A CA 1
ATOM 2769 C C . TYR A 1 345 ? 2.531 -19.410 21.623 1.00 88.38 345 TYR A C 1
ATOM 2771 O O . TYR A 1 345 ? 3.092 -20.430 22.025 1.00 88.38 345 TYR A O 1
ATOM 2779 N N . VAL A 1 346 ? 2.394 -19.149 20.330 1.00 84.06 346 VAL A N 1
ATOM 2780 C CA . VAL A 1 346 ? 2.857 -20.023 19.252 1.00 84.06 346 VAL A CA 1
ATOM 2781 C C . VAL A 1 346 ? 4.122 -19.427 18.656 1.00 84.06 346 VAL A C 1
ATOM 2783 O O . VAL A 1 346 ? 4.112 -18.313 18.131 1.00 84.06 346 VAL A O 1
ATOM 2786 N N . LYS A 1 347 ? 5.227 -20.177 18.740 1.00 81.31 347 LYS A N 1
ATOM 2787 C CA . LYS A 1 347 ? 6.489 -19.799 18.088 1.00 81.31 347 LYS A CA 1
ATOM 2788 C C . LYS A 1 347 ? 6.249 -19.641 16.585 1.00 81.31 347 LYS A C 1
ATOM 2790 O O . LYS A 1 347 ? 5.599 -20.500 15.994 1.00 81.31 347 LYS A O 1
ATOM 2795 N N . ALA A 1 348 ? 6.825 -18.605 15.974 1.00 70.25 348 ALA A N 1
ATOM 2796 C CA . ALA A 1 348 ? 6.621 -18.266 14.561 1.00 70.25 348 ALA A CA 1
ATOM 2797 C C . ALA A 1 348 ? 6.769 -19.478 13.617 1.00 70.25 348 ALA A C 1
ATOM 2799 O O . ALA A 1 348 ? 5.853 -19.776 12.857 1.00 70.25 348 ALA A O 1
ATOM 2800 N N . GLY A 1 349 ? 7.846 -20.262 13.761 1.00 73.44 349 GLY A N 1
ATOM 2801 C CA . GLY A 1 349 ? 8.091 -21.464 12.947 1.00 73.44 349 GLY A CA 1
ATOM 2802 C C . GLY A 1 349 ? 7.086 -22.614 13.122 1.00 73.44 349 GLY A C 1
ATOM 2803 O O . GLY A 1 349 ? 7.167 -23.605 12.408 1.00 73.44 349 GLY A O 1
ATOM 2804 N N . ARG A 1 350 ? 6.134 -22.513 14.060 1.00 77.75 350 ARG A N 1
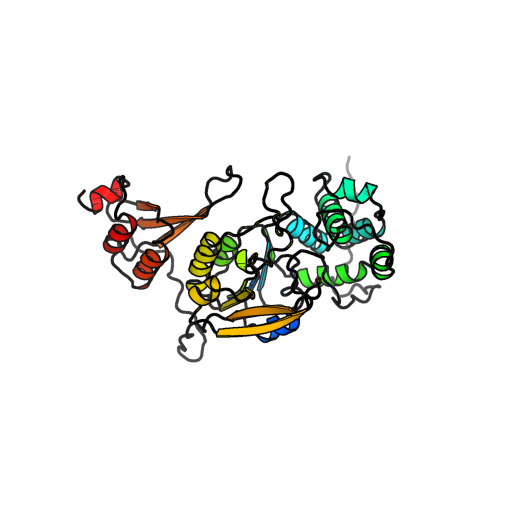ATOM 2805 C CA . ARG A 1 350 ? 5.071 -23.509 14.280 1.00 77.75 350 ARG A CA 1
ATOM 2806 C C . ARG A 1 350 ? 3.680 -23.012 13.925 1.00 77.75 350 ARG A C 1
ATOM 2808 O O . ARG A 1 350 ? 2.755 -23.817 13.950 1.00 77.75 350 ARG A O 1
ATOM 2815 N N . VAL A 1 351 ? 3.514 -21.731 13.596 1.00 73.50 351 VAL A N 1
ATOM 2816 C CA . VAL A 1 351 ? 2.197 -21.144 13.302 1.00 73.50 351 VAL A CA 1
ATOM 2817 C C . VAL A 1 351 ? 1.508 -21.913 12.175 1.00 73.50 351 VAL A C 1
ATOM 2819 O O . VAL A 1 351 ? 0.384 -22.365 12.364 1.00 73.50 351 VAL A O 1
ATOM 2822 N N . THR A 1 352 ? 2.221 -22.178 11.076 1.00 61.12 352 THR A N 1
ATOM 2823 C CA . THR A 1 352 ? 1.724 -22.974 9.941 1.00 61.12 352 THR A CA 1
ATOM 2824 C C . THR A 1 352 ? 1.282 -24.375 10.360 1.00 61.12 352 THR A C 1
ATOM 2826 O O . THR A 1 352 ? 0.190 -24.815 10.015 1.00 61.12 352 THR A O 1
ATOM 2829 N N . ARG A 1 353 ? 2.098 -25.078 11.158 1.00 78.12 353 ARG A N 1
ATOM 2830 C CA . ARG A 1 353 ? 1.778 -26.441 11.604 1.00 78.12 353 ARG A CA 1
ATOM 2831 C C . ARG A 1 353 ? 0.570 -26.466 12.538 1.00 78.12 353 ARG A C 1
ATOM 2833 O O . ARG A 1 353 ? -0.292 -27.319 12.378 1.00 78.12 353 ARG A O 1
ATOM 2840 N N . VAL A 1 354 ? 0.504 -25.544 13.496 1.00 75.38 354 VAL A N 1
ATOM 2841 C CA . VAL A 1 354 ? -0.623 -25.421 14.432 1.00 75.38 354 VAL A CA 1
ATOM 2842 C C . VAL A 1 354 ? -1.905 -25.086 13.677 1.00 75.38 354 VAL A C 1
ATOM 2844 O O . VAL A 1 354 ? -2.929 -25.709 13.933 1.00 75.38 354 VAL A O 1
ATOM 2847 N N . HIS A 1 355 ? -1.841 -24.169 12.709 1.00 61.03 355 HIS A N 1
ATOM 2848 C CA . HIS A 1 355 ? -2.976 -23.829 11.859 1.00 61.03 355 HIS A CA 1
ATOM 2849 C C . HIS A 1 355 ? -3.469 -25.033 11.044 1.00 61.03 355 HIS A C 1
ATOM 2851 O O . HIS A 1 355 ? -4.661 -25.315 11.062 1.00 61.03 355 HIS A O 1
ATOM 2857 N N . GLN A 1 356 ? -2.570 -25.791 10.400 1.00 60.84 356 GLN A N 1
ATOM 2858 C CA . GLN A 1 356 ? -2.945 -26.999 9.653 1.00 60.84 356 GLN A CA 1
ATOM 2859 C C . GLN A 1 356 ? -3.701 -28.000 10.534 1.00 60.84 356 GLN A C 1
ATOM 2861 O O . GLN A 1 356 ? -4.739 -28.508 10.132 1.00 60.84 356 GLN A O 1
ATOM 2866 N N . LEU A 1 357 ? -3.230 -28.238 11.763 1.00 71.50 357 LEU A N 1
ATOM 2867 C CA . LEU A 1 357 ? -3.902 -29.157 12.684 1.00 71.50 357 LEU A CA 1
ATOM 2868 C C . LEU A 1 357 ? -5.302 -28.657 13.088 1.00 71.50 357 LEU A C 1
ATOM 2870 O O . LEU A 1 357 ? -6.206 -29.468 13.271 1.00 71.50 357 LEU A O 1
ATOM 2874 N N . ILE A 1 358 ? -5.496 -27.337 13.210 1.00 68.81 358 ILE A N 1
ATOM 2875 C CA . ILE A 1 358 ? -6.819 -26.736 13.447 1.00 68.81 358 ILE A CA 1
ATOM 2876 C C . ILE A 1 358 ? -7.735 -26.987 12.243 1.00 68.81 358 ILE A C 1
ATOM 2878 O O . ILE A 1 358 ? -8.870 -27.426 12.430 1.00 68.81 358 ILE A O 1
ATOM 2882 N N . THR A 1 359 ? -7.243 -26.742 11.026 1.00 53.34 359 THR A N 1
ATOM 2883 C CA . THR A 1 359 ? -7.990 -26.946 9.774 1.00 53.34 359 THR A CA 1
ATOM 2884 C C . THR A 1 359 ? -8.361 -28.412 9.555 1.00 53.34 359 THR A C 1
ATOM 2886 O O . THR A 1 359 ? -9.494 -28.703 9.183 1.00 53.34 359 THR A O 1
ATOM 2889 N N . ASP A 1 360 ? -7.454 -29.335 9.874 1.00 63.81 360 ASP A N 1
ATOM 2890 C CA . ASP A 1 360 ? -7.665 -30.786 9.796 1.00 63.81 360 ASP A CA 1
ATOM 2891 C C . ASP A 1 360 ? -8.629 -31.313 10.879 1.00 63.81 360 ASP A C 1
ATOM 2893 O O . ASP A 1 360 ? -8.824 -32.522 11.011 1.00 63.81 360 ASP A O 1
ATOM 2897 N N . GLY A 1 361 ? -9.191 -30.428 11.712 1.00 63.38 361 GLY A N 1
ATOM 2898 C CA . GLY A 1 361 ? -10.119 -30.788 12.779 1.00 63.38 361 GLY A CA 1
ATOM 2899 C C . GLY A 1 361 ? -9.477 -31.619 13.889 1.00 63.38 361 GLY A C 1
ATOM 2900 O O . GLY A 1 361 ? -10.182 -32.352 14.585 1.00 63.38 361 GLY A O 1
ATOM 2901 N N . LYS A 1 362 ? -8.151 -31.533 14.068 1.00 77.44 362 LYS A N 1
ATOM 2902 C CA . LYS A 1 362 ? -7.450 -32.331 15.077 1.00 77.44 362 LYS A CA 1
ATOM 2903 C C . LYS A 1 362 ? -7.939 -31.991 16.488 1.00 77.44 362 LYS A C 1
ATOM 2905 O O . LYS A 1 362 ? -8.301 -30.840 16.769 1.00 77.44 362 LYS A O 1
ATOM 2910 N N . PRO A 1 363 ? -7.927 -32.969 17.412 1.00 81.69 363 PRO A N 1
ATOM 2911 C CA . PRO A 1 363 ? -8.285 -32.727 18.800 1.00 81.69 363 PRO A CA 1
ATOM 2912 C C . PRO A 1 363 ? -7.460 -31.591 19.406 1.00 81.69 363 PRO A C 1
ATOM 2914 O O . PRO A 1 363 ? -6.238 -31.541 19.279 1.00 81.69 363 PRO A O 1
ATOM 2917 N N . ALA A 1 364 ? -8.122 -30.686 20.124 1.00 81.94 364 ALA A N 1
ATOM 2918 C CA . ALA A 1 364 ? -7.488 -29.478 20.644 1.00 81.94 364 ALA A CA 1
ATOM 2919 C C . ALA A 1 364 ? -6.296 -29.754 21.583 1.00 81.94 364 ALA A C 1
ATOM 2921 O O . ALA A 1 364 ? -5.370 -28.943 21.649 1.00 81.94 364 ALA A O 1
ATOM 2922 N N . LEU A 1 365 ? -6.300 -30.907 22.262 1.00 84.69 365 LEU A N 1
ATOM 2923 C CA . LEU A 1 365 ? -5.202 -31.375 23.105 1.00 84.69 365 LEU A CA 1
ATOM 2924 C C . LEU A 1 365 ? -3.976 -31.817 22.285 1.00 84.69 365 LEU A C 1
ATOM 2926 O O . LEU A 1 365 ? -2.847 -31.573 22.702 1.00 84.69 365 LEU A O 1
ATOM 2930 N N . GLU A 1 366 ? -4.168 -32.415 21.105 1.00 86.56 366 GLU A N 1
ATOM 2931 C CA . GLU A 1 366 ? -3.065 -32.752 20.189 1.00 86.56 366 GLU A CA 1
ATOM 2932 C C . GLU A 1 366 ? -2.403 -31.489 19.643 1.00 86.56 366 GLU A C 1
ATOM 2934 O O . GLU A 1 366 ? -1.178 -31.379 19.607 1.00 86.56 366 GLU A O 1
ATOM 2939 N N . ILE A 1 367 ? -3.218 -30.496 19.290 1.00 86.69 367 ILE A N 1
ATOM 2940 C CA . ILE A 1 367 ? -2.734 -29.191 18.840 1.00 86.69 367 ILE A CA 1
ATOM 2941 C C . ILE A 1 367 ? -1.951 -28.508 19.967 1.00 86.69 367 ILE A C 1
ATOM 2943 O O . ILE A 1 367 ? -0.861 -27.984 19.734 1.00 86.69 367 ILE A O 1
ATOM 2947 N N . LEU A 1 368 ? -2.460 -28.570 21.204 1.00 89.75 368 LEU A N 1
ATOM 2948 C CA . LEU A 1 368 ? -1.785 -28.006 22.370 1.00 89.75 368 LEU A CA 1
ATOM 2949 C C . LEU A 1 368 ? -0.397 -28.625 22.580 1.00 89.75 368 LEU A C 1
ATOM 2951 O O . LEU A 1 368 ? 0.551 -27.874 22.799 1.00 89.75 368 LEU A O 1
ATOM 2955 N N . LYS A 1 369 ? -0.245 -29.952 22.443 1.00 91.06 369 LYS A N 1
ATOM 2956 C CA . LYS A 1 369 ? 1.062 -30.634 22.538 1.00 91.06 369 LYS A CA 1
ATOM 2957 C C . LYS A 1 369 ? 2.083 -30.036 21.565 1.00 91.06 369 LYS A C 1
ATOM 2959 O O . LYS A 1 369 ? 3.196 -29.716 21.972 1.00 91.06 369 LYS A O 1
ATOM 2964 N N . VAL A 1 370 ? 1.683 -29.787 20.316 1.00 89.75 370 VAL A N 1
ATOM 2965 C CA . VAL A 1 370 ? 2.545 -29.159 19.294 1.00 89.75 370 VAL A CA 1
ATOM 2966 C C . VAL A 1 370 ? 2.864 -27.697 19.633 1.00 89.75 370 VAL A C 1
ATOM 2968 O O . VAL A 1 370 ? 4.001 -27.232 19.487 1.00 89.75 370 VAL A O 1
ATOM 2971 N N . VAL A 1 371 ? 1.873 -26.953 20.130 1.00 90.81 371 VAL A N 1
ATOM 2972 C CA . VAL A 1 371 ? 2.048 -25.555 20.552 1.00 90.81 371 VAL A CA 1
ATOM 2973 C C . VAL A 1 371 ? 3.076 -25.439 21.676 1.00 90.81 371 VAL A C 1
ATOM 2975 O O . VAL A 1 371 ? 3.896 -24.513 21.669 1.00 90.81 371 VAL A O 1
ATOM 2978 N N . VAL A 1 372 ? 3.039 -26.351 22.647 1.00 92.44 372 VAL A N 1
ATOM 2979 C CA . VAL A 1 372 ? 3.866 -26.257 23.854 1.00 92.44 372 VAL A CA 1
ATOM 2980 C C . VAL A 1 372 ? 5.158 -27.064 23.815 1.00 92.44 372 VAL A C 1
ATOM 2982 O O . VAL A 1 372 ? 5.987 -26.909 24.706 1.00 92.44 372 VAL A O 1
ATOM 2985 N N . GLU A 1 373 ? 5.377 -27.872 22.780 1.00 90.62 373 GLU A N 1
ATOM 2986 C CA . GLU A 1 373 ? 6.571 -28.706 22.632 1.00 90.62 373 GLU A CA 1
ATOM 2987 C C . GLU A 1 373 ? 7.866 -27.904 22.874 1.00 90.62 373 GLU A C 1
ATOM 2989 O O . GLU A 1 373 ? 8.097 -26.848 22.275 1.00 90.62 373 GLU A O 1
ATOM 2994 N N . GLY A 1 374 ? 8.724 -28.359 23.785 1.00 84.75 374 GLY A N 1
ATOM 2995 C CA . GLY A 1 374 ? 9.971 -27.663 24.121 1.00 84.75 374 GLY A CA 1
ATOM 2996 C C . GLY A 1 374 ? 9.798 -26.278 24.770 1.00 84.75 374 GLY A C 1
ATOM 2997 O O . GLY A 1 374 ? 10.739 -25.476 24.758 1.00 84.75 374 GLY A O 1
ATOM 2998 N N . LYS A 1 375 ? 8.617 -25.939 25.306 1.00 88.19 375 LYS A N 1
ATOM 2999 C CA . LYS A 1 375 ? 8.461 -24.807 26.232 1.00 88.19 375 LYS A CA 1
ATOM 3000 C C . LYS A 1 375 ? 8.905 -25.221 27.632 1.00 88.19 375 LYS A C 1
ATOM 3002 O O . LYS A 1 375 ? 8.541 -26.282 28.113 1.00 88.19 375 LYS A O 1
ATOM 3007 N N . LYS A 1 376 ? 9.648 -24.337 28.306 1.00 82.44 376 LYS A N 1
ATOM 3008 C CA . LYS A 1 376 ? 10.081 -24.533 29.703 1.00 82.44 376 LYS A CA 1
ATOM 3009 C C . LYS A 1 376 ? 9.007 -24.174 30.736 1.00 82.44 376 LYS A C 1
ATOM 3011 O O . LYS A 1 376 ? 9.132 -24.547 31.892 1.00 82.44 376 LYS A O 1
ATOM 3016 N N . LYS A 1 377 ? 8.009 -23.378 30.343 1.00 84.00 377 LYS A N 1
ATOM 3017 C CA . LYS A 1 377 ? 6.906 -22.929 31.199 1.00 84.00 377 LYS A CA 1
ATOM 3018 C C . LYS A 1 377 ? 5.606 -22.994 30.414 1.00 84.00 377 LYS A C 1
ATOM 3020 O O . LYS A 1 377 ? 5.559 -22.516 29.278 1.00 84.00 377 LYS A O 1
ATOM 3025 N N . LEU A 1 378 ? 4.589 -23.563 31.047 1.00 84.81 378 LEU A N 1
ATOM 3026 C CA . LEU A 1 378 ? 3.221 -23.660 30.554 1.00 84.81 378 LEU A CA 1
ATOM 3027 C C . LEU A 1 378 ? 2.318 -22.786 31.430 1.00 84.81 378 LEU A C 1
ATOM 3029 O O . LEU A 1 378 ? 2.621 -22.552 32.601 1.00 84.81 378 LEU A O 1
ATOM 3033 N N . SER A 1 379 ? 1.208 -22.301 30.882 1.00 83.25 379 SER A N 1
ATOM 3034 C CA . SER A 1 379 ? 0.107 -21.798 31.708 1.00 83.25 379 SER A CA 1
ATOM 3035 C C . SER A 1 379 ? -0.440 -22.920 32.597 1.00 83.25 379 SER A C 1
ATOM 3037 O O . SER A 1 379 ? -0.450 -24.078 32.183 1.00 83.25 379 SER A O 1
ATOM 3039 N N . GLY A 1 380 ? -0.927 -22.581 33.798 1.00 84.31 380 GLY A N 1
ATOM 3040 C CA . GLY A 1 380 ? -1.406 -23.575 34.772 1.00 84.31 380 GLY A CA 1
ATOM 3041 C C . GLY A 1 380 ? -2.460 -24.528 34.199 1.00 84.31 380 GLY A C 1
ATOM 3042 O O . GLY A 1 380 ? -2.326 -25.738 34.327 1.00 84.31 380 GLY A O 1
ATOM 3043 N N . VAL A 1 381 ? -3.426 -23.992 33.444 1.00 84.56 381 VAL A N 1
ATOM 3044 C CA . VAL A 1 381 ? -4.464 -24.788 32.761 1.00 84.56 381 VAL A CA 1
ATOM 3045 C C . VAL A 1 381 ? -3.859 -25.734 31.713 1.00 84.56 381 VAL A C 1
ATOM 3047 O O . VAL A 1 381 ? -4.330 -26.853 31.544 1.00 84.56 381 VAL A O 1
ATOM 3050 N N . SER A 1 382 ? -2.801 -25.316 31.006 1.00 86.75 382 SER A N 1
ATOM 3051 C CA . SER A 1 382 ? -2.142 -26.165 30.000 1.00 86.75 382 SER A CA 1
ATOM 3052 C C . SER A 1 382 ? -1.315 -27.284 30.631 1.00 86.75 382 SER A C 1
ATOM 3054 O O . SER A 1 382 ? -1.293 -28.379 30.078 1.00 86.75 382 SER A O 1
ATOM 3056 N N . ALA A 1 383 ? -0.652 -27.022 31.763 1.00 86.75 383 ALA A N 1
ATOM 3057 C CA . ALA A 1 383 ? 0.083 -28.040 32.517 1.00 86.75 383 ALA A CA 1
ATOM 3058 C C . ALA A 1 383 ? -0.870 -29.126 33.045 1.00 86.75 383 ALA A C 1
ATOM 3060 O O . ALA A 1 383 ? -0.686 -30.308 32.762 1.00 86.75 383 ALA A O 1
ATOM 3061 N N . GLU A 1 384 ? -1.970 -28.702 33.674 1.00 85.00 384 GLU A N 1
ATOM 3062 C CA . GLU A 1 384 ? -2.998 -29.590 34.224 1.00 85.00 384 GLU A CA 1
ATOM 3063 C C . GLU A 1 384 ? -3.648 -30.482 33.151 1.00 85.00 384 GLU A C 1
ATOM 3065 O O . GLU A 1 384 ? -3.841 -31.678 33.361 1.00 85.00 384 GLU A O 1
ATOM 3070 N N . LEU A 1 385 ? -3.947 -29.930 31.968 1.00 83.94 385 LEU A N 1
ATOM 3071 C CA . LEU A 1 385 ? -4.528 -30.690 30.852 1.00 83.94 385 LEU A CA 1
ATOM 3072 C C . LEU A 1 385 ? -3.556 -31.689 30.211 1.00 83.94 385 LEU A C 1
ATOM 3074 O O . LEU A 1 385 ? -4.003 -32.667 29.612 1.00 83.94 385 LEU A O 1
ATOM 3078 N N . LEU A 1 386 ? -2.250 -31.430 30.278 1.00 83.69 386 LEU A N 1
ATOM 3079 C CA . LEU A 1 386 ? -1.215 -32.280 29.684 1.00 83.69 386 LEU A CA 1
ATOM 3080 C C . LEU A 1 386 ? -0.610 -33.280 30.678 1.00 83.69 386 LEU A C 1
ATOM 3082 O O . LEU A 1 386 ? 0.213 -34.094 30.263 1.00 83.69 386 LEU A O 1
ATOM 3086 N N . GLY A 1 387 ? -1.041 -33.246 31.943 1.00 71.94 387 GLY A N 1
ATOM 3087 C CA . GLY A 1 387 ? -0.561 -34.142 32.994 1.00 71.94 387 GLY A CA 1
ATOM 3088 C C . GLY A 1 387 ? 0.904 -33.909 33.370 1.00 71.94 387 GLY A C 1
ATOM 3089 O O . GLY A 1 387 ? 1.594 -34.879 33.678 1.00 71.94 387 GLY A O 1
ATOM 3090 N N . GLN A 1 388 ? 1.378 -32.659 33.286 1.00 56.81 388 GLN A N 1
ATOM 3091 C CA . GLN A 1 388 ? 2.735 -32.251 33.678 1.00 56.81 388 GLN A CA 1
ATOM 3092 C C . GLN A 1 388 ? 2.756 -31.471 34.984 1.00 56.81 388 GLN A C 1
ATOM 3094 O O . GLN A 1 388 ? 1.863 -30.611 35.166 1.00 56.81 388 GLN A O 1
#

Radius of gyration: 25.01 Å; Cα contacts (8 Å, |Δi|>4): 572; chains: 1; bounding box: 64×73×53 Å

Solvent-accessible surface area (backbone atoms only — not comparable to full-atom values): 23165 Å² total; per-residue (Å²): 132,90,87,81,84,80,78,76,78,76,79,93,68,59,87,85,73,63,83,66,96,67,82,72,48,70,74,83,67,68,87,44,62,40,68,88,56,43,56,89,51,24,70,64,54,54,76,70,55,74,92,56,47,30,38,34,21,32,42,25,68,41,37,31,48,72,75,67,46,81,85,49,86,37,36,38,42,21,20,67,52,62,66,56,40,42,30,54,51,38,34,50,76,40,39,67,62,48,44,52,55,55,71,74,50,71,96,43,72,72,48,45,60,55,26,72,52,94,58,78,56,69,59,50,40,23,43,27,47,53,48,21,13,69,51,12,46,94,22,61,49,74,47,80,54,83,70,90,50,68,78,51,51,41,65,73,69,70,59,82,54,65,39,46,55,27,46,20,60,71,40,68,80,45,46,80,40,76,40,56,36,71,55,50,48,65,75,60,55,32,70,50,19,32,37,45,37,47,59,69,55,67,65,91,69,61,65,88,82,63,76,64,49,63,90,84,40,82,63,70,88,46,100,69,76,55,56,73,69,51,52,54,50,49,48,57,50,64,75,66,46,65,29,46,41,40,35,48,38,60,74,45,72,67,54,53,69,73,44,72,82,31,52,72,47,78,45,85,40,80,48,97,75,90,40,80,44,51,44,29,38,39,32,54,66,79,75,83,68,53,76,57,91,94,43,91,43,67,81,76,76,82,72,93,76,68,63,91,68,57,81,38,39,47,82,45,81,40,73,38,64,92,85,45,97,70,64,49,82,41,41,25,43,33,36,66,46,92,88,43,74,37,75,42,69,36,56,76,94,43,46,66,60,50,50,50,38,38,73,72,61,37,56,45,66,62,44,46,52,67,52,48,61,94,55,94,73,70,55,68,61,52,26,64,75,69,76,99

Organism: NCBI:txid1828722

Sequence (388 aa):
MLVGTQLSALPDVPPYEISNPCSGGNIQRPALRYFGGKWRIAPWIINHLPEHRVYCEPYGGAFSVGLRKSPAAVEILNERNPNVVNFFQMLKAWPRELITALDVSPRTQAEFEKCKVIEGDTLEQARRFYLQCQMSFSNGGGRWSSGTSTARLRLVEDQNCDYLLAVSRRLANVQIEHGLAETAIAIHDSAHTLFYVDPPYVQSVRGSKDSRHINGAPRRQYAYEMIDDDHRQLAAILRHCYGMVVLSGYRSDLYDELYPDWQRIERKVRTSSRGQRVECLWIKPACDLIRVGGQQTAPPKPRTHRPKGSASGWLETRTGNKKRKNPTVSYYYRWDSPRGRVSEYVKAGRVTRVHQLITDGKPALEILKVVVEGKKKLSGVSAELLGQ

Nearest PDB structures (foldseek):
  4rtm-assembly1_A  TM=7.670E-01  e=4.036E-15  Escherichia coli str. K-12 substr. MDS42
  4rto-assembly1_A  TM=7.646E-01  e=3.061E-15  Escherichia coli str. K-12 substr. MDS42
  4rtp-assembly1_A  TM=7.654E-01  e=3.819E-15  Escherichia coli str. K-12 substr. MDS42
  4rts-assembly1_A  TM=7.739E-01  e=2.239E-14  Escherichia coli str. K-12 substr. MDS42
  4rtl-assembly1_A  TM=7.442E-01  e=1.091E-14  Escherichia coli str. K-12 substr. MDS42

pLDDT: mean 74.1, std 20.45, range [27.92, 98.19]

InterPro domains:
  IPR012327 D12 class N6 adenine-specific DNA methyltransferase [PF02086] (34-270)
  IPR012327 D12 class N6 adenine-specific DNA methyltransferase [PR00505] (34-50)
  IPR012327 D12 class N6 adenine-specific DNA methyltransferase [PR00505] (55-69)
  IPR012327 D12 class N6 adenine-specific DNA methyltransferase [PR00505] (192-204)
  IPR012327 D12 class N6 adenine-specific DNA methyltransferase [PTHR30481] (28-285)
  IPR029063 S-adenosyl-L-methionine-dependent methyltransferase superfamily [G3DSA:3.40.50.150] (30-116)
  IPR029063 S-adenosyl-L-methionine-dependent methyltransferase superfamily [G3DSA:3.40.50.150] (146-288)
  IPR029063 S-adenosyl-L-methionine-dependent methyltransferase superfamily [SSF53335] (29-284)

Secondary structure (DSSP, 8-state):
-------PPPP---TTSS--SS------S-SS--TT--TTTHHHHHTTPPP-SEEEETT-TTTTTTTTSPPPSEEEEEES-HHHHHHHHHHHH-HHHHHHHHHSS--SHHHHHHTTS--S-HHHHHHHHHHHHHHBGGGSSSSB-----HHHHHHHH---THHHHHHHHHHTTEEEEES-HHHHHHHH--TTEEEEE-----GGGS-SS----BTTB---SSSS---HHHHHHHHHHHHH-SSEEEEEEE--HHHHHH-TTSEEEEEEEE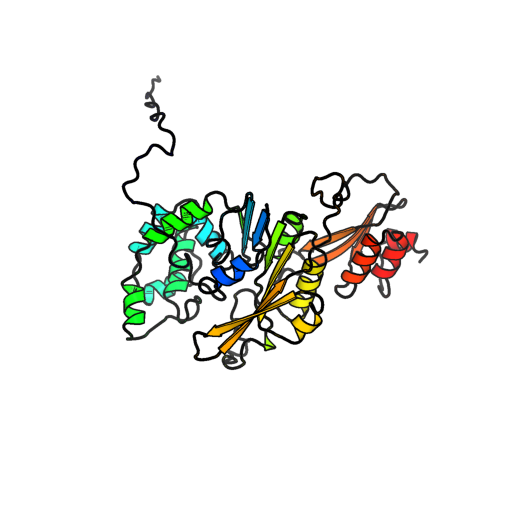-TTS-EEEEEEEEPPPP---EETTEE-PPPP--S-PPTT-S--EEEEEE--TTSSSPPEEEEEEEEETTEEEEEEE-GGGHHHHHHHHHTT--HHHHHHHHHTT-S---HHHHHHHT-

Mean predicted aligned error: 15.25 Å

Foldseek 3Di:
DDDDDDDDDDDPDPPVPPPDPDPQDDLPDQLAQAPPQCQVCLVVLLVPFDAFQEEEELDCTSVNNVLPHDDHVAAEYEHQDVLSLLLLVCLQPPVPLLQVLLVPQDLDPVLLVVLLDPDDDSSVVNSSLRSLQLQADSSHSDHGDDDDDPVNVCSNVVPNSSNSNNSSVSCNRYHYHHDHSLVRLVVPFDLRYEYEYEAQAEPVQPDPPPCPDPPPDGDDSDPDHDYLLNVLLVLLSQLPGSYWYKYKYFDDPSCCVSQVPFDKDWDWDQDPPRDTTIIIITTHPRPPQDDDPNDRDHDDDPPPDDPQADFAWDKDWDFPDPPDPDTDIWIWTWDQHPLGIATATADSVCPSVLVVCRVVRHDNLVSLCSRCPPPPDGDPSSCVSVVD